Protein AF-A0A534NXN4-F1 (afdb_monomer)

Mean predicted aligned error: 13.74 Å

pLDDT: mean 78.52, std 27.36, range [22.36, 98.94]

Secondary structure (DSSP, 8-state):
--HHHHHHHHHHHHHHHHHHHHHHHTTHHHHHHHHHHHHTTS--EEEEEESEEES-HHHHHHHS-GGGEEEHHHHHHHHHHHHHHEEE--HHHHHHHHTTS---SSEEEEEEE-TTBHHIIIIIHHHHHHHT--EEEEE-TTTTTSSPPPHHHHHHHHHHHHHHTT--TTTT---THHHHHHHHHHTT--SHHHHHHHHHHHS-HHHHHHHHHHHHHHHT--GGGS-GGGSBPPHHHHHHHHHTTEEEEE--SS---GGGS-HHHHHHHHHHHHHHHHHHHSS---EEE-GGG---HHHHHHHHHTT--EEE----S-B-TT--GGGB--EE--GGGSB-TTSSB-HHHHHHHHTTHHHHTTTT-------SS------PPPPPPPHHHHHHHHHHGGGS----------------------------------------PPPP---------------------------------

Nearest PDB structures (foldseek):
  6dq3-assembly2_B  TM=8.837E-01  e=1.137E-12  Streptococcus pyogenes
  4wcj-assembly1_A  TM=8.549E-01  e=1.137E-12  Ammonifex degensii KC4
  3vus-assembly2_B  TM=7.623E-01  e=1.778E-11  Escherichia coli K-12
  4f9d-assembly1_A  TM=7.575E-01  e=6.655E-11  Escherichia coli K-12
  5bu6-assembly1_A  TM=6.592E-01  e=5.055E-11  Bordetella bronchiseptica RB50

Foldseek 3Di:
DPPVVVVVVLVLQAVLQVVLVVCVVVVVLVVLLVVVCVVLVAAFEAEAEAAAADCDLVVQVLFFPSLRYAHLVLLLLLVVLCVVQEDQDEVVVSVCVLQVVDGDPGHYYAYEYEAQFQNCLVRVLVSCLVVLHAYEYAYQLQQAAHLDFALLSLLLNLLSLCVVVVHALPRLPQDDPLSVLQVQLCVVDPDSVSSSVSSQVQDWRVVSVVSSVSSCVSSVHDSVSHDPRSRHHYLVSQLVSVVSNYYYAHCWNRNTQLVNDDLVVLLVRLLVRQVSNCVSNVHGHAEEEHRQQADDPSSLVSCVVSRHDAYEGAAQDTSHRPPDRPYHYHPYDGHSCQQHSVRHGDSSSSSCSSSVVCVVVCSPDPPPPPPSPPPPPPDPPPDDDDPVVVVVVVVVVVPDDDDDDDDDDDDDDDDDDDDDDDDDDDDDDDDDDDDDDDDDDDDDDDDDDDDDDDDDDDDDDDDDDDDDDDDDDDDDD

Radius of gyration: 31.13 Å; Cα contacts (8 Å, |Δi|>4): 662; chains: 1; bounding box: 54×96×112 Å

Solvent-accessible surface area (backbone atoms only — not comparable to full-atom values): 27767 Å² total; per-residue (Å²): 131,66,63,66,63,52,53,52,50,52,51,52,33,34,52,52,22,54,52,20,42,53,30,48,80,68,46,52,38,58,53,49,38,51,53,50,24,60,74,55,76,46,64,49,52,45,33,38,32,37,40,34,25,32,92,50,44,76,65,44,46,75,57,49,69,48,79,39,32,20,26,35,69,57,50,50,52,49,52,57,59,45,54,75,65,26,49,65,34,43,65,71,62,54,49,36,38,33,69,64,80,40,83,69,96,50,29,36,31,29,48,34,31,40,71,29,28,27,18,31,61,77,37,42,41,59,54,28,56,77,69,70,43,32,26,35,36,18,28,23,41,72,26,53,60,42,82,53,66,58,49,68,60,50,39,45,47,42,44,51,53,29,55,78,69,69,45,51,55,71,74,57,66,54,68,70,73,53,24,56,53,40,43,62,19,44,61,94,37,92,43,64,67,47,25,50,51,42,46,62,76,75,46,45,53,74,59,45,43,53,47,29,55,53,43,24,64,65,67,74,54,57,86,77,76,48,60,76,44,62,28,27,33,38,52,64,55,55,39,55,41,42,77,59,48,29,41,64,26,31,25,28,20,81,61,43,46,44,75,62,46,60,69,71,56,36,44,50,32,47,52,51,12,45,56,52,42,24,66,59,57,71,48,87,50,42,38,36,38,40,47,93,28,44,54,46,74,70,55,47,49,42,43,51,74,71,60,40,71,34,22,34,32,57,49,76,54,85,50,43,66,73,57,60,49,64,60,32,34,15,45,77,49,29,49,74,64,22,28,19,60,87,64,45,82,26,70,35,29,34,53,29,55,78,51,40,42,44,55,76,70,48,78,65,60,76,75,77,81,67,58,60,64,74,66,84,69,77,69,78,72,75,78,78,74,52,76,76,55,54,58,60,55,60,70,63,61,79,80,72,85,86,85,90,82,86,89,84,82,90,85,82,88,82,91,84,89,84,88,85,80,86,81,89,81,92,76,92,82,85,75,92,79,89,82,80,90,77,89,81,78,88,82,86,83,82,89,87,80,89,80,85,87,81,89,82,89,88,87,85,85,88,81,83,91,86,84,87,88,89,84,84,87,84,86,90,133

Structure (mmCIF, N/CA/C/O backbone):
data_AF-A0A534NXN4-F1
#
_entry.id   AF-A0A534NXN4-F1
#
loop_
_atom_site.group_PDB
_atom_site.id
_atom_site.type_symbol
_atom_site.label_atom_id
_atom_site.label_alt_id
_atom_site.label_comp_id
_atom_site.label_asym_id
_atom_site.label_entity_id
_atom_site.label_seq_id
_atom_site.pdbx_PDB_ins_code
_atom_site.Cartn_x
_atom_site.Cartn_y
_atom_site.Cartn_z
_atom_site.occupancy
_atom_site.B_iso_or_equiv
_atom_site.auth_seq_id
_atom_site.auth_comp_id
_atom_site.auth_asym_id
_atom_site.auth_atom_id
_atom_site.pdbx_PDB_model_num
ATOM 1 N N . MET A 1 1 ? 30.354 1.564 2.267 1.00 48.72 1 MET A N 1
ATOM 2 C CA . MET A 1 1 ? 29.264 1.566 3.265 1.00 48.72 1 MET A CA 1
ATOM 3 C C . MET A 1 1 ? 29.235 2.941 3.903 1.00 48.72 1 MET A C 1
ATOM 5 O O . MET A 1 1 ? 30.275 3.392 4.361 1.00 48.72 1 MET A O 1
ATOM 9 N N . ASP A 1 2 ? 28.097 3.630 3.859 1.00 66.19 2 ASP A N 1
ATOM 10 C CA . ASP A 1 2 ? 27.921 4.931 4.514 1.00 66.19 2 ASP A CA 1
ATOM 11 C C . ASP A 1 2 ? 27.677 4.724 6.020 1.00 66.19 2 ASP A C 1
ATOM 13 O O . ASP A 1 2 ? 26.540 4.635 6.490 1.00 66.19 2 ASP A O 1
ATOM 17 N N . LEU A 1 3 ? 28.775 4.603 6.773 1.00 67.12 3 LEU A N 1
ATOM 18 C CA . LEU A 1 3 ? 28.769 4.407 8.229 1.00 67.12 3 LEU A CA 1
ATOM 19 C C . LEU A 1 3 ? 28.036 5.541 8.964 1.00 67.12 3 LEU A C 1
ATOM 21 O O . LEU A 1 3 ? 27.415 5.315 10.003 1.00 67.12 3 LEU A O 1
ATOM 25 N N . LYS A 1 4 ? 28.067 6.760 8.413 1.00 70.12 4 LYS A N 1
ATOM 26 C CA . LYS A 1 4 ? 27.420 7.935 9.003 1.00 70.12 4 LYS A CA 1
ATOM 27 C C . LYS A 1 4 ? 25.903 7.850 8.858 1.00 70.12 4 LYS A C 1
ATOM 29 O O . LYS A 1 4 ? 25.184 8.086 9.829 1.00 70.12 4 LYS A O 1
ATOM 34 N N . GLY A 1 5 ? 25.411 7.473 7.678 1.00 72.81 5 GLY A N 1
ATOM 35 C CA . GLY A 1 5 ? 23.985 7.255 7.437 1.00 72.81 5 GLY A CA 1
ATOM 36 C C . GLY A 1 5 ? 23.404 6.124 8.287 1.00 72.81 5 GLY A C 1
ATOM 37 O O . GLY A 1 5 ? 22.289 6.238 8.803 1.00 72.81 5 GLY A O 1
ATOM 38 N N . GLU A 1 6 ? 24.165 5.050 8.490 1.00 73.81 6 GLU A N 1
ATOM 39 C CA . GLU A 1 6 ? 23.765 3.929 9.343 1.00 73.81 6 GLU A CA 1
ATOM 40 C C . GLU A 1 6 ? 23.715 4.299 10.829 1.00 73.81 6 GLU A C 1
ATOM 42 O O . GLU A 1 6 ? 22.672 4.113 11.464 1.00 73.81 6 GLU A O 1
ATOM 47 N N . ALA A 1 7 ? 24.767 4.931 11.356 1.00 76.94 7 ALA A N 1
ATOM 48 C CA . ALA A 1 7 ? 24.780 5.441 12.726 1.00 76.94 7 ALA A CA 1
ATOM 49 C C . ALA A 1 7 ? 23.611 6.407 12.978 1.00 76.94 7 ALA A C 1
ATOM 51 O O . ALA A 1 7 ? 22.918 6.318 13.995 1.00 76.94 7 ALA A O 1
ATOM 52 N N . MET A 1 8 ? 23.315 7.288 12.017 1.00 80.38 8 MET A N 1
ATOM 53 C CA . MET A 1 8 ? 22.222 8.243 12.168 1.00 80.38 8 MET A CA 1
ATOM 54 C C . MET A 1 8 ? 20.834 7.606 12.140 1.00 80.38 8 MET A C 1
ATOM 56 O O . MET A 1 8 ? 19.922 8.076 12.826 1.00 80.38 8 MET A O 1
ATOM 60 N N . ARG A 1 9 ? 20.670 6.506 11.403 1.00 78.75 9 ARG A N 1
ATOM 61 C CA . ARG A 1 9 ? 19.444 5.700 11.413 1.00 78.75 9 ARG A CA 1
ATOM 62 C C . ARG A 1 9 ? 19.232 5.036 12.774 1.00 78.75 9 ARG A C 1
ATOM 64 O O . ARG A 1 9 ? 18.121 5.091 13.297 1.00 78.75 9 ARG A O 1
ATOM 71 N N . ILE A 1 10 ? 20.293 4.476 13.359 1.00 83.00 10 ILE A N 1
ATOM 72 C CA . ILE A 1 10 ? 20.263 3.835 14.683 1.00 83.00 10 ILE A CA 1
ATOM 73 C C . ILE A 1 10 ? 19.886 4.851 15.762 1.00 83.00 10 ILE A C 1
ATOM 75 O O . ILE A 1 10 ? 18.958 4.605 16.529 1.00 83.00 10 ILE A O 1
ATOM 79 N N . VAL A 1 11 ? 20.531 6.021 15.779 1.00 84.75 11 VAL A N 1
ATOM 80 C CA . VAL A 1 11 ? 20.235 7.082 16.756 1.00 84.75 11 VAL A CA 1
ATOM 81 C C . VAL A 1 11 ? 18.788 7.561 16.639 1.00 84.75 11 VAL A C 1
ATOM 83 O O . VAL A 1 11 ? 18.088 7.657 17.645 1.00 84.75 11 VAL A O 1
ATOM 86 N N . ARG A 1 12 ? 18.294 7.809 15.417 1.00 82.50 12 ARG A N 1
ATOM 87 C CA . ARG A 1 12 ? 16.889 8.202 15.204 1.00 82.50 12 ARG A CA 1
ATOM 88 C C . ARG A 1 12 ? 15.915 7.128 15.680 1.00 82.50 12 ARG A C 1
ATOM 90 O O . ARG A 1 12 ? 14.906 7.462 16.295 1.00 82.50 12 ARG A O 1
ATOM 97 N N . ARG A 1 13 ? 16.215 5.851 15.424 1.00 85.25 13 ARG A N 1
ATOM 98 C CA . ARG A 1 13 ? 15.403 4.722 15.894 1.00 85.25 13 ARG A CA 1
ATOM 99 C C . ARG A 1 13 ? 15.393 4.639 17.419 1.00 85.25 13 ARG A C 1
ATOM 101 O O . ARG A 1 13 ? 14.324 4.486 18.000 1.00 85.25 13 ARG A O 1
ATOM 108 N N . ALA A 1 14 ? 16.551 4.785 18.060 1.00 86.56 14 ALA A N 1
ATOM 109 C CA . ALA A 1 14 ? 16.665 4.782 19.514 1.00 86.56 14 ALA A CA 1
ATOM 110 C C . ALA A 1 14 ? 15.865 5.932 20.144 1.00 86.56 14 ALA A C 1
ATOM 112 O O . ALA A 1 14 ? 15.071 5.695 21.050 1.00 86.56 14 ALA A O 1
ATOM 113 N N . ALA A 1 15 ? 15.991 7.149 19.605 1.00 86.50 15 ALA A N 1
ATOM 114 C CA . ALA A 1 15 ? 15.232 8.311 20.063 1.00 86.50 15 ALA A CA 1
ATOM 115 C C . ALA A 1 15 ? 13.715 8.120 19.887 1.00 86.50 15 ALA A C 1
ATOM 117 O O . ALA A 1 15 ? 12.957 8.336 20.832 1.00 86.50 15 ALA A O 1
ATOM 118 N N . LYS A 1 16 ? 13.268 7.651 18.709 1.00 86.25 16 LYS A N 1
ATOM 119 C CA . LYS A 1 16 ? 11.854 7.325 18.443 1.00 86.25 16 LYS A CA 1
ATOM 120 C C . LYS A 1 16 ? 11.336 6.276 19.431 1.00 86.25 16 LYS A C 1
ATOM 122 O O . LYS A 1 16 ? 10.253 6.442 19.980 1.00 86.25 16 LYS A O 1
ATOM 127 N N . GLY A 1 17 ? 12.106 5.210 19.650 1.00 87.88 17 GLY A N 1
ATOM 128 C CA . GLY A 1 17 ? 11.743 4.111 20.542 1.00 87.88 17 GLY A CA 1
ATOM 129 C C . GLY A 1 17 ? 11.635 4.546 22.001 1.00 87.88 17 GLY A C 1
ATOM 130 O O . GLY A 1 17 ? 10.632 4.251 22.642 1.00 87.88 17 GLY A O 1
ATOM 131 N N . ALA A 1 18 ? 12.616 5.297 22.505 1.00 89.62 18 ALA A N 1
ATOM 132 C CA . ALA A 1 18 ? 12.598 5.816 23.871 1.00 89.62 18 ALA A CA 1
ATOM 133 C C . ALA A 1 18 ? 11.425 6.782 24.101 1.00 89.62 18 ALA A C 1
ATOM 135 O O . ALA A 1 18 ? 10.714 6.658 25.095 1.00 89.62 18 ALA A O 1
ATOM 136 N N . ALA A 1 19 ? 11.174 7.693 23.152 1.00 89.62 19 ALA A N 1
ATOM 137 C CA . ALA A 1 19 ? 10.027 8.595 23.216 1.00 89.62 19 ALA A CA 1
ATOM 138 C C . ALA A 1 19 ? 8.701 7.821 23.223 1.00 89.62 19 ALA A C 1
ATOM 140 O O . ALA A 1 19 ? 7.845 8.087 24.061 1.00 89.62 19 ALA A O 1
ATOM 141 N N . ALA A 1 20 ? 8.543 6.834 22.336 1.00 90.88 20 ALA A N 1
ATOM 142 C CA . ALA A 1 20 ? 7.337 6.013 22.287 1.00 90.88 20 ALA A CA 1
ATOM 143 C C . ALA A 1 20 ? 7.107 5.241 23.594 1.00 90.88 20 ALA A C 1
ATOM 145 O O . ALA A 1 20 ? 5.994 5.223 24.101 1.00 90.88 20 ALA A O 1
ATOM 146 N N . MET A 1 21 ? 8.157 4.656 24.180 1.00 91.44 21 MET A N 1
ATOM 147 C CA . MET A 1 21 ? 8.055 4.001 25.488 1.00 91.44 21 MET A CA 1
ATOM 148 C C . MET A 1 21 ? 7.606 4.974 26.579 1.00 91.44 21 MET A C 1
ATOM 150 O O . MET A 1 21 ? 6.730 4.630 27.368 1.00 91.44 21 MET A O 1
ATOM 154 N N . ALA A 1 22 ? 8.164 6.188 26.610 1.00 92.12 22 ALA A N 1
ATOM 155 C CA . ALA A 1 22 ? 7.757 7.202 27.574 1.00 92.12 22 ALA A CA 1
ATOM 156 C C . ALA A 1 22 ? 6.274 7.574 27.411 1.00 92.12 22 ALA A C 1
ATOM 158 O O . ALA A 1 22 ? 5.548 7.587 28.399 1.00 92.12 22 ALA A O 1
ATOM 159 N N . PHE A 1 23 ? 5.795 7.819 26.187 1.00 91.88 23 PHE A N 1
ATOM 160 C CA . PHE A 1 23 ? 4.381 8.141 25.950 1.00 91.88 23 PHE A CA 1
ATOM 161 C C . PHE A 1 23 ? 3.436 6.986 26.294 1.00 91.88 23 PHE A C 1
ATOM 163 O O . PHE A 1 23 ? 2.388 7.232 26.892 1.00 91.88 23 PHE A O 1
ATOM 170 N N . HIS A 1 24 ? 3.829 5.755 25.969 1.00 91.25 24 HIS A N 1
ATOM 171 C CA . HIS A 1 24 ? 3.028 4.558 26.209 1.00 91.25 24 HIS A CA 1
ATOM 172 C C . HIS A 1 24 ? 2.871 4.266 27.691 1.00 91.25 24 HIS A C 1
ATOM 174 O O . HIS A 1 24 ? 1.761 4.247 28.213 1.00 91.25 24 HIS A O 1
ATOM 180 N N . TYR A 1 25 ? 3.983 4.122 28.407 1.00 92.25 25 TYR A N 1
ATOM 181 C CA . TYR A 1 25 ? 3.933 3.706 29.807 1.00 92.25 25 TYR A CA 1
ATOM 182 C C . TYR A 1 25 ? 3.491 4.818 30.767 1.00 92.25 25 TYR A C 1
ATOM 184 O O . TYR A 1 25 ? 3.157 4.526 31.911 1.00 92.25 25 TYR A O 1
ATOM 192 N N . THR A 1 26 ? 3.448 6.078 30.321 1.00 92.44 26 THR A N 1
ATOM 193 C CA . THR A 1 26 ? 2.843 7.181 31.092 1.00 92.44 26 THR A CA 1
ATOM 194 C C . THR A 1 26 ? 1.357 7.395 30.785 1.00 92.44 26 THR A C 1
ATOM 196 O O . THR A 1 26 ? 0.724 8.213 31.447 1.00 92.44 26 THR A O 1
ATOM 199 N N . GLY A 1 27 ? 0.795 6.718 29.774 1.00 89.19 27 GLY A N 1
ATOM 200 C CA . GLY A 1 27 ? -0.574 6.949 29.290 1.00 89.19 27 GLY A CA 1
ATOM 201 C C . GLY A 1 27 ? -0.759 8.266 28.519 1.00 89.19 27 GLY A C 1
ATOM 202 O O . GLY A 1 27 ? -1.870 8.621 28.121 1.00 89.19 27 GLY A O 1
ATOM 203 N N . ALA A 1 28 ? 0.319 9.014 28.270 1.00 88.62 28 ALA A N 1
ATOM 204 C CA . ALA A 1 28 ? 0.255 10.291 27.566 1.00 88.62 28 ALA A CA 1
ATOM 205 C C . ALA A 1 28 ? -0.212 10.137 26.105 1.00 88.62 28 ALA A C 1
ATOM 207 O O . ALA A 1 28 ? -0.854 11.038 25.562 1.00 88.62 28 ALA A O 1
ATOM 208 N N . GLU A 1 29 ? 0.052 8.996 25.466 1.00 89.56 29 GLU A N 1
ATOM 209 C CA . GLU A 1 29 ? -0.490 8.705 24.134 1.00 89.56 29 GLU A CA 1
ATOM 210 C C . GLU A 1 29 ? -2.012 8.521 24.119 1.00 89.56 29 GLU A C 1
ATOM 212 O O . GLU A 1 29 ? -2.662 8.990 23.186 1.00 89.56 29 GLU A O 1
ATOM 217 N N . GLU A 1 30 ? -2.593 7.904 25.150 1.00 85.44 30 GLU A N 1
ATOM 218 C CA . GLU A 1 30 ? -4.040 7.713 25.267 1.00 85.44 30 GLU A CA 1
ATOM 219 C C . GLU A 1 30 ? -4.735 9.050 25.515 1.00 85.44 30 GLU A C 1
ATOM 221 O O . GLU A 1 30 ? -5.795 9.334 24.944 1.00 85.44 30 GLU A O 1
ATOM 226 N N . LEU A 1 31 ? -4.102 9.909 26.322 1.00 87.19 31 LEU A N 1
ATOM 227 C CA . LEU A 1 31 ? -4.543 11.280 26.534 1.00 87.19 31 LEU A CA 1
ATOM 228 C C . LEU A 1 31 ? -4.535 12.068 25.218 1.00 87.19 31 LEU A C 1
ATOM 230 O O . 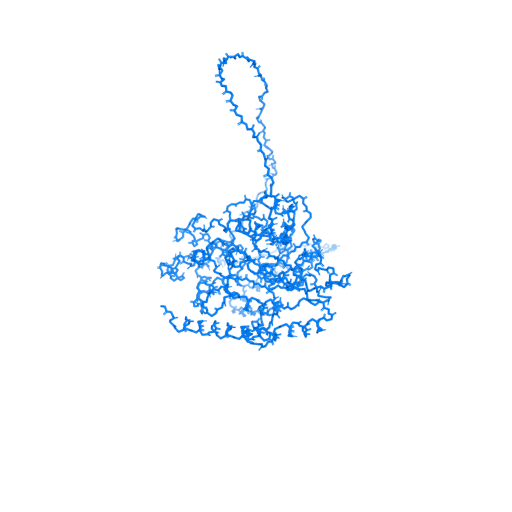LEU A 1 31 ? -5.529 12.715 24.886 1.00 87.19 31 LEU A O 1
ATOM 234 N N . LEU A 1 32 ? -3.457 11.981 24.434 1.00 85.69 32 LEU A N 1
ATOM 235 C CA . LEU A 1 32 ? -3.378 12.632 23.123 1.00 85.69 32 LEU A CA 1
ATOM 236 C C . LEU A 1 32 ? -4.422 12.078 22.148 1.00 85.69 32 LEU A C 1
ATOM 238 O O . LEU A 1 32 ? -5.119 12.859 21.499 1.00 85.69 32 LEU A O 1
ATOM 242 N N . ALA A 1 33 ? -4.609 10.758 22.101 1.00 83.75 33 ALA A N 1
ATOM 243 C CA . ALA A 1 33 ? -5.666 10.126 21.314 1.00 83.75 33 ALA A CA 1
ATOM 244 C C . ALA A 1 33 ? -7.064 10.612 21.744 1.00 83.75 33 ALA A C 1
ATOM 246 O O . ALA A 1 33 ? -7.930 10.855 20.904 1.00 83.75 33 ALA A O 1
ATOM 247 N N . SER A 1 34 ? -7.287 10.822 23.045 1.00 84.12 34 SER A N 1
ATOM 248 C CA . SER A 1 34 ? -8.527 11.385 23.594 1.00 84.12 34 SER A CA 1
ATOM 249 C C . SER A 1 34 ? -8.774 12.824 23.143 1.00 84.12 34 SER A C 1
ATOM 251 O O . SER A 1 34 ? -9.883 13.166 22.724 1.00 84.12 34 SER A O 1
ATOM 253 N N . VAL A 1 35 ? -7.736 13.662 23.163 1.00 84.19 35 VAL A N 1
ATOM 254 C CA . VAL A 1 35 ? -7.807 15.041 22.661 1.00 84.19 35 VAL A CA 1
ATOM 255 C C . VAL A 1 35 ? -8.100 15.055 21.160 1.00 84.19 35 VAL A C 1
ATOM 257 O O . VAL A 1 35 ? -8.991 15.782 20.722 1.00 84.19 35 VAL A O 1
ATOM 260 N N . GLN A 1 36 ? -7.423 14.212 20.378 1.00 79.81 36 GLN A N 1
ATOM 261 C CA . GLN A 1 36 ? -7.680 14.071 18.943 1.00 79.81 36 GLN A CA 1
ATOM 262 C C . GLN A 1 36 ? -9.124 13.636 18.661 1.00 79.81 36 GLN A C 1
ATOM 264 O O . GLN A 1 36 ? -9.775 14.247 17.821 1.00 79.81 36 GLN A O 1
ATOM 269 N N . ARG A 1 37 ? -9.661 12.641 19.388 1.00 80.00 37 ARG A N 1
ATOM 270 C CA . ARG A 1 37 ? -11.072 12.214 19.277 1.00 80.00 37 ARG A CA 1
ATOM 271 C C . ARG A 1 37 ? -12.037 13.389 19.443 1.00 80.00 37 ARG A C 1
ATOM 273 O O . ARG A 1 37 ? -12.935 13.588 18.627 1.00 80.00 37 ARG A O 1
ATOM 280 N N . ARG A 1 38 ? -11.816 14.217 20.470 1.00 77.94 38 ARG A N 1
ATOM 281 C CA . ARG A 1 38 ? -12.627 15.425 20.695 1.00 77.94 38 ARG A CA 1
ATOM 282 C C . ARG A 1 38 ? -12.491 16.425 19.548 1.00 77.94 38 ARG A C 1
ATOM 284 O O . ARG A 1 38 ? -13.500 16.960 19.102 1.00 77.94 38 ARG A O 1
ATOM 291 N N . ALA A 1 39 ? -11.274 16.645 19.052 1.00 73.94 39 ALA A N 1
ATOM 292 C CA . ALA A 1 39 ? -11.013 17.584 17.963 1.00 73.94 39 ALA A CA 1
ATOM 293 C C . ALA A 1 39 ? -11.694 17.183 16.642 1.00 73.94 39 ALA A C 1
ATOM 295 O O . ALA A 1 39 ? -12.074 18.055 15.866 1.00 73.94 39 ALA A O 1
ATOM 296 N N . VAL A 1 40 ? -11.883 15.882 16.395 1.00 71.19 40 VAL A N 1
ATOM 297 C CA . VAL A 1 40 ? -12.548 15.371 15.182 1.00 71.19 40 VAL A CA 1
ATOM 298 C C . VAL A 1 40 ? -14.061 15.175 15.343 1.00 71.19 40 VAL A C 1
ATOM 300 O O . VAL A 1 40 ? -14.702 14.594 14.471 1.00 71.19 40 VAL A O 1
ATOM 303 N N . GLY A 1 41 ? -14.646 15.656 16.447 1.00 67.25 41 GLY A N 1
ATOM 304 C CA . GLY A 1 41 ? -16.094 15.631 16.672 1.00 67.25 41 GLY A CA 1
ATOM 305 C C . GLY A 1 41 ? -16.680 14.237 16.920 1.00 67.25 41 GLY A C 1
ATOM 306 O O . GLY A 1 41 ? -17.886 14.052 16.760 1.00 67.25 41 GLY A O 1
ATOM 307 N N . GLY A 1 42 ? -15.862 13.246 17.299 1.00 73.06 42 GLY A N 1
ATOM 308 C CA . GLY A 1 42 ? -16.347 11.882 17.497 1.00 73.06 42 GLY A CA 1
ATOM 309 C C . GLY A 1 42 ? -15.255 10.821 17.616 1.00 73.06 42 GLY A C 1
ATOM 310 O O . GLY A 1 42 ? -14.256 10.992 18.313 1.00 73.06 42 GLY A O 1
ATOM 311 N N . ARG A 1 43 ? -15.492 9.675 16.974 1.00 82.50 43 ARG A N 1
ATOM 312 C CA . ARG A 1 43 ? -14.562 8.540 16.930 1.00 82.50 43 ARG A CA 1
ATOM 313 C C . ARG A 1 43 ? -13.643 8.636 15.724 1.00 82.50 43 ARG A C 1
ATOM 315 O O . ARG A 1 43 ? -14.034 9.150 14.679 1.00 82.50 43 ARG A O 1
ATOM 322 N N . ARG A 1 44 ? -12.419 8.132 15.876 1.00 87.94 44 ARG A N 1
ATOM 323 C CA . ARG A 1 44 ? -11.431 8.130 14.793 1.00 87.94 44 ARG A CA 1
ATOM 324 C C . ARG A 1 44 ? -11.741 7.022 13.796 1.00 87.94 44 ARG A C 1
ATOM 326 O O . ARG A 1 44 ? -12.121 5.920 14.185 1.00 87.94 44 ARG A O 1
ATOM 333 N N . VAL A 1 45 ? -11.515 7.329 12.523 1.00 93.56 45 VAL A N 1
ATOM 334 C CA . VAL A 1 45 ? -11.520 6.355 11.432 1.00 93.56 45 VAL A CA 1
ATOM 335 C C . VAL A 1 45 ? -10.099 6.227 10.903 1.00 93.56 45 VAL A C 1
ATOM 337 O O . VAL A 1 45 ? -9.599 7.105 10.191 1.00 93.56 45 VAL A O 1
ATOM 340 N N . LEU A 1 46 ? -9.435 5.140 11.285 1.00 95.50 46 LEU A N 1
ATOM 341 C CA . LEU A 1 46 ? -8.081 4.822 10.854 1.00 95.50 46 LEU A CA 1
ATOM 342 C C . LEU A 1 46 ? -8.136 3.843 9.680 1.00 95.50 46 LEU A C 1
ATOM 344 O O . LEU A 1 46 ? -8.748 2.788 9.773 1.00 95.50 46 LEU A O 1
ATOM 348 N N . ILE A 1 47 ? -7.478 4.164 8.570 1.00 98.19 47 ILE A N 1
ATOM 349 C CA . ILE A 1 47 ? -7.356 3.236 7.442 1.00 98.19 47 ILE A CA 1
ATOM 350 C C . ILE A 1 47 ? -5.876 2.900 7.296 1.00 98.19 47 ILE A C 1
ATOM 352 O O . ILE A 1 47 ? -5.050 3.776 7.034 1.00 98.19 47 ILE A O 1
ATOM 356 N N . LEU A 1 48 ? -5.538 1.635 7.513 1.00 98.56 48 LEU A N 1
ATOM 357 C CA . LEU A 1 48 ? -4.181 1.116 7.409 1.00 98.56 48 LEU A CA 1
ATOM 358 C C . LEU A 1 48 ? -3.939 0.575 6.004 1.00 98.56 48 LEU A C 1
ATOM 360 O O . LEU A 1 48 ? -4.826 -0.033 5.407 1.00 98.56 48 LEU A O 1
ATOM 364 N N . SER A 1 49 ? -2.737 0.786 5.480 1.00 98.25 49 SER A N 1
ATOM 365 C CA . SER A 1 49 ? -2.301 0.229 4.198 1.00 98.25 49 SER A CA 1
ATOM 366 C C . SER A 1 49 ? -1.027 -0.578 4.386 1.00 98.25 49 SER A C 1
ATOM 368 O O . SER A 1 49 ? -0.058 -0.099 4.975 1.00 98.25 49 SER A O 1
ATOM 370 N N . TYR A 1 50 ? -1.052 -1.797 3.867 1.00 98.75 50 TYR A N 1
ATOM 371 C CA . TYR A 1 50 ? 0.085 -2.693 3.715 1.00 98.75 50 TYR A CA 1
ATOM 372 C C . TYR A 1 50 ? 0.239 -3.041 2.229 1.00 98.75 50 TYR A C 1
ATOM 374 O O . TYR A 1 50 ? -0.648 -2.767 1.425 1.00 98.75 50 TYR A O 1
ATOM 382 N N . HIS A 1 51 ? 1.360 -3.651 1.858 1.00 98.50 51 HIS A N 1
ATOM 383 C CA . HIS A 1 51 ? 1.558 -4.164 0.498 1.00 98.50 51 HIS A CA 1
ATOM 384 C C . HIS A 1 51 ? 1.837 -5.665 0.556 1.00 98.50 51 HIS A C 1
ATOM 386 O O . HIS A 1 51 ? 1.008 -6.465 0.133 1.00 98.50 51 HIS A O 1
ATOM 392 N N . ARG A 1 52 ? 2.961 -6.062 1.164 1.00 98.31 52 ARG A N 1
ATOM 393 C CA . ARG A 1 52 ? 3.366 -7.465 1.301 1.00 98.31 52 ARG A CA 1
ATOM 394 C C . ARG A 1 52 ? 3.486 -7.862 2.764 1.00 98.31 52 ARG A C 1
ATOM 396 O O . ARG A 1 52 ? 4.168 -7.187 3.531 1.00 98.31 52 ARG A O 1
ATOM 403 N N . VAL A 1 53 ? 2.884 -8.992 3.123 1.00 98.62 53 VAL A N 1
ATOM 404 C CA . VAL A 1 53 ? 3.108 -9.668 4.407 1.00 98.62 53 VAL A CA 1
ATOM 405 C C . VAL A 1 53 ? 3.924 -10.918 4.123 1.00 98.62 53 VAL A C 1
ATOM 407 O O . VAL A 1 53 ? 3.458 -11.790 3.411 1.00 98.62 53 VAL A O 1
ATOM 410 N N . VAL A 1 54 ? 5.149 -10.994 4.622 1.00 98.31 54 VAL A N 1
ATOM 411 C CA . VAL A 1 54 ? 6.119 -12.018 4.218 1.00 98.31 54 VAL A CA 1
ATOM 412 C C . VAL A 1 54 ? 6.472 -12.941 5.379 1.00 98.31 54 VAL A C 1
ATOM 414 O O . VAL A 1 54 ? 6.526 -12.503 6.526 1.00 98.31 54 VAL A O 1
ATOM 417 N N . GLY A 1 55 ? 6.770 -14.209 5.093 1.00 96.88 55 GLY A N 1
ATOM 418 C CA . GLY A 1 55 ? 7.203 -15.160 6.124 1.00 96.88 55 GLY A CA 1
ATOM 419 C C . GLY A 1 55 ? 8.598 -14.879 6.703 1.00 96.88 55 GLY A C 1
ATOM 420 O O . GLY A 1 55 ? 8.863 -15.205 7.852 1.00 96.88 55 GLY A O 1
ATOM 421 N N . ASN A 1 56 ? 9.506 -14.267 5.933 1.00 95.50 56 ASN A N 1
ATOM 422 C CA . ASN A 1 56 ? 10.838 -13.882 6.411 1.00 95.50 56 ASN A CA 1
ATOM 423 C C . ASN A 1 56 ? 11.209 -12.491 5.888 1.00 95.50 56 ASN A C 1
ATOM 425 O O . ASN A 1 56 ? 11.567 -12.329 4.719 1.00 95.50 56 ASN A O 1
ATOM 429 N N . PHE A 1 57 ? 11.124 -11.487 6.763 1.00 95.88 57 PHE A N 1
ATOM 430 C CA . PHE A 1 57 ? 11.398 -10.102 6.393 1.00 95.88 57 PHE A CA 1
ATOM 431 C C . PHE A 1 57 ? 12.845 -9.879 5.951 1.00 95.88 57 PHE A C 1
ATOM 433 O O . PHE A 1 57 ? 13.054 -9.240 4.924 1.00 95.88 57 PHE A O 1
ATOM 440 N N . ASP A 1 58 ? 13.833 -10.405 6.680 1.00 93.94 58 ASP A N 1
ATOM 441 C CA . ASP A 1 58 ? 15.248 -10.155 6.382 1.00 93.94 58 ASP A CA 1
ATOM 442 C C . ASP A 1 58 ? 15.632 -10.693 5.003 1.00 93.94 58 ASP A C 1
ATOM 444 O O . ASP A 1 58 ? 16.312 -10.014 4.233 1.00 93.94 58 ASP A O 1
ATOM 448 N N . LEU A 1 59 ? 15.136 -11.882 4.650 1.00 93.25 59 LEU A N 1
ATOM 449 C CA . LEU A 1 59 ? 15.337 -12.458 3.325 1.00 93.25 59 LEU A CA 1
ATOM 450 C C . LEU A 1 59 ? 14.671 -11.604 2.242 1.00 93.25 59 LEU A C 1
ATOM 452 O O . LEU A 1 59 ? 15.317 -11.218 1.266 1.00 93.25 59 LEU A O 1
ATOM 456 N N . GLU A 1 60 ? 13.390 -11.281 2.411 1.00 94.38 60 GLU A N 1
ATOM 457 C CA . GLU A 1 60 ? 12.623 -10.548 1.403 1.00 94.38 60 GLU A CA 1
ATOM 458 C C . GLU A 1 60 ? 13.093 -9.098 1.249 1.00 94.38 60 GLU A C 1
ATOM 460 O O . GLU A 1 60 ? 13.089 -8.567 0.142 1.00 94.38 60 GLU A O 1
ATOM 465 N N . ALA A 1 61 ? 13.612 -8.472 2.307 1.00 92.38 61 ALA A N 1
ATOM 466 C CA . ALA A 1 61 ? 14.235 -7.151 2.249 1.00 92.38 61 ALA A CA 1
ATOM 467 C C . ALA A 1 61 ? 15.510 -7.117 1.382 1.00 92.38 61 ALA A C 1
ATOM 469 O O . ALA A 1 61 ? 15.931 -6.043 0.952 1.00 92.38 61 ALA A O 1
ATOM 470 N N . THR A 1 62 ? 16.127 -8.268 1.088 1.00 89.50 62 THR A N 1
ATOM 471 C CA . THR A 1 62 ? 17.237 -8.343 0.119 1.00 89.50 62 THR A CA 1
ATOM 472 C C . THR A 1 62 ? 16.770 -8.532 -1.324 1.00 89.50 62 THR A C 1
ATOM 474 O O . THR A 1 62 ? 17.527 -8.243 -2.248 1.00 89.50 62 THR A O 1
ATOM 477 N N . ARG A 1 63 ? 15.530 -8.992 -1.537 1.00 88.94 63 ARG A N 1
ATOM 478 C CA . ARG A 1 63 ? 15.016 -9.427 -2.849 1.00 88.94 63 ARG A CA 1
ATOM 479 C C . ARG A 1 63 ? 13.930 -8.515 -3.426 1.00 88.94 63 ARG A C 1
ATOM 481 O O . ARG A 1 63 ? 13.748 -8.487 -4.639 1.00 88.94 63 ARG A O 1
ATOM 488 N N . SER A 1 64 ? 13.241 -7.743 -2.590 1.00 93.19 64 SER A N 1
ATOM 489 C CA . SER A 1 64 ? 12.181 -6.800 -2.971 1.00 93.19 64 SER A CA 1
ATOM 490 C C . SER A 1 64 ? 12.348 -5.450 -2.273 1.00 93.19 64 SER A C 1
ATOM 492 O O . SER A 1 64 ? 13.256 -5.283 -1.458 1.00 93.19 64 SER A O 1
ATOM 494 N N . LEU A 1 65 ? 11.466 -4.481 -2.561 1.00 93.56 65 LEU A N 1
ATOM 495 C CA . LEU A 1 65 ? 11.442 -3.217 -1.819 1.00 93.56 65 LEU A CA 1
ATOM 496 C C . LEU A 1 65 ? 11.199 -3.488 -0.324 1.00 93.56 65 LEU A C 1
ATOM 498 O O . LEU A 1 65 ? 10.103 -3.929 0.030 1.00 93.56 65 LEU A O 1
ATOM 502 N N . PRO A 1 66 ? 12.140 -3.145 0.577 1.00 93.00 66 PRO A N 1
ATOM 503 C CA . PRO A 1 66 ? 11.958 -3.377 2.010 1.00 93.00 66 PRO A CA 1
ATOM 504 C C . PRO A 1 66 ? 10.781 -2.595 2.597 1.00 93.00 66 PRO A C 1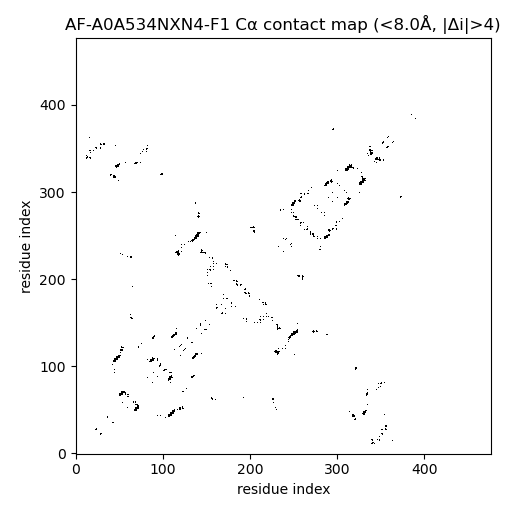
ATOM 506 O O . PRO A 1 66 ? 10.144 -3.044 3.542 1.00 93.00 66 PRO A O 1
ATOM 509 N N . THR A 1 67 ? 10.478 -1.424 2.031 1.00 93.81 67 THR A N 1
ATOM 510 C CA . THR A 1 67 ? 9.403 -0.533 2.493 1.00 93.81 67 THR A CA 1
ATOM 511 C C . THR A 1 67 ? 8.000 -1.033 2.162 1.00 93.81 67 THR A C 1
ATOM 513 O O . THR A 1 67 ? 7.036 -0.418 2.603 1.00 93.81 67 THR A O 1
ATOM 516 N N . LEU A 1 68 ? 7.877 -2.113 1.385 1.00 96.31 68 LEU A N 1
ATOM 517 C CA . LEU A 1 68 ? 6.600 -2.772 1.098 1.00 96.31 68 LEU A CA 1
ATOM 518 C C . LEU A 1 68 ? 6.366 -3.999 1.987 1.00 96.31 68 LEU A C 1
ATOM 520 O O . LEU A 1 68 ? 5.247 -4.502 2.041 1.00 96.31 68 LEU A O 1
ATOM 524 N N . ASN A 1 69 ? 7.407 -4.473 2.676 1.00 97.88 69 ASN A N 1
ATOM 525 C CA . ASN A 1 69 ? 7.386 -5.732 3.402 1.00 97.88 69 ASN A CA 1
ATOM 526 C C . ASN A 1 69 ? 7.107 -5.516 4.897 1.00 97.88 69 ASN A C 1
ATOM 528 O O . ASN A 1 69 ? 7.643 -4.602 5.535 1.00 97.88 69 ASN A O 1
ATOM 532 N N . ILE A 1 70 ? 6.333 -6.429 5.471 1.00 98.31 70 ILE A N 1
ATOM 533 C CA . ILE A 1 70 ? 6.197 -6.637 6.914 1.00 98.31 70 ILE A CA 1
ATOM 534 C C . ILE A 1 70 ? 6.211 -8.142 7.198 1.00 98.31 70 ILE A C 1
ATOM 536 O O . ILE A 1 70 ? 5.614 -8.907 6.444 1.00 98.31 70 ILE A O 1
ATOM 540 N N . ALA A 1 71 ? 6.891 -8.582 8.253 1.00 98.38 71 ALA A N 1
ATOM 541 C CA . ALA A 1 71 ? 6.866 -9.976 8.679 1.00 98.38 71 ALA A CA 1
ATOM 542 C C . ALA A 1 71 ? 5.450 -10.389 9.108 1.00 98.38 71 ALA A C 1
ATOM 544 O O . ALA A 1 71 ? 4.723 -9.594 9.713 1.00 98.38 71 ALA A O 1
ATOM 545 N N . GLN A 1 72 ? 5.064 -11.639 8.855 1.00 98.50 72 GLN A N 1
ATOM 546 C CA . GLN A 1 72 ? 3.771 -12.184 9.278 1.00 98.50 72 GLN A CA 1
ATOM 547 C C . GLN A 1 72 ? 3.551 -12.033 10.792 1.00 98.50 72 GLN A C 1
ATOM 549 O O . GLN A 1 72 ? 2.466 -11.640 11.226 1.00 98.50 72 GLN A O 1
ATOM 554 N N . GLU A 1 73 ? 4.582 -12.270 11.606 1.00 98.19 73 GLU A N 1
ATOM 555 C CA . GLU A 1 73 ? 4.514 -12.111 13.059 1.00 98.19 73 GLU A CA 1
ATOM 556 C C . GLU A 1 73 ? 4.324 -10.646 13.467 1.00 98.19 73 GLU A C 1
ATOM 558 O O . GLU A 1 73 ? 3.537 -10.350 14.367 1.00 98.19 73 GLU A O 1
ATOM 563 N N . THR A 1 74 ? 5.022 -9.718 12.809 1.00 98.31 74 THR A N 1
ATOM 564 C CA . THR A 1 74 ? 4.892 -8.275 13.064 1.00 98.31 74 THR A CA 1
ATOM 565 C C . THR A 1 74 ? 3.504 -7.779 12.648 1.00 98.31 74 THR A C 1
ATOM 567 O O . THR A 1 74 ? 2.865 -7.036 13.393 1.00 98.31 74 THR A O 1
ATOM 570 N N . PHE A 1 75 ? 2.984 -8.249 11.511 1.00 98.75 75 PHE A N 1
ATOM 571 C CA . PHE A 1 75 ? 1.621 -7.965 11.061 1.00 98.75 75 PHE A CA 1
ATOM 572 C C . PHE A 1 75 ? 0.567 -8.477 12.052 1.00 98.75 75 PHE A C 1
ATOM 574 O O . PHE A 1 75 ? -0.329 -7.724 12.431 1.00 98.75 75 PHE A O 1
ATOM 581 N N . LYS A 1 76 ? 0.704 -9.711 12.552 1.00 98.75 76 LYS A N 1
ATOM 582 C CA . LYS A 1 76 ? -0.185 -10.244 13.595 1.00 98.75 76 LYS A CA 1
ATOM 583 C C . LYS A 1 76 ? -0.187 -9.354 14.841 1.00 98.75 76 LYS A C 1
ATOM 585 O O . LYS A 1 76 ? -1.253 -8.964 15.310 1.00 98.75 76 LYS A O 1
ATOM 590 N N . LYS A 1 77 ? 0.993 -8.951 15.323 1.00 98.56 77 LYS A N 1
ATOM 591 C CA . LYS A 1 77 ? 1.118 -8.061 16.489 1.00 98.56 77 LYS A CA 1
ATOM 592 C C . LYS A 1 77 ? 0.528 -6.668 16.251 1.00 98.56 77 LYS A C 1
ATOM 594 O O . LYS A 1 77 ? 0.026 -6.051 17.192 1.00 98.56 77 LYS A O 1
ATOM 599 N N . HIS A 1 78 ? 0.558 -6.162 15.013 1.00 98.25 78 HIS A N 1
ATOM 600 C CA . HIS A 1 78 ? -0.183 -4.950 14.652 1.00 98.25 78 HIS A CA 1
ATOM 601 C C . HIS A 1 78 ? -1.684 -5.133 14.852 1.00 98.25 78 HIS A C 1
ATOM 603 O O . HIS A 1 78 ? -2.293 -4.277 15.485 1.00 98.25 78 HIS A O 1
ATOM 609 N N . LEU A 1 79 ? -2.272 -6.226 14.354 1.00 98.62 79 LEU A N 1
ATOM 610 C CA . LEU A 1 79 ? -3.706 -6.481 14.511 1.00 98.62 79 LEU A CA 1
ATOM 611 C C . LEU A 1 79 ? -4.099 -6.688 15.978 1.00 98.62 79 LEU A C 1
ATOM 613 O O . LEU A 1 79 ? -5.122 -6.160 16.402 1.00 98.62 79 LEU A O 1
ATOM 617 N N . GLU A 1 80 ? -3.276 -7.395 16.756 1.00 98.31 80 GLU A N 1
ATOM 618 C CA . GLU A 1 80 ? -3.489 -7.583 18.198 1.00 98.31 80 GLU A CA 1
ATOM 619 C C . GLU A 1 80 ? -3.504 -6.239 18.934 1.00 98.31 80 GLU A C 1
ATOM 621 O O . GLU A 1 80 ? -4.457 -5.943 19.646 1.00 98.31 80 GLU A O 1
ATOM 626 N N . THR A 1 81 ? -2.501 -5.388 18.694 1.00 96.88 81 THR A N 1
ATOM 627 C CA . THR A 1 81 ? -2.430 -4.052 19.317 1.00 96.88 81 THR A CA 1
ATOM 628 C C . THR A 1 81 ? -3.579 -3.159 18.857 1.00 96.88 81 THR A C 1
ATOM 630 O O . THR A 1 81 ? -4.150 -2.417 19.646 1.00 96.88 81 THR A O 1
ATOM 633 N N . LEU A 1 82 ? -3.931 -3.222 17.572 1.00 96.19 82 LEU A N 1
ATOM 634 C CA . LEU A 1 82 ? -5.019 -2.434 17.005 1.00 96.19 82 LEU A CA 1
ATOM 635 C C . LEU A 1 82 ? -6.366 -2.801 17.641 1.00 96.19 82 LEU A C 1
ATOM 637 O O . LEU A 1 82 ? -7.145 -1.907 17.958 1.00 96.19 82 LEU A O 1
ATOM 641 N N . ALA A 1 83 ? -6.620 -4.092 17.866 1.00 96.75 83 ALA A N 1
ATOM 642 C CA . ALA A 1 83 ? -7.864 -4.587 18.452 1.00 96.75 83 ALA A CA 1
ATOM 643 C C . ALA A 1 83 ? -8.077 -4.155 19.918 1.00 96.75 83 ALA A C 1
ATOM 645 O O . ALA A 1 83 ? -9.215 -4.142 20.390 1.00 96.75 83 ALA A O 1
ATOM 646 N N . GLU A 1 84 ? -7.019 -3.764 20.640 1.00 94.19 84 GLU A N 1
ATOM 647 C CA . GLU A 1 84 ? -7.130 -3.254 22.016 1.00 94.19 84 GLU A CA 1
ATOM 648 C C . GLU A 1 84 ? -7.938 -1.944 22.075 1.00 94.19 84 GLU A C 1
ATOM 650 O O . GLU A 1 84 ? -8.802 -1.785 22.943 1.00 94.19 84 GLU A O 1
ATOM 655 N N . ASP A 1 85 ? -7.768 -1.065 21.081 1.00 89.19 85 ASP A N 1
ATOM 656 C CA . ASP A 1 85 ? -8.357 0.285 21.055 1.00 89.19 85 ASP A CA 1
ATOM 657 C C . ASP A 1 85 ? -9.410 0.502 19.959 1.00 89.19 85 ASP A C 1
ATOM 659 O O . ASP A 1 85 ? -10.254 1.400 20.075 1.00 89.19 85 ASP A O 1
ATOM 663 N N . TYR A 1 86 ? -9.371 -0.310 18.900 1.00 94.69 86 TYR A N 1
ATOM 664 C CA . TYR A 1 86 ? -10.208 -0.148 17.717 1.00 94.69 86 TYR A CA 1
ATOM 665 C C . TYR A 1 86 ? -11.103 -1.361 17.478 1.00 94.69 86 TYR A C 1
ATOM 667 O O . TYR A 1 86 ? -10.702 -2.503 17.695 1.00 94.69 86 TYR A O 1
ATOM 675 N N . ASP A 1 87 ? -12.294 -1.109 16.940 1.00 96.62 87 ASP A N 1
ATOM 676 C CA . ASP A 1 87 ? -13.068 -2.137 16.252 1.00 96.62 87 ASP A CA 1
ATOM 677 C C . ASP A 1 87 ? -12.594 -2.196 14.796 1.00 96.62 87 ASP A C 1
ATOM 679 O O . ASP A 1 87 ? -12.655 -1.202 14.062 1.00 96.62 87 ASP A O 1
ATOM 683 N N . ILE A 1 88 ? -12.096 -3.356 14.367 1.00 98.12 88 ILE A N 1
ATOM 684 C CA . ILE A 1 88 ? -11.626 -3.541 12.992 1.00 98.12 88 ILE A CA 1
ATOM 685 C C . ILE A 1 88 ? -12.819 -3.932 12.117 1.00 98.12 88 ILE A C 1
ATOM 687 O O . ILE A 1 88 ? -13.448 -4.967 12.333 1.00 98.12 88 ILE A O 1
ATOM 691 N N . VAL A 1 89 ? -13.157 -3.083 11.147 1.00 98.06 89 VAL A N 1
ATOM 692 C CA . VAL A 1 89 ? -14.408 -3.152 10.377 1.00 98.06 89 VAL A CA 1
ATOM 693 C C . VAL A 1 89 ? -14.161 -3.110 8.868 1.00 98.06 89 VAL A C 1
ATOM 695 O O . VAL A 1 89 ? -13.101 -2.699 8.398 1.00 98.06 89 VAL A O 1
ATOM 698 N N . ALA A 1 90 ? -15.170 -3.521 8.095 1.00 98.00 90 ALA A N 1
ATOM 699 C CA . ALA A 1 90 ? -15.178 -3.359 6.644 1.00 98.00 90 ALA A CA 1
ATOM 700 C C . ALA A 1 90 ? -15.197 -1.872 6.239 1.00 98.00 90 ALA A C 1
ATOM 702 O O . ALA A 1 90 ? -15.670 -1.009 6.987 1.00 98.00 90 ALA A O 1
ATOM 703 N N . LEU A 1 91 ? -14.722 -1.564 5.029 1.00 98.12 91 LEU A N 1
ATOM 704 C CA . LEU A 1 91 ? -14.595 -0.180 4.567 1.00 98.12 91 LEU A CA 1
ATOM 705 C C . LEU A 1 91 ? -15.950 0.530 4.444 1.00 98.12 91 LEU A C 1
ATOM 707 O O . LEU A 1 91 ? -16.060 1.687 4.844 1.00 98.12 91 LEU A O 1
ATOM 711 N N . ASP A 1 92 ? -16.994 -0.155 3.976 1.00 97.44 92 ASP A N 1
ATOM 712 C CA . ASP A 1 92 ? -18.350 0.409 3.907 1.00 97.44 92 ASP A CA 1
ATOM 713 C C . ASP A 1 92 ? -18.844 0.887 5.284 1.00 97.44 92 ASP A C 1
ATOM 715 O O . ASP A 1 92 ? -19.412 1.974 5.407 1.00 97.44 92 ASP A O 1
ATOM 719 N N . ARG A 1 93 ? -18.530 0.145 6.354 1.00 96.44 93 ARG A N 1
ATOM 720 C CA . ARG A 1 93 ? -18.867 0.550 7.723 1.00 96.44 93 ARG A CA 1
ATOM 721 C C . ARG A 1 93 ? -18.128 1.820 8.141 1.00 96.44 93 ARG A C 1
ATOM 723 O O . ARG A 1 93 ? -18.700 2.671 8.819 1.00 96.44 93 ARG A O 1
ATOM 730 N N . ALA A 1 94 ? -16.870 1.967 7.737 1.00 96.31 94 ALA A N 1
ATOM 731 C CA . ALA A 1 94 ? -16.115 3.188 7.982 1.00 96.31 94 ALA A CA 1
ATOM 732 C C . ALA A 1 94 ? -16.690 4.391 7.220 1.00 96.31 94 ALA A C 1
ATOM 734 O O . ALA A 1 94 ? -16.767 5.485 7.780 1.00 96.31 94 ALA A O 1
ATOM 735 N N . LEU A 1 95 ? -17.165 4.189 5.987 1.00 96.44 95 LEU A N 1
ATOM 736 C CA . LEU A 1 95 ? -17.837 5.232 5.207 1.00 96.44 95 LEU A CA 1
ATOM 737 C C . LEU A 1 95 ? -19.132 5.710 5.874 1.00 96.44 95 LEU A C 1
ATOM 739 O O . LEU A 1 95 ? -19.374 6.912 5.920 1.00 96.44 95 LEU A O 1
ATOM 743 N N . GLU A 1 96 ? -19.932 4.812 6.456 1.00 94.69 96 GLU A N 1
ATOM 744 C CA . GLU A 1 96 ? -21.133 5.195 7.217 1.00 94.69 96 GLU A CA 1
ATOM 745 C C . GLU A 1 96 ? -20.815 6.095 8.418 1.00 94.69 96 GLU A C 1
ATOM 747 O O . GLU A 1 96 ? -21.594 6.989 8.752 1.00 94.69 96 GLU A O 1
ATOM 752 N N . VAL A 1 97 ? -19.679 5.863 9.080 1.00 93.12 97 VAL A N 1
ATOM 753 C CA . VAL A 1 97 ? -19.226 6.698 10.201 1.00 93.12 97 VAL A CA 1
ATOM 754 C C . VAL A 1 97 ? -18.749 8.061 9.707 1.00 93.12 97 VAL A C 1
ATOM 756 O O . VAL A 1 97 ? -19.111 9.082 10.290 1.00 93.12 97 VAL A O 1
ATOM 759 N N . LEU A 1 98 ? -17.991 8.097 8.609 1.00 92.81 98 LEU A N 1
ATOM 760 C CA . LEU A 1 98 ? -17.512 9.343 8.002 1.00 92.81 98 LEU A CA 1
ATOM 761 C C . LEU A 1 98 ? -18.650 10.207 7.438 1.00 92.81 98 LEU A C 1
ATOM 763 O O . LEU A 1 98 ? -18.565 11.431 7.492 1.00 92.81 98 LEU A O 1
ATOM 767 N N . ASP A 1 99 ? -19.723 9.583 6.955 1.00 91.94 99 ASP A N 1
ATOM 768 C CA . ASP A 1 99 ? -20.946 10.249 6.485 1.00 91.94 99 ASP A CA 1
ATOM 769 C C . ASP A 1 99 ? -21.915 10.598 7.638 1.00 91.94 99 ASP A C 1
ATOM 771 O O . ASP A 1 99 ? -23.001 11.130 7.429 1.00 91.94 99 ASP A O 1
ATOM 775 N N . GLY A 1 100 ? -21.559 10.274 8.887 1.00 88.75 100 GLY A N 1
ATOM 776 C CA . GLY A 1 100 ? -22.360 10.587 10.074 1.00 88.75 100 GLY A CA 1
ATOM 777 C C . GLY A 1 100 ? -23.622 9.733 10.259 1.00 88.75 100 GLY A C 1
ATOM 778 O O . GLY A 1 100 ? -24.346 9.937 11.235 1.00 88.75 100 GLY A O 1
ATOM 779 N N . LYS A 1 101 ? -23.865 8.748 9.384 1.00 88.88 101 LYS A N 1
ATOM 780 C CA . LYS A 1 101 ? -24.966 7.769 9.489 1.00 88.88 101 LYS A CA 1
ATOM 781 C C . LYS A 1 101 ? -24.814 6.839 10.689 1.00 88.88 101 LYS A C 1
ATOM 783 O O . LYS A 1 101 ? -25.786 6.241 11.140 1.00 88.88 101 LYS A O 1
ATOM 788 N N . SER A 1 102 ? -23.594 6.708 11.202 1.00 87.69 102 SER A N 1
ATOM 789 C CA . SER A 1 102 ? -23.271 5.846 12.327 1.00 87.69 102 SER A CA 1
ATOM 790 C C . SER A 1 102 ? -22.296 6.495 13.302 1.00 87.69 102 SER A C 1
ATOM 792 O O . SER A 1 102 ? -21.409 7.251 12.913 1.00 87.69 102 SER A O 1
ATOM 794 N N . ARG A 1 103 ? -22.433 6.153 14.587 1.00 86.62 103 ARG A N 1
ATOM 795 C CA . ARG A 1 103 ? -21.553 6.605 15.668 1.00 86.62 103 ARG A CA 1
ATOM 796 C C . ARG A 1 103 ? -21.108 5.403 16.506 1.00 86.62 103 ARG A C 1
ATOM 798 O O . ARG A 1 103 ? -21.872 4.961 17.362 1.00 86.62 103 ARG A O 1
ATOM 805 N N . PRO A 1 104 ? -19.918 4.836 16.250 1.00 89.31 104 PRO A N 1
ATOM 806 C CA . PRO A 1 104 ? -19.446 3.669 16.982 1.00 89.31 104 PRO A CA 1
ATOM 807 C C . PRO A 1 104 ? -19.102 4.028 18.434 1.00 89.31 104 PRO A C 1
ATOM 809 O O . PRO A 1 104 ? -18.801 5.178 18.768 1.00 89.31 104 PRO A O 1
ATOM 812 N N . SER A 1 105 ? -19.149 3.030 19.316 1.00 87.31 105 SER A N 1
ATOM 813 C CA . SER A 1 105 ? -18.775 3.187 20.725 1.00 87.31 105 SER A CA 1
ATOM 814 C C . SER A 1 105 ? -17.259 3.205 20.928 1.00 87.31 105 SER A C 1
ATOM 816 O O . SER A 1 105 ? -16.808 3.772 21.922 1.00 87.31 105 SER A O 1
ATOM 818 N N . ARG A 1 106 ? -16.480 2.653 19.990 1.00 90.75 106 ARG A N 1
ATOM 819 C CA . ARG A 1 106 ? -15.008 2.628 19.962 1.00 90.75 106 ARG A CA 1
ATOM 820 C C . ARG A 1 106 ? -14.478 3.309 18.697 1.00 90.75 106 ARG A C 1
ATOM 822 O O . ARG A 1 106 ? -15.249 3.627 17.790 1.00 90.75 106 ARG A O 1
ATOM 829 N N . ASP A 1 107 ? -13.180 3.611 18.669 1.00 92.06 107 ASP A N 1
ATOM 830 C CA . ASP A 1 107 ? -12.537 4.034 17.419 1.00 92.06 107 ASP A CA 1
ATOM 831 C C . ASP A 1 107 ? -12.601 2.870 16.416 1.00 92.06 107 ASP A C 1
ATOM 833 O O . ASP A 1 107 ? -12.683 1.713 16.823 1.00 92.06 107 ASP A O 1
ATOM 837 N N . ILE A 1 108 ? -12.609 3.152 15.112 1.00 95.56 108 ILE A N 1
ATOM 838 C CA . ILE A 1 108 ? -12.702 2.099 14.093 1.00 95.56 108 ILE A CA 1
ATOM 839 C C . ILE A 1 108 ? -11.492 2.099 13.174 1.00 95.56 108 ILE A C 1
ATOM 841 O O . ILE A 1 108 ? -10.936 3.154 12.849 1.00 95.56 108 ILE A O 1
ATOM 845 N N . ALA A 1 109 ? -11.094 0.903 12.755 1.00 97.75 109 ALA A N 1
ATOM 846 C CA . ALA A 1 109 ? -9.974 0.707 11.857 1.00 97.75 109 ALA A CA 1
ATOM 847 C C . ALA A 1 109 ? -10.354 -0.152 10.649 1.00 97.75 109 ALA A C 1
ATOM 849 O O . ALA A 1 109 ? -11.162 -1.069 10.757 1.00 97.75 109 ALA A O 1
ATOM 850 N N . VAL A 1 110 ? -9.741 0.131 9.503 1.00 98.69 110 VAL A N 1
ATOM 851 C CA . VAL A 1 110 ? -9.861 -0.666 8.276 1.00 98.69 110 VAL A CA 1
ATOM 852 C C . VAL A 1 110 ? -8.472 -1.130 7.863 1.00 98.69 110 VAL A C 1
ATOM 854 O O . VAL A 1 110 ? -7.542 -0.323 7.810 1.00 98.69 110 VAL A O 1
ATOM 857 N N . VAL A 1 111 ? -8.329 -2.415 7.543 1.00 98.88 111 VAL A N 1
ATOM 858 C CA . VAL A 1 111 ? -7.075 -3.002 7.054 1.00 98.88 111 VAL A CA 1
ATOM 859 C C . VAL A 1 111 ? -7.142 -3.134 5.535 1.00 98.88 111 VAL A C 1
ATOM 861 O O . VAL A 1 111 ? -8.065 -3.749 4.998 1.00 98.88 111 VAL A O 1
ATOM 864 N N . THR A 1 112 ? -6.173 -2.540 4.838 1.00 98.88 112 THR A N 1
ATOM 865 C CA . THR A 1 112 ? -6.101 -2.557 3.372 1.00 98.88 112 THR A CA 1
ATOM 866 C C . THR A 1 112 ? -4.749 -3.061 2.878 1.00 98.88 112 THR A C 1
ATOM 868 O O . THR A 1 112 ? -3.726 -2.807 3.516 1.00 98.88 112 THR A O 1
ATOM 871 N N . PHE A 1 113 ? -4.751 -3.740 1.732 1.00 98.88 113 PHE A N 1
ATOM 872 C CA . PHE A 1 113 ? -3.555 -4.194 1.024 1.00 98.88 113 PHE A CA 1
ATOM 873 C C . PHE A 1 113 ? -3.574 -3.690 -0.412 1.00 98.88 113 PHE A C 1
ATOM 875 O O . PHE A 1 113 ? -4.620 -3.752 -1.054 1.00 98.88 113 PHE A O 1
ATOM 882 N N . ASP A 1 114 ? -2.435 -3.241 -0.920 1.00 98.75 114 ASP A N 1
ATOM 883 C CA . ASP A 1 114 ? -2.294 -2.817 -2.314 1.00 98.75 114 ASP A CA 1
ATOM 884 C C . ASP A 1 114 ? -1.586 -3.889 -3.160 1.00 98.75 114 ASP A C 1
ATOM 886 O O . ASP A 1 114 ? -1.050 -4.870 -2.642 1.00 98.75 114 ASP A O 1
ATOM 890 N N . ASP A 1 115 ? -1.609 -3.697 -4.478 1.00 98.62 115 ASP A N 1
ATOM 891 C CA . ASP A 1 115 ? -0.877 -4.455 -5.506 1.00 98.62 115 ASP A CA 1
ATOM 892 C C . ASP A 1 115 ? -1.300 -5.913 -5.757 1.00 98.62 115 ASP A C 1
ATOM 894 O O . ASP A 1 115 ? -0.916 -6.497 -6.770 1.00 98.62 115 ASP A O 1
ATOM 898 N N . GLY A 1 116 ? -2.151 -6.500 -4.913 1.00 98.19 116 GLY A N 1
ATOM 899 C CA . GLY A 1 116 ? -2.700 -7.841 -5.147 1.00 98.19 116 GLY A CA 1
ATOM 900 C C . GLY A 1 116 ? -1.668 -8.971 -5.049 1.00 98.19 116 GLY A C 1
ATOM 901 O O . GLY A 1 116 ? -1.817 -9.997 -5.719 1.00 98.19 116 GLY A O 1
ATOM 902 N N . TYR A 1 117 ? -0.635 -8.785 -4.227 1.00 98.62 117 TYR A N 1
ATOM 903 C CA . TYR A 1 117 ? 0.432 -9.759 -4.010 1.00 98.62 117 TYR A CA 1
ATOM 904 C C . TYR A 1 117 ? -0.056 -11.070 -3.390 1.00 98.62 117 TYR A C 1
ATOM 906 O O . TYR A 1 117 ? -0.843 -11.074 -2.443 1.00 98.62 117 TYR A O 1
ATOM 914 N N . ARG A 1 118 ? 0.490 -12.190 -3.872 1.00 98.38 118 ARG A N 1
ATOM 915 C CA . ARG A 1 118 ? 0.238 -13.538 -3.352 1.00 98.38 118 ARG A CA 1
ATOM 916 C C . ARG A 1 118 ? 0.620 -13.685 -1.880 1.00 98.38 118 ARG A C 1
ATOM 918 O O . ARG A 1 118 ? -0.076 -14.381 -1.154 1.00 98.38 118 ARG A O 1
ATOM 925 N N . ASP A 1 119 ? 1.648 -12.979 -1.423 1.00 97.81 119 ASP A N 1
ATOM 926 C CA . ASP A 1 119 ? 2.029 -12.910 -0.005 1.00 97.81 119 ASP A CA 1
ATOM 927 C C . ASP A 1 119 ? 0.870 -12.541 0.931 1.00 97.81 119 ASP A C 1
ATOM 929 O O . ASP A 1 119 ? 0.778 -13.036 2.054 1.00 97.81 119 ASP A O 1
ATOM 933 N N . VAL A 1 120 ? -0.057 -11.694 0.473 1.00 98.75 120 VAL A N 1
ATOM 934 C CA . VAL A 1 120 ? -1.249 -11.348 1.258 1.00 98.75 120 VAL A CA 1
ATOM 935 C C . VAL A 1 120 ? -2.114 -12.589 1.478 1.00 98.75 120 VAL A C 1
ATOM 937 O O . VAL A 1 120 ? -2.587 -12.808 2.589 1.00 98.75 120 VAL A O 1
ATOM 940 N N . TYR A 1 121 ? -2.278 -13.432 0.460 1.00 98.88 121 TYR A N 1
ATOM 941 C CA . TYR A 1 121 ? -2.995 -14.699 0.586 1.00 98.88 121 TYR A CA 1
ATOM 942 C C . TYR A 1 121 ? -2.217 -15.727 1.420 1.00 98.88 121 TYR A C 1
ATOM 944 O O . TYR A 1 121 ? -2.794 -16.369 2.292 1.00 98.88 121 TYR A O 1
ATOM 952 N N . ASP A 1 122 ? -0.913 -15.874 1.188 1.00 98.62 122 ASP A N 1
ATOM 953 C CA . ASP A 1 122 ? -0.116 -16.922 1.836 1.00 98.62 122 ASP A CA 1
ATOM 954 C C . ASP A 1 122 ? 0.144 -16.619 3.331 1.00 98.62 122 ASP A C 1
ATOM 956 O O . ASP A 1 122 ? 0.195 -17.542 4.146 1.00 98.62 122 ASP A O 1
ATOM 960 N N . HIS A 1 123 ? 0.254 -15.340 3.721 1.00 98.75 123 HIS A N 1
ATOM 961 C CA . HIS A 1 123 ? 0.682 -14.942 5.070 1.00 98.75 123 HIS A CA 1
ATOM 962 C C . HIS A 1 123 ? -0.294 -14.028 5.824 1.00 98.75 123 HIS A C 1
ATOM 964 O O . HIS A 1 123 ? -0.479 -14.205 7.030 1.00 98.75 123 HIS A O 1
ATOM 970 N N . ALA A 1 124 ? -0.930 -13.050 5.166 1.00 98.75 124 ALA A N 1
ATOM 971 C CA . ALA A 1 124 ? -1.852 -12.134 5.853 1.00 98.75 124 ALA A CA 1
ATOM 972 C C . ALA A 1 124 ? -3.228 -12.773 6.081 1.00 98.75 124 ALA A C 1
ATOM 974 O O . ALA A 1 124 ? -3.796 -12.676 7.171 1.00 98.75 124 ALA A O 1
ATOM 975 N N . PHE A 1 125 ? -3.755 -13.445 5.056 1.00 98.81 125 PHE A N 1
ATOM 976 C CA . PHE A 1 125 ? -5.095 -14.015 5.053 1.00 98.81 125 PHE A CA 1
ATOM 977 C C . PHE A 1 125 ? -5.315 -15.052 6.166 1.00 98.81 125 PHE A C 1
ATOM 979 O O . PHE A 1 125 ? -6.323 -14.918 6.859 1.00 98.81 125 PHE A O 1
ATOM 986 N N . PRO A 1 126 ? -4.402 -16.009 6.446 1.00 98.75 126 PRO A N 1
ATOM 987 C CA . PRO A 1 126 ? -4.574 -16.930 7.568 1.00 98.75 126 PRO A CA 1
ATOM 988 C C . PRO A 1 126 ? -4.704 -16.202 8.910 1.00 98.75 126 PRO A C 1
ATOM 990 O O . PRO A 1 126 ? -5.609 -16.500 9.683 1.00 98.75 126 PRO A O 1
ATOM 993 N N . VAL A 1 127 ? -3.869 -15.183 9.151 1.00 98.75 127 VAL A N 1
ATOM 994 C CA . VAL A 1 127 ? -3.915 -14.376 10.382 1.00 98.75 127 VAL A CA 1
ATOM 995 C C . VAL A 1 127 ? -5.253 -13.647 10.501 1.00 98.75 127 VAL A C 1
ATOM 997 O O . VAL A 1 127 ? -5.907 -13.715 11.540 1.00 98.75 127 VAL A O 1
ATOM 1000 N N . MET A 1 128 ? -5.686 -12.973 9.434 1.00 98.69 128 MET A N 1
ATOM 1001 C CA . MET A 1 128 ? -6.950 -12.235 9.426 1.00 98.69 128 MET A CA 1
ATOM 1002 C C . MET A 1 128 ? -8.157 -13.157 9.586 1.00 98.69 128 MET A C 1
ATOM 1004 O O . MET A 1 128 ? -9.064 -12.839 10.350 1.00 98.69 128 MET A O 1
ATOM 1008 N N . ARG A 1 129 ? -8.159 -14.315 8.918 1.00 98.38 129 ARG A N 1
ATOM 1009 C CA . ARG A 1 129 ? -9.218 -15.323 9.023 1.00 98.38 129 ARG A CA 1
ATOM 1010 C C . ARG A 1 129 ? -9.341 -15.845 10.452 1.00 98.38 129 ARG A C 1
ATOM 1012 O O . ARG A 1 129 ? -10.446 -15.865 10.991 1.00 98.38 129 ARG A O 1
ATOM 1019 N N . ASP A 1 130 ? -8.223 -16.213 11.072 1.00 98.25 130 ASP A N 1
ATOM 1020 C CA . ASP A 1 130 ? -8.202 -16.754 12.434 1.00 98.25 130 ASP A CA 1
ATOM 1021 C C . ASP A 1 130 ? -8.659 -15.702 13.460 1.00 98.25 130 ASP A C 1
ATOM 1023 O O . ASP A 1 130 ? -9.386 -16.014 14.404 1.00 98.25 130 ASP A O 1
ATOM 1027 N N . MET A 1 131 ? -8.303 -14.433 13.234 1.00 98.06 131 MET A N 1
ATOM 1028 C CA . MET A 1 131 ? -8.728 -13.298 14.060 1.00 98.06 131 MET A CA 1
ATOM 1029 C C . MET A 1 131 ? -10.111 -12.734 13.682 1.00 98.06 131 MET A C 1
ATOM 1031 O O . MET A 1 131 ? -10.593 -11.827 14.357 1.00 98.06 131 MET A O 1
ATOM 1035 N N . LYS A 1 132 ? -10.758 -13.250 12.625 1.00 98.00 132 LYS A N 1
ATOM 1036 C CA . LYS A 1 132 ? -12.019 -12.736 12.047 1.00 98.00 132 LYS A CA 1
ATOM 1037 C C . LYS A 1 132 ? -11.968 -11.244 11.696 1.00 98.00 132 LYS A C 1
ATOM 1039 O O . LYS A 1 132 ? -12.950 -10.520 11.852 1.00 98.00 132 LYS A O 1
ATOM 1044 N N . VAL A 1 133 ? -10.811 -10.787 11.230 1.00 98.31 133 VAL A N 1
ATOM 1045 C CA . VAL A 1 133 ? -10.570 -9.400 10.837 1.00 98.31 133 VAL A CA 1
ATOM 1046 C C . VAL A 1 133 ? -10.970 -9.209 9.371 1.00 98.31 133 VAL A C 1
ATOM 1048 O O . VAL A 1 133 ?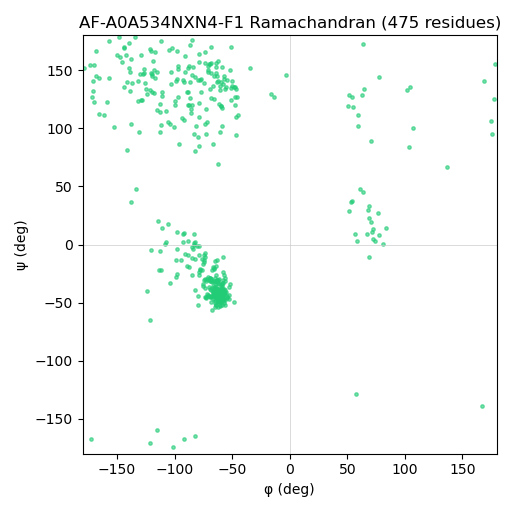 -10.390 -9.866 8.504 1.00 98.31 133 VAL A O 1
ATOM 1051 N N . PRO A 1 134 ? -11.928 -8.315 9.061 1.00 98.50 134 PRO A N 1
ATOM 1052 C CA . PRO A 1 134 ? -12.254 -7.980 7.682 1.00 98.50 134 PRO A CA 1
ATOM 1053 C C . PRO A 1 134 ? -11.164 -7.100 7.062 1.00 98.50 134 PRO A C 1
ATOM 1055 O O . PRO A 1 134 ? -10.344 -6.492 7.755 1.00 98.50 134 PRO A O 1
ATOM 1058 N N . GLY A 1 135 ? -11.184 -6.973 5.740 1.00 98.38 135 GLY A N 1
ATOM 1059 C CA . GLY A 1 135 ? -10.298 -6.042 5.053 1.00 98.38 135 GLY A CA 1
ATOM 1060 C C . GLY A 1 135 ? -10.599 -5.915 3.574 1.00 98.38 135 GLY A C 1
ATOM 1061 O O . GLY A 1 135 ? -11.631 -6.371 3.088 1.00 98.38 135 GLY A O 1
ATOM 1062 N N . ILE A 1 136 ? -9.679 -5.288 2.853 1.00 98.75 136 ILE A N 1
ATOM 1063 C CA . ILE A 1 136 ? -9.760 -5.138 1.402 1.00 98.75 136 ILE A CA 1
ATOM 1064 C C . ILE A 1 136 ? -8.381 -5.295 0.773 1.00 98.75 136 ILE A C 1
ATOM 1066 O O . ILE A 1 136 ? -7.393 -4.777 1.294 1.00 98.75 136 ILE A O 1
ATOM 1070 N N . VAL A 1 137 ? -8.322 -5.980 -0.364 1.00 98.88 137 VAL A N 1
ATOM 1071 C CA . VAL A 1 137 ? -7.142 -6.013 -1.227 1.00 98.88 137 VAL A CA 1
ATOM 1072 C C . VAL A 1 137 ? -7.438 -5.304 -2.544 1.00 98.88 137 VAL A C 1
ATOM 1074 O O . VAL A 1 137 ? -8.372 -5.664 -3.260 1.00 98.88 137 VAL A O 1
ATOM 1077 N N . TYR A 1 138 ? -6.665 -4.268 -2.854 1.00 98.94 138 TYR A N 1
ATOM 1078 C CA . TYR A 1 138 ? -6.747 -3.508 -4.093 1.00 98.94 138 TYR A CA 1
ATOM 1079 C C . TYR A 1 138 ? -5.857 -4.160 -5.149 1.00 98.94 138 TYR A C 1
ATOM 1081 O O . TYR A 1 138 ? -4.649 -4.285 -4.965 1.00 98.94 138 TYR A O 1
ATOM 1089 N N . VAL A 1 139 ? -6.459 -4.588 -6.259 1.00 98.69 139 VAL A N 1
ATOM 1090 C CA . VAL A 1 139 ? -5.801 -5.469 -7.230 1.00 98.69 139 VAL A CA 1
ATOM 1091 C C . VAL A 1 139 ? -5.667 -4.790 -8.597 1.00 98.69 139 VAL A C 1
ATOM 1093 O O . VAL A 1 139 ? -6.661 -4.279 -9.126 1.00 98.69 139 VAL A O 1
ATOM 1096 N N . PRO A 1 140 ? -4.469 -4.805 -9.213 1.00 98.56 140 PRO A N 1
ATOM 1097 C CA . PRO A 1 140 ? -4.301 -4.408 -10.597 1.00 98.56 140 PRO A CA 1
ATOM 1098 C C . PRO A 1 140 ? -4.747 -5.546 -11.531 1.00 98.56 140 PRO A C 1
ATOM 1100 O O . PRO A 1 140 ? -4.127 -6.609 -11.611 1.00 98.56 140 PRO A O 1
ATOM 1103 N N . SER A 1 141 ? -5.869 -5.343 -12.224 1.00 98.56 141 SER A N 1
ATOM 1104 C CA . SER A 1 141 ? -6.632 -6.441 -12.845 1.00 98.56 141 SER A CA 1
ATOM 1105 C C . SER A 1 141 ? -5.896 -7.209 -13.952 1.00 98.56 141 SER A C 1
ATOM 1107 O O . SER A 1 141 ? -6.196 -8.376 -14.192 1.00 98.56 141 SER A O 1
ATOM 1109 N N . ALA A 1 142 ? -4.936 -6.577 -14.639 1.00 97.94 142 ALA A N 1
ATOM 1110 C CA . ALA A 1 142 ? -4.232 -7.194 -15.761 1.00 97.94 142 ALA A CA 1
ATOM 1111 C C . ALA A 1 142 ? -3.206 -8.250 -15.314 1.00 97.94 142 ALA A C 1
ATOM 1113 O O . ALA A 1 142 ? -2.701 -9.003 -16.150 1.00 97.94 142 ALA A O 1
ATOM 1114 N N . PHE A 1 143 ? -2.871 -8.303 -14.023 1.00 97.75 143 PHE A N 1
ATOM 1115 C CA . PHE A 1 143 ? -1.882 -9.238 -13.481 1.00 97.75 143 PHE A CA 1
ATOM 1116 C C . PHE A 1 143 ? -2.535 -10.457 -12.840 1.00 97.75 143 PHE A C 1
ATOM 1118 O O . PHE A 1 143 ? -1.939 -11.530 -12.848 1.00 97.75 143 PHE A O 1
ATOM 1125 N N . THR A 1 144 ? -3.755 -10.321 -12.323 1.00 98.06 144 THR A N 1
ATOM 1126 C CA . THR A 1 144 ? -4.463 -11.374 -11.589 1.00 98.06 144 THR A CA 1
ATOM 1127 C C . THR A 1 144 ? -4.498 -12.699 -12.354 1.00 98.06 144 THR A C 1
ATOM 1129 O O . THR A 1 144 ? -4.966 -12.771 -13.491 1.00 98.06 144 THR A O 1
ATOM 1132 N N . GLY A 1 145 ? -4.008 -13.767 -11.720 1.00 95.50 145 GLY A N 1
ATOM 1133 C CA . GLY A 1 145 ? -3.927 -15.104 -12.318 1.00 95.50 145 GLY A CA 1
ATOM 1134 C C . GLY A 1 145 ? -2.858 -15.279 -13.404 1.00 95.50 145 GLY A C 1
ATOM 1135 O O . GLY A 1 145 ? -2.902 -16.271 -14.126 1.00 95.50 145 GLY A O 1
ATOM 1136 N N . THR A 1 146 ? -1.916 -14.344 -13.540 1.00 95.31 146 THR A N 1
ATOM 1137 C CA . THR A 1 146 ? -0.765 -14.447 -14.454 1.00 95.31 146 THR A CA 1
ATOM 1138 C C . THR A 1 146 ? 0.545 -14.592 -13.674 1.00 95.31 146 THR A C 1
ATOM 1140 O O . THR A 1 146 ? 0.563 -14.454 -12.456 1.00 95.31 146 THR A O 1
ATOM 1143 N N . ASN A 1 147 ? 1.663 -14.802 -14.376 1.00 93.56 147 ASN A N 1
ATOM 1144 C CA . ASN A 1 147 ? 3.005 -14.755 -13.778 1.00 93.56 147 ASN A CA 1
ATOM 1145 C C . ASN A 1 147 ? 3.709 -13.402 -13.991 1.00 93.56 147 ASN A C 1
ATOM 1147 O O . ASN A 1 147 ? 4.903 -13.269 -13.732 1.00 93.56 147 ASN A O 1
ATOM 1151 N N . ARG A 1 148 ? 2.985 -12.385 -14.478 1.00 93.62 148 ARG A N 1
ATOM 1152 C CA . ARG A 1 148 ? 3.564 -11.066 -14.746 1.00 93.62 148 ARG A CA 1
ATOM 1153 C C . ARG A 1 148 ? 3.694 -10.267 -13.455 1.00 93.62 148 ARG A C 1
ATOM 1155 O O . ARG A 1 148 ? 2.791 -10.267 -12.623 1.00 93.62 148 ARG A O 1
ATOM 1162 N N . ARG A 1 149 ? 4.795 -9.526 -13.340 1.00 94.81 149 ARG A N 1
ATOM 1163 C CA . ARG A 1 149 ? 5.083 -8.624 -12.219 1.00 94.81 149 ARG A CA 1
ATOM 1164 C C . ARG A 1 149 ? 4.850 -7.173 -12.613 1.00 94.81 149 ARG A C 1
ATOM 1166 O O . ARG A 1 149 ? 5.074 -6.796 -13.767 1.00 94.81 149 ARG A O 1
ATOM 1173 N N . ILE A 1 150 ? 4.443 -6.367 -11.640 1.00 95.81 150 ILE A N 1
ATOM 1174 C CA . ILE A 1 150 ? 4.269 -4.925 -11.819 1.00 95.81 150 ILE A CA 1
ATOM 1175 C C . ILE A 1 150 ? 5.617 -4.220 -11.997 1.00 95.81 150 ILE A C 1
ATOM 1177 O O . ILE A 1 150 ? 6.671 -4.725 -11.599 1.00 95.81 150 ILE A O 1
ATOM 1181 N N . ALA A 1 151 ? 5.595 -3.061 -12.658 1.00 95.88 151 ALA A N 1
ATOM 1182 C CA . ALA A 1 151 ? 6.804 -2.405 -13.155 1.00 95.88 151 ALA A CA 1
ATOM 1183 C C . ALA A 1 151 ? 7.825 -2.107 -12.049 1.00 95.88 151 ALA A C 1
ATOM 1185 O O . ALA A 1 151 ? 9.023 -2.289 -12.263 1.00 95.88 151 ALA A O 1
ATOM 1186 N N . HIS A 1 152 ? 7.379 -1.666 -10.867 1.00 95.25 152 HIS A N 1
ATOM 1187 C CA . HIS A 1 152 ? 8.307 -1.301 -9.796 1.00 95.25 152 HIS A CA 1
ATOM 1188 C C . HIS A 1 152 ? 9.074 -2.494 -9.233 1.00 95.25 152 HIS A C 1
ATOM 1190 O O . HIS A 1 152 ? 10.237 -2.328 -8.879 1.00 95.25 152 HIS A O 1
ATOM 1196 N N . ASP A 1 153 ? 8.476 -3.688 -9.203 1.00 95.81 153 ASP A N 1
ATOM 1197 C CA . ASP A 1 153 ? 9.156 -4.899 -8.738 1.00 95.81 153 ASP A CA 1
ATOM 1198 C C . ASP A 1 153 ? 10.246 -5.315 -9.719 1.00 95.81 153 ASP A C 1
ATOM 1200 O O . ASP A 1 153 ? 11.384 -5.565 -9.324 1.00 95.81 153 ASP A O 1
ATOM 1204 N N . ARG A 1 154 ? 9.916 -5.303 -11.014 1.00 96.00 154 ARG A N 1
ATOM 1205 C CA . ARG A 1 154 ? 10.856 -5.613 -12.098 1.00 96.00 154 ARG A CA 1
ATOM 1206 C C . ARG A 1 154 ? 12.035 -4.641 -12.112 1.00 96.00 154 ARG A C 1
ATOM 1208 O O . ARG A 1 154 ? 13.198 -5.047 -12.117 1.00 96.00 154 ARG A O 1
ATOM 1215 N N . LEU A 1 155 ? 11.737 -3.342 -12.044 1.00 95.88 155 LEU A N 1
ATOM 1216 C CA . LEU A 1 155 ? 12.754 -2.295 -11.968 1.00 95.88 155 LEU A CA 1
ATOM 1217 C C . LEU A 1 155 ? 13.590 -2.410 -10.692 1.00 95.88 155 LEU A C 1
ATOM 1219 O O . LEU A 1 155 ? 14.799 -2.207 -10.744 1.00 95.88 155 LEU A O 1
ATOM 1223 N N . TRP A 1 156 ? 12.990 -2.758 -9.553 1.00 95.44 156 TRP A N 1
ATOM 1224 C CA . TRP A 1 156 ? 13.738 -2.960 -8.318 1.00 95.44 156 TRP A CA 1
ATOM 1225 C C . TRP A 1 156 ? 14.745 -4.101 -8.432 1.00 95.44 156 TRP A C 1
ATOM 1227 O O . TRP A 1 156 ? 15.918 -3.897 -8.117 1.00 95.44 156 TRP A O 1
ATOM 1237 N N . SER A 1 157 ? 14.324 -5.268 -8.926 1.00 94.44 157 SER A N 1
ATOM 1238 C CA . SER A 1 157 ? 15.222 -6.406 -9.148 1.00 94.44 157 SER A CA 1
ATOM 1239 C C . SER A 1 157 ? 16.385 -6.029 -10.071 1.00 94.44 157 SER A C 1
ATOM 1241 O O . SER A 1 157 ? 17.538 -6.356 -9.777 1.00 94.44 157 SER A O 1
ATOM 1243 N N . ALA A 1 158 ? 16.115 -5.259 -11.130 1.00 95.31 158 ALA A N 1
ATOM 1244 C CA . ALA A 1 158 ? 17.152 -4.711 -12.000 1.00 95.31 158 ALA A CA 1
ATOM 1245 C C . ALA A 1 158 ? 18.115 -3.767 -11.262 1.00 95.31 158 ALA A C 1
ATOM 1247 O O . ALA A 1 158 ? 19.331 -3.936 -11.346 1.00 95.31 158 ALA A O 1
ATOM 1248 N N . LEU A 1 159 ? 17.601 -2.803 -10.495 1.00 94.88 159 LEU A N 1
ATOM 1249 C CA . LEU A 1 159 ? 18.425 -1.836 -9.765 1.00 94.88 159 LEU A CA 1
ATOM 1250 C C . LEU A 1 159 ? 19.281 -2.498 -8.672 1.00 94.88 159 LEU A C 1
ATOM 1252 O O . LEU A 1 159 ? 20.433 -2.105 -8.474 1.00 94.88 159 LEU A O 1
ATOM 1256 N N . VAL A 1 160 ? 18.758 -3.518 -7.986 1.00 92.50 160 VAL A N 1
ATOM 1257 C CA . VAL A 1 160 ? 19.530 -4.329 -7.031 1.00 92.50 160 VAL A CA 1
ATOM 1258 C C . VAL A 1 160 ? 20.635 -5.092 -7.759 1.00 92.50 160 VAL A C 1
ATOM 1260 O O . VAL A 1 160 ? 21.797 -4.971 -7.379 1.00 92.50 160 VAL A O 1
ATOM 1263 N N . ARG A 1 161 ? 20.325 -5.769 -8.873 1.00 93.62 161 ARG A N 1
ATOM 1264 C CA . ARG A 1 161 ? 21.327 -6.486 -9.678 1.00 93.62 161 ARG A CA 1
ATOM 1265 C C . ARG A 1 161 ? 22.419 -5.557 -10.213 1.00 93.62 161 ARG A C 1
ATOM 1267 O O . ARG A 1 161 ? 23.591 -5.934 -10.220 1.00 93.62 161 ARG A O 1
ATOM 1274 N N . MET A 1 162 ? 22.065 -4.343 -10.638 1.00 94.69 162 MET A N 1
ATOM 1275 C CA . MET A 1 162 ? 23.038 -3.318 -11.026 1.00 94.69 162 MET A CA 1
ATOM 1276 C C . MET A 1 162 ? 23.944 -2.945 -9.856 1.00 94.69 162 MET A C 1
ATOM 1278 O O . MET A 1 162 ? 25.164 -2.941 -10.011 1.00 94.69 162 MET A O 1
ATOM 1282 N N . LYS A 1 163 ? 23.369 -2.677 -8.678 1.00 92.31 163 LYS A N 1
ATOM 1283 C CA . LYS A 1 163 ? 24.128 -2.352 -7.465 1.00 92.31 163 LYS A CA 1
ATOM 1284 C C . LYS A 1 163 ? 25.084 -3.483 -7.075 1.00 92.31 163 LYS A C 1
ATOM 1286 O O . LYS A 1 163 ? 26.253 -3.205 -6.811 1.00 92.31 163 LYS A O 1
ATOM 1291 N N . ASP A 1 164 ? 24.624 -4.732 -7.087 1.00 92.12 164 ASP A N 1
ATOM 1292 C CA . ASP A 1 164 ? 25.427 -5.909 -6.731 1.00 92.12 164 ASP A CA 1
ATOM 1293 C C . ASP A 1 164 ? 26.607 -6.099 -7.690 1.00 92.12 164 ASP A C 1
ATOM 1295 O O . ASP A 1 164 ? 27.728 -6.389 -7.271 1.00 92.12 164 ASP A O 1
ATOM 1299 N N . ARG A 1 165 ? 26.381 -5.839 -8.984 1.00 94.75 165 ARG A N 1
ATOM 1300 C CA . ARG A 1 165 ? 27.418 -5.854 -10.026 1.00 94.75 165 ARG A CA 1
ATOM 1301 C C . ARG A 1 165 ? 28.220 -4.550 -10.119 1.00 94.75 165 ARG A C 1
ATOM 1303 O O . ARG A 1 165 ? 29.097 -4.452 -10.972 1.00 94.75 165 ARG A O 1
ATOM 1310 N N . ARG A 1 166 ? 27.938 -3.562 -9.260 1.00 93.88 166 ARG A N 1
ATOM 1311 C CA . ARG A 1 166 ? 28.556 -2.221 -9.248 1.0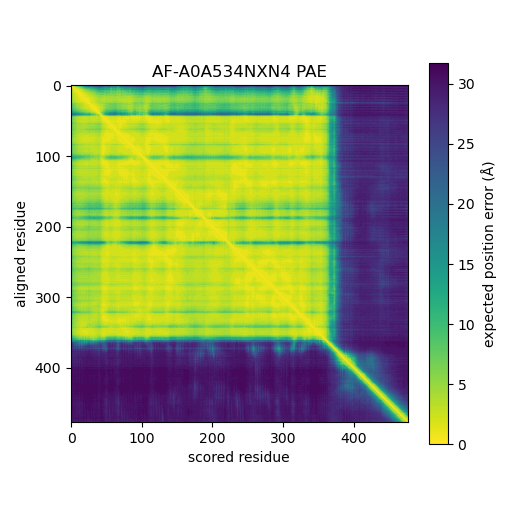0 93.88 166 ARG A CA 1
ATOM 1312 C C . ARG A 1 166 ? 28.467 -1.501 -10.602 1.00 93.88 166 ARG A C 1
ATOM 1314 O O . ARG A 1 166 ? 29.397 -0.808 -11.008 1.00 93.88 166 ARG A O 1
ATOM 1321 N N . LEU A 1 167 ? 27.347 -1.673 -11.300 1.00 94.44 167 LEU A N 1
ATOM 1322 C CA . LEU A 1 167 ? 27.069 -1.045 -12.589 1.00 94.44 167 LEU A CA 1
ATOM 1323 C C . LEU A 1 167 ? 26.391 0.314 -12.391 1.00 94.44 167 LEU A C 1
ATOM 1325 O O . LEU A 1 167 ? 25.411 0.427 -11.655 1.00 94.44 167 LEU A O 1
ATOM 1329 N N . GLY A 1 168 ? 26.904 1.333 -13.082 1.00 92.25 168 GLY A N 1
ATOM 1330 C CA . GLY A 1 168 ? 26.243 2.630 -13.219 1.00 92.25 168 GLY A CA 1
ATOM 1331 C C . GLY A 1 168 ? 25.227 2.665 -14.374 1.00 92.25 168 GLY A C 1
ATOM 1332 O O . GLY A 1 168 ? 25.141 1.708 -15.149 1.00 92.25 168 GLY A O 1
ATOM 1333 N N . PRO A 1 169 ? 24.496 3.785 -14.536 1.00 92.50 169 PRO A N 1
ATOM 1334 C CA . PRO A 1 169 ? 23.436 3.936 -15.539 1.00 92.50 169 PRO A CA 1
ATOM 1335 C C . PRO A 1 169 ? 23.928 3.807 -16.991 1.00 92.50 169 PRO A C 1
ATOM 1337 O O . PRO A 1 169 ? 23.193 3.313 -17.836 1.00 92.50 169 PRO A O 1
ATOM 1340 N N . VAL A 1 170 ? 25.177 4.189 -17.279 1.00 93.19 170 VAL A N 1
ATOM 1341 C CA . VAL A 1 170 ? 25.799 4.026 -18.610 1.00 93.19 170 VAL A CA 1
ATOM 1342 C C . VAL A 1 170 ? 26.355 2.607 -18.788 1.00 93.19 170 VAL A C 1
ATOM 1344 O O . VAL A 1 170 ? 26.220 1.987 -19.838 1.00 93.19 170 VAL A O 1
ATOM 1347 N N . SER A 1 171 ? 26.949 2.041 -17.733 1.00 94.00 171 SER A N 1
ATOM 1348 C CA . SER A 1 171 ? 27.656 0.752 -17.788 1.00 94.00 171 SER A CA 1
ATOM 1349 C C . SER A 1 171 ? 26.750 -0.451 -18.059 1.00 94.00 171 SER A C 1
ATOM 1351 O O . SER A 1 171 ? 27.247 -1.498 -18.461 1.00 94.00 171 SER A O 1
ATOM 1353 N N . VAL A 1 172 ? 25.438 -0.330 -17.833 1.00 94.25 172 VAL A N 1
ATOM 1354 C CA . VAL A 1 172 ? 24.466 -1.391 -18.147 1.00 94.25 172 VAL A CA 1
ATOM 1355 C C . VAL A 1 172 ? 24.173 -1.501 -19.651 1.00 94.25 172 VAL A C 1
ATOM 1357 O O . VAL A 1 172 ? 23.657 -2.521 -20.101 1.00 94.25 172 VAL A O 1
ATOM 1360 N N . GLY A 1 173 ? 24.511 -0.477 -20.446 1.00 93.31 173 GLY A N 1
ATOM 1361 C CA . GLY A 1 173 ? 24.366 -0.509 -21.904 1.00 93.31 173 GLY A CA 1
ATOM 1362 C C . GLY A 1 173 ? 22.913 -0.506 -22.394 1.00 93.31 173 GLY A C 1
ATOM 1363 O O . GLY A 1 173 ? 22.594 -1.142 -23.408 1.00 93.31 173 GLY A O 1
ATOM 1364 N N . VAL A 1 174 ? 22.008 0.167 -21.676 1.00 94.00 174 VAL A N 1
ATOM 1365 C CA . VAL A 1 174 ? 20.635 0.417 -22.150 1.00 94.00 174 VAL A CA 1
ATOM 1366 C C . VAL A 1 174 ? 20.671 1.371 -23.360 1.00 94.00 174 VAL A C 1
ATOM 1368 O O . VAL A 1 174 ? 21.431 2.331 -23.344 1.00 94.00 174 VAL A O 1
ATOM 1371 N N . PRO A 1 175 ? 19.904 1.141 -24.441 1.00 91.81 175 PRO A N 1
ATOM 1372 C CA . PRO A 1 175 ? 20.013 1.950 -25.653 1.00 91.81 175 PRO A CA 1
ATOM 1373 C C . PRO A 1 175 ? 19.173 3.238 -25.616 1.00 91.81 175 PRO A C 1
ATOM 1375 O O . PRO A 1 175 ? 18.031 3.265 -25.144 1.00 91.81 175 PRO A O 1
ATOM 1378 N N . GLY A 1 176 ? 19.703 4.291 -26.247 1.00 92.44 176 GLY A N 1
ATOM 1379 C CA . GLY A 1 176 ? 18.959 5.486 -26.652 1.00 92.44 176 GLY A CA 1
ATOM 1380 C C . GLY A 1 176 ? 18.257 6.199 -25.496 1.00 92.44 176 GLY A C 1
ATOM 1381 O O . GLY A 1 176 ? 18.865 6.499 -24.474 1.00 92.44 176 GLY A O 1
ATOM 1382 N N . ARG A 1 177 ? 16.951 6.465 -25.650 1.00 93.56 177 ARG A N 1
ATOM 1383 C CA . ARG A 1 177 ? 16.155 7.221 -24.662 1.00 93.56 177 ARG A CA 1
ATOM 1384 C C . ARG A 1 177 ? 16.193 6.626 -23.248 1.00 93.56 177 ARG A C 1
ATOM 1386 O O . ARG A 1 177 ? 16.028 7.364 -22.283 1.00 93.56 177 ARG A O 1
ATOM 1393 N N . PHE A 1 178 ? 16.377 5.309 -23.126 1.00 95.94 178 PHE A N 1
ATOM 1394 C CA . PHE A 1 178 ? 16.401 4.632 -21.831 1.00 95.94 178 PHE A CA 1
ATOM 1395 C C . PHE A 1 178 ? 17.687 4.904 -21.056 1.00 95.94 178 PHE A C 1
ATOM 1397 O O . PHE A 1 178 ? 17.634 4.971 -19.833 1.00 95.94 178 PHE A O 1
ATOM 1404 N N . GLU A 1 179 ? 18.806 5.133 -21.748 1.00 95.81 179 GLU A N 1
ATOM 1405 C CA . GLU A 1 179 ? 20.051 5.567 -21.111 1.00 95.81 179 GLU A CA 1
ATOM 1406 C C . GLU A 1 179 ? 19.880 6.938 -20.467 1.00 95.81 179 GLU A C 1
ATOM 1408 O O . GLU A 1 179 ? 20.113 7.083 -19.271 1.00 95.81 179 GLU A O 1
ATOM 1413 N N . SER A 1 180 ? 19.381 7.920 -21.225 1.00 94.75 180 SER A N 1
ATOM 1414 C CA . SER A 1 180 ? 19.128 9.267 -20.702 1.00 94.75 180 SER A CA 1
ATOM 1415 C C . SER A 1 180 ? 18.164 9.234 -19.515 1.00 94.75 180 SER A C 1
ATOM 1417 O O . SER A 1 180 ? 18.438 9.827 -18.480 1.00 94.75 180 SER A O 1
ATOM 1419 N N . MET A 1 181 ? 17.082 8.460 -19.622 1.00 95.25 181 MET A N 1
ATOM 1420 C CA . MET A 1 181 ? 16.104 8.302 -18.545 1.00 95.25 181 MET A CA 1
ATOM 1421 C C . MET A 1 181 ? 16.711 7.689 -17.274 1.00 95.25 181 MET A C 1
ATOM 1423 O O . MET A 1 181 ? 16.364 8.095 -16.165 1.00 95.25 181 MET A O 1
ATOM 1427 N N . LEU A 1 182 ? 17.613 6.714 -17.423 1.00 95.38 182 LEU A N 1
ATOM 1428 C CA . LEU A 1 182 ? 18.283 6.073 -16.296 1.00 95.38 182 LEU A CA 1
ATOM 1429 C C . LEU A 1 182 ? 19.337 6.991 -15.664 1.00 95.38 182 LEU A C 1
ATOM 1431 O O . LEU A 1 182 ? 19.448 7.008 -14.442 1.00 95.38 182 LEU A O 1
ATOM 1435 N N . ILE A 1 183 ? 20.063 7.776 -16.471 1.00 95.06 183 ILE A N 1
ATOM 1436 C CA . ILE A 1 183 ? 20.992 8.816 -16.000 1.00 95.06 183 ILE A CA 1
ATOM 1437 C C . ILE A 1 183 ? 20.238 9.865 -15.178 1.00 95.06 183 ILE A C 1
ATOM 1439 O O . ILE A 1 183 ? 20.613 10.110 -14.032 1.00 95.06 183 ILE A O 1
ATOM 1443 N N . ASP A 1 184 ? 19.148 10.417 -15.717 1.00 95.12 184 ASP A N 1
ATOM 1444 C CA . ASP A 1 184 ? 18.326 11.428 -15.041 1.00 95.12 184 ASP A CA 1
ATOM 1445 C C . ASP A 1 184 ? 17.762 10.893 -13.716 1.00 95.12 184 ASP A C 1
ATOM 1447 O O . ASP A 1 184 ? 17.721 11.590 -12.703 1.00 95.12 184 ASP A O 1
ATOM 1451 N N . ALA A 1 185 ? 17.344 9.623 -13.690 1.00 94.50 185 ALA A N 1
ATOM 1452 C CA . ALA A 1 185 ? 16.861 8.995 -12.466 1.00 94.50 185 ALA A CA 1
ATOM 1453 C C . ALA A 1 185 ? 17.965 8.790 -11.416 1.00 94.50 185 ALA A C 1
ATOM 1455 O O . ALA A 1 185 ? 17.667 8.801 -10.217 1.00 94.50 185 ALA A O 1
ATOM 1456 N N . TRP A 1 186 ? 19.214 8.608 -11.855 1.00 93.94 186 TRP A N 1
ATOM 1457 C CA . TRP A 1 186 ? 20.387 8.446 -10.995 1.00 93.94 186 TRP A CA 1
ATOM 1458 C C . TRP A 1 186 ? 20.909 9.768 -10.429 1.00 93.94 186 TRP A C 1
ATOM 1460 O O . TRP A 1 186 ? 21.580 9.772 -9.394 1.00 93.94 186 TRP A O 1
ATOM 1470 N N . GLU A 1 187 ? 20.616 10.889 -11.087 1.00 90.12 187 GLU A N 1
ATOM 1471 C CA . GLU A 1 187 ? 21.082 12.204 -10.664 1.00 90.12 187 GLU A CA 1
ATOM 1472 C C . GLU A 1 187 ? 20.581 12.536 -9.246 1.00 90.12 187 GLU A C 1
ATOM 1474 O O . GLU A 1 187 ? 19.383 12.561 -8.953 1.00 90.12 187 GLU A O 1
ATOM 1479 N N . GLY A 1 188 ? 21.524 12.741 -8.319 1.00 82.75 188 GLY A N 1
ATOM 1480 C CA . GLY A 1 188 ? 21.230 13.002 -6.905 1.00 82.75 188 GLY A CA 1
ATOM 1481 C C . GLY A 1 188 ? 20.600 11.825 -6.142 1.00 82.75 188 GLY A C 1
ATOM 1482 O O . GLY A 1 188 ? 20.152 12.006 -5.007 1.00 82.75 188 GLY A O 1
ATOM 1483 N N . ALA A 1 189 ? 20.540 10.626 -6.730 1.00 86.75 189 ALA A N 1
ATOM 1484 C CA . ALA A 1 189 ? 19.993 9.438 -6.090 1.00 86.75 189 ALA A CA 1
ATOM 1485 C C . ALA A 1 189 ? 21.093 8.622 -5.394 1.00 86.75 189 ALA A C 1
ATOM 1487 O O . ALA A 1 189 ? 21.898 7.941 -6.021 1.00 86.75 189 ALA A O 1
ATOM 1488 N N . GLU A 1 190 ? 21.092 8.642 -4.062 1.00 84.38 190 GLU A N 1
ATOM 1489 C CA . GLU A 1 190 ? 22.076 7.912 -3.243 1.00 84.38 190 GLU A CA 1
ATOM 1490 C C . GLU A 1 190 ? 21.721 6.427 -3.044 1.00 84.38 190 GLU A C 1
ATOM 1492 O O . GLU A 1 190 ? 22.532 5.638 -2.559 1.00 84.38 190 GLU A O 1
ATOM 1497 N N . THR A 1 191 ? 20.489 6.025 -3.379 1.00 89.12 191 THR A N 1
ATOM 1498 C CA . THR A 1 191 ? 19.982 4.665 -3.145 1.00 89.12 191 THR A CA 1
ATOM 1499 C C . THR A 1 191 ? 19.143 4.165 -4.322 1.00 89.12 191 THR A C 1
ATOM 1501 O O . THR A 1 191 ? 18.468 4.978 -4.959 1.00 89.12 191 THR A O 1
ATOM 1504 N N . PRO A 1 192 ? 19.077 2.837 -4.562 1.00 92.00 192 PRO A N 1
ATOM 1505 C CA . PRO A 1 192 ? 18.173 2.250 -5.556 1.00 92.00 192 PRO A CA 1
ATOM 1506 C C . PRO A 1 192 ? 16.715 2.686 -5.385 1.00 92.00 192 PRO A C 1
ATOM 1508 O O . PRO A 1 192 ? 16.028 2.948 -6.366 1.00 92.00 192 PRO A O 1
ATOM 1511 N N . ASN A 1 193 ? 16.256 2.849 -4.138 1.00 91.88 193 ASN A N 1
ATOM 1512 C CA . ASN A 1 193 ? 14.895 3.308 -3.864 1.00 91.88 193 ASN A CA 1
ATOM 1513 C C . ASN A 1 193 ? 14.665 4.721 -4.403 1.00 91.88 193 ASN A C 1
ATOM 1515 O O . ASN A 1 193 ? 13.613 5.010 -4.962 1.00 91.88 193 ASN A O 1
ATOM 1519 N N . LYS A 1 194 ? 15.669 5.599 -4.288 1.00 92.69 194 LYS A N 1
ATOM 1520 C CA . LYS A 1 194 ? 15.551 6.956 -4.811 1.00 92.69 194 LYS A CA 1
ATOM 1521 C C . LYS A 1 194 ? 15.556 6.994 -6.342 1.00 92.69 194 LYS A C 1
ATOM 1523 O O . LYS A 1 194 ? 14.792 7.768 -6.914 1.00 92.69 194 LYS A O 1
ATOM 1528 N N . VAL A 1 195 ? 16.347 6.130 -6.983 1.00 95.69 195 VAL A N 1
ATOM 1529 C CA . VAL A 1 195 ? 16.326 5.949 -8.445 1.00 95.69 195 VAL A CA 1
ATOM 1530 C C . VAL A 1 195 ? 14.940 5.485 -8.896 1.00 95.69 195 VAL A C 1
ATOM 1532 O O . VAL A 1 195 ? 14.351 6.083 -9.793 1.00 95.69 195 VAL A O 1
ATOM 1535 N N . LEU A 1 196 ? 14.373 4.478 -8.225 1.00 95.94 196 LEU A N 1
ATOM 1536 C CA . LEU A 1 196 ? 13.036 3.969 -8.526 1.00 95.94 196 LEU A CA 1
ATOM 1537 C C . LEU A 1 196 ? 11.946 5.038 -8.343 1.00 95.94 196 LEU A C 1
ATOM 1539 O O . LEU A 1 196 ? 11.116 5.216 -9.233 1.00 95.94 196 LEU A O 1
ATOM 1543 N N . GLU A 1 197 ? 11.974 5.797 -7.239 1.00 93.50 197 GLU A N 1
ATOM 1544 C CA . GLU A 1 197 ? 11.070 6.940 -7.030 1.00 93.50 197 GLU A CA 1
ATOM 1545 C C . GLU A 1 197 ? 11.147 7.931 -8.201 1.00 93.50 197 GLU A C 1
ATOM 1547 O O . GLU A 1 197 ? 10.115 8.394 -8.692 1.00 93.50 197 GLU A O 1
ATOM 1552 N N . ASN A 1 198 ? 12.360 8.271 -8.647 1.00 95.44 198 ASN A N 1
ATOM 1553 C CA . ASN A 1 198 ? 12.577 9.217 -9.738 1.00 95.44 198 ASN A CA 1
ATOM 1554 C C . ASN A 1 198 ? 12.057 8.664 -11.077 1.00 95.44 198 ASN A C 1
ATOM 1556 O O . ASN A 1 198 ? 11.433 9.411 -11.832 1.00 95.44 198 ASN A O 1
ATOM 1560 N N . LEU A 1 199 ? 12.247 7.367 -11.348 1.00 96.50 199 LEU A N 1
ATOM 1561 C CA . LEU A 1 199 ? 11.696 6.705 -12.533 1.00 96.50 199 LEU A CA 1
ATOM 1562 C C . LEU A 1 199 ? 10.165 6.784 -12.542 1.00 96.50 199 LEU A C 1
ATOM 1564 O O . LEU A 1 199 ? 9.593 7.289 -13.508 1.00 96.50 199 LEU A O 1
ATOM 1568 N N . ILE A 1 200 ? 9.508 6.364 -11.456 1.00 94.06 200 ILE A N 1
ATOM 1569 C CA . ILE A 1 200 ? 8.039 6.335 -11.360 1.00 94.06 200 ILE A CA 1
ATOM 1570 C C . ILE A 1 200 ? 7.443 7.749 -11.425 1.00 94.06 200 ILE A C 1
ATOM 1572 O O . ILE A 1 200 ? 6.417 7.979 -12.063 1.00 94.06 200 ILE A O 1
ATOM 1576 N N . SER A 1 201 ? 8.092 8.727 -10.791 1.00 91.88 201 SER A N 1
ATOM 1577 C CA . SER A 1 201 ? 7.562 10.094 -10.704 1.00 91.88 201 SER A CA 1
ATOM 1578 C C . SER A 1 201 ? 7.552 10.838 -12.036 1.00 91.88 201 SER A C 1
ATOM 1580 O O . SER A 1 201 ? 6.728 11.736 -12.238 1.00 91.88 201 SER A O 1
ATOM 1582 N N . ASN A 1 202 ? 8.480 10.495 -12.927 1.00 92.19 202 ASN A N 1
ATOM 1583 C CA . ASN A 1 202 ? 8.769 11.295 -14.111 1.00 92.19 202 ASN A CA 1
ATOM 1584 C C . ASN A 1 202 ? 8.379 10.614 -15.422 1.00 92.19 202 ASN A C 1
ATOM 1586 O O . ASN A 1 202 ? 8.449 11.262 -16.464 1.00 92.19 202 ASN A O 1
ATOM 1590 N N . ASN A 1 203 ? 7.936 9.354 -15.385 1.00 94.06 203 ASN A N 1
ATOM 1591 C CA . ASN A 1 203 ? 7.682 8.576 -16.593 1.00 94.06 203 ASN A CA 1
ATOM 1592 C C . ASN A 1 203 ? 6.296 7.904 -16.580 1.00 94.06 203 ASN A C 1
ATOM 1594 O O . ASN A 1 203 ? 5.806 7.509 -15.518 1.00 94.06 203 ASN A O 1
ATOM 1598 N N . PRO A 1 204 ? 5.647 7.760 -17.750 1.00 93.44 204 PRO A N 1
ATOM 1599 C CA . PRO A 1 204 ? 4.429 6.964 -17.889 1.00 93.44 204 PRO A CA 1
ATOM 1600 C C . PRO A 1 204 ? 4.687 5.470 -17.650 1.00 93.44 204 PRO A C 1
ATOM 1602 O O . PRO A 1 204 ? 5.711 4.941 -18.081 1.00 93.44 204 PRO A O 1
ATOM 1605 N N . THR A 1 205 ? 3.719 4.769 -17.056 1.00 92.81 205 THR A N 1
ATOM 1606 C CA . THR A 1 205 ? 3.820 3.336 -16.720 1.00 92.81 205 THR A CA 1
ATOM 1607 C C . THR A 1 205 ? 4.223 2.426 -17.897 1.00 92.81 205 THR A C 1
ATOM 1609 O O . THR A 1 205 ? 5.131 1.618 -17.705 1.00 92.81 205 THR A O 1
ATOM 1612 N N . PRO A 1 206 ? 3.686 2.568 -19.129 1.00 93.38 206 PRO A N 1
ATOM 1613 C CA . PRO A 1 206 ? 4.129 1.739 -20.258 1.00 93.38 206 PRO A CA 1
ATOM 1614 C C . PRO A 1 206 ? 5.631 1.863 -20.560 1.00 93.38 206 PRO A C 1
ATOM 1616 O O . PRO A 1 206 ? 6.300 0.876 -20.843 1.00 93.38 206 PRO A O 1
ATOM 1619 N N . VAL A 1 207 ? 6.195 3.067 -20.409 1.00 95.44 207 VAL A N 1
ATOM 1620 C CA . VAL A 1 207 ? 7.631 3.317 -20.622 1.00 95.44 207 VAL A CA 1
ATOM 1621 C C . VAL A 1 207 ? 8.478 2.638 -19.540 1.00 95.44 207 VAL A C 1
ATOM 1623 O O . VAL A 1 207 ? 9.596 2.207 -19.813 1.00 95.44 207 VAL A O 1
ATOM 1626 N N . LEU A 1 208 ? 7.949 2.519 -18.318 1.00 96.44 208 LEU A N 1
ATOM 1627 C CA . LEU A 1 208 ? 8.607 1.801 -17.225 1.00 96.44 208 LEU A CA 1
ATOM 1628 C C . LEU A 1 208 ? 8.661 0.294 -17.491 1.00 96.44 208 LEU A C 1
ATOM 1630 O O . LEU A 1 208 ? 9.689 -0.319 -17.214 1.00 96.44 208 LEU A O 1
ATOM 1634 N N . TYR A 1 209 ? 7.602 -0.288 -18.062 1.00 96.25 209 TYR A N 1
ATOM 1635 C CA . TYR A 1 209 ? 7.612 -1.691 -18.486 1.00 96.25 209 TYR A CA 1
ATOM 1636 C C . TYR A 1 209 ? 8.607 -1.946 -19.621 1.00 96.25 209 TYR A C 1
ATOM 1638 O O . TYR A 1 209 ? 9.330 -2.943 -19.565 1.00 96.25 209 TYR A O 1
ATOM 1646 N N . ASP A 1 210 ? 8.700 -1.040 -20.601 1.00 96.69 210 ASP A N 1
ATOM 1647 C CA . ASP A 1 210 ? 9.710 -1.143 -21.659 1.00 96.69 210 ASP A CA 1
ATOM 1648 C C . ASP A 1 210 ? 11.135 -1.080 -21.080 1.00 96.69 210 ASP A C 1
ATOM 1650 O O . ASP A 1 210 ? 11.985 -1.900 -21.426 1.00 96.69 210 ASP A O 1
ATOM 1654 N N . LEU A 1 211 ? 11.404 -0.129 -20.172 1.00 97.25 211 LEU A N 1
ATOM 1655 C CA . LEU A 1 211 ? 12.708 -0.020 -19.510 1.00 97.25 211 LEU A CA 1
ATOM 1656 C C . LEU A 1 211 ? 13.029 -1.285 -18.707 1.00 97.25 211 LEU A C 1
ATOM 1658 O O . LEU A 1 211 ? 14.157 -1.769 -18.772 1.00 97.25 211 LEU A O 1
ATOM 1662 N N . ALA A 1 212 ? 12.058 -1.810 -17.957 1.00 96.62 212 ALA A N 1
ATOM 1663 C CA . ALA A 1 212 ? 12.233 -3.026 -17.175 1.00 96.62 212 ALA A CA 1
ATOM 1664 C C . ALA A 1 212 ? 12.645 -4.204 -18.066 1.00 96.62 212 ALA A C 1
ATOM 1666 O O . ALA A 1 212 ? 13.634 -4.861 -17.764 1.00 96.62 212 ALA A O 1
ATOM 1667 N N . ALA A 1 213 ? 11.965 -4.402 -19.201 1.00 96.00 213 ALA A N 1
ATOM 1668 C CA . ALA A 1 213 ? 12.296 -5.466 -20.149 1.00 96.00 213 ALA A CA 1
ATOM 1669 C C . ALA A 1 213 ? 13.724 -5.335 -20.707 1.00 96.00 213 ALA A C 1
ATOM 1671 O O . ALA A 1 213 ? 14.457 -6.317 -20.786 1.00 96.00 213 ALA A O 1
ATOM 1672 N N . VAL A 1 214 ? 14.148 -4.114 -21.054 1.00 96.75 214 VAL A N 1
ATOM 1673 C CA . VAL A 1 214 ? 15.516 -3.859 -21.537 1.00 96.75 214 VAL A CA 1
ATOM 1674 C C . VAL A 1 214 ? 16.550 -4.122 -20.440 1.00 96.75 214 VAL A C 1
ATOM 1676 O O . VAL A 1 214 ? 17.591 -4.719 -20.705 1.00 96.75 214 VAL A O 1
ATOM 1679 N N . LEU A 1 215 ? 16.297 -3.669 -19.211 1.00 96.62 215 LEU A N 1
ATOM 1680 C CA . LEU A 1 215 ? 17.212 -3.904 -18.095 1.00 96.62 215 LEU A CA 1
ATOM 1681 C C . LEU A 1 215 ? 17.321 -5.391 -17.759 1.00 96.62 215 LEU A C 1
ATOM 1683 O O . LEU A 1 215 ? 18.422 -5.867 -17.498 1.00 96.62 215 LEU A O 1
ATOM 1687 N N . GLU A 1 216 ? 16.209 -6.120 -17.781 1.00 96.00 216 GLU A N 1
ATOM 1688 C CA . GLU A 1 216 ? 16.190 -7.561 -17.535 1.00 96.00 216 GLU A CA 1
ATOM 1689 C C . GLU A 1 216 ? 17.040 -8.317 -18.561 1.00 96.00 21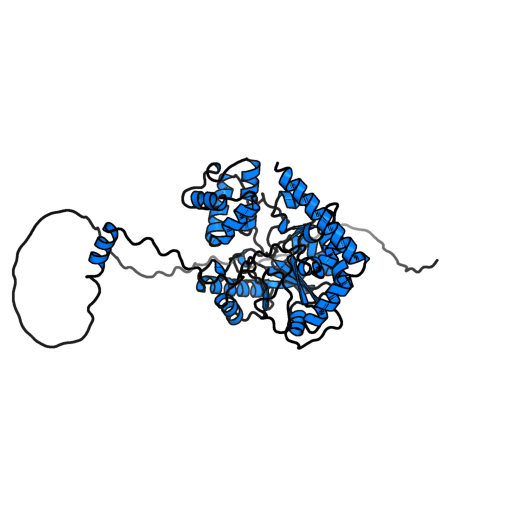6 GLU A C 1
ATOM 1691 O O . GLU A 1 216 ? 17.907 -9.096 -18.162 1.00 96.00 216 GLU A O 1
ATOM 1696 N N . ASP A 1 217 ? 16.889 -8.003 -19.853 1.00 95.88 217 ASP A N 1
ATOM 1697 C CA . ASP A 1 217 ? 17.726 -8.551 -20.930 1.00 95.88 217 ASP A CA 1
ATOM 1698 C C . ASP A 1 217 ? 19.221 -8.269 -20.689 1.00 95.88 217 ASP A C 1
ATOM 1700 O O . ASP A 1 217 ? 20.045 -9.185 -20.651 1.00 95.88 217 ASP A O 1
ATOM 1704 N N . ARG A 1 218 ? 19.583 -7.008 -20.412 1.00 96.06 218 ARG A N 1
ATOM 1705 C CA . ARG A 1 218 ? 20.984 -6.608 -20.173 1.00 96.06 218 ARG A CA 1
ATOM 1706 C C . ARG A 1 218 ? 21.607 -7.237 -18.931 1.00 96.06 218 ARG A C 1
ATOM 1708 O O . ARG A 1 218 ? 22.824 -7.433 -18.871 1.00 96.06 218 ARG A O 1
ATOM 1715 N N . LEU A 1 219 ? 20.800 -7.505 -17.912 1.00 95.75 219 LEU A N 1
ATOM 1716 C CA . LEU A 1 219 ? 21.266 -7.988 -16.616 1.00 95.75 219 LEU A CA 1
ATOM 1717 C C . LEU A 1 219 ? 21.147 -9.505 -16.458 1.00 95.75 219 LEU A C 1
ATOM 1719 O O . LEU A 1 219 ? 21.602 -10.020 -15.428 1.00 95.75 219 LEU A O 1
ATOM 1723 N N . GLY A 1 220 ? 20.580 -10.196 -17.454 1.00 94.94 220 GLY A N 1
ATOM 1724 C CA . GLY A 1 220 ? 20.287 -11.624 -17.394 1.00 94.94 220 GLY A CA 1
ATOM 1725 C C . GLY A 1 220 ? 19.309 -11.940 -16.266 1.00 94.94 220 GLY A C 1
ATOM 1726 O O . GLY A 1 220 ? 19.595 -12.794 -15.428 1.00 94.94 220 GLY A O 1
ATOM 1727 N N . LEU A 1 221 ? 18.221 -11.172 -16.175 1.00 93.06 221 LEU A N 1
ATOM 1728 C CA . LEU A 1 221 ? 17.114 -11.430 -15.259 1.00 93.06 221 LEU A CA 1
ATOM 1729 C C . LEU A 1 221 ? 15.980 -12.124 -16.011 1.00 93.06 221 LEU A C 1
ATOM 1731 O O . LEU A 1 221 ? 15.662 -11.790 -17.149 1.00 93.06 221 LEU A O 1
ATOM 1735 N N . SER A 1 222 ? 15.359 -13.075 -15.336 1.00 86.38 222 SER A N 1
ATOM 1736 C CA . SER A 1 222 ? 14.181 -13.812 -15.764 1.00 86.38 222 SER A CA 1
ATOM 1737 C C . SER A 1 222 ? 13.013 -13.540 -14.816 1.00 86.38 222 SER A C 1
ATOM 1739 O O . SER A 1 222 ? 13.191 -13.069 -13.691 1.00 86.38 222 SER A O 1
ATOM 1741 N N . GLU A 1 223 ? 11.800 -13.904 -15.231 1.00 74.06 223 GLU A N 1
ATOM 1742 C CA . GLU A 1 223 ? 10.588 -13.768 -14.405 1.00 74.06 223 GLU A CA 1
ATOM 1743 C C . GLU A 1 223 ? 10.686 -14.525 -13.058 1.00 74.06 223 GLU A C 1
ATOM 1745 O O . GLU A 1 223 ? 10.033 -14.151 -12.074 1.00 74.06 223 GLU A O 1
ATOM 1750 N N . ASN A 1 224 ? 11.554 -15.544 -13.001 1.00 75.31 224 ASN A N 1
ATOM 1751 C CA . ASN A 1 224 ? 11.801 -16.397 -11.839 1.00 75.31 224 ASN A CA 1
ATOM 1752 C C . ASN A 1 224 ? 12.823 -15.819 -10.844 1.00 75.31 224 ASN A C 1
ATOM 1754 O O . ASN A 1 224 ? 12.944 -16.347 -9.742 1.00 75.31 224 ASN A O 1
ATOM 1758 N N . ASP A 1 225 ? 13.553 -14.755 -11.197 1.00 81.31 225 ASP A N 1
ATOM 1759 C CA . ASP A 1 225 ? 14.547 -14.139 -10.303 1.00 81.31 225 ASP A CA 1
ATOM 1760 C C . ASP A 1 225 ? 13.903 -13.322 -9.164 1.00 81.31 225 ASP A C 1
ATOM 1762 O O . ASP A 1 225 ? 14.568 -12.984 -8.183 1.00 81.31 225 ASP A O 1
ATOM 1766 N N . GLY A 1 226 ? 12.611 -12.996 -9.277 1.00 84.69 226 GLY A N 1
ATOM 1767 C CA . GLY A 1 226 ? 11.856 -12.291 -8.239 1.00 84.69 226 GLY A CA 1
ATOM 1768 C C . GLY A 1 226 ? 11.238 -13.235 -7.194 1.00 84.69 226 GLY A C 1
ATOM 1769 O O . GLY A 1 226 ? 10.901 -14.377 -7.517 1.00 84.69 226 GLY A O 1
ATOM 1770 N N . PRO A 1 227 ? 11.000 -12.768 -5.954 1.00 91.12 227 PRO A N 1
ATOM 1771 C CA . PRO A 1 227 ? 10.239 -13.505 -4.948 1.00 91.12 227 PRO A CA 1
ATOM 1772 C C . PRO A 1 227 ? 8.925 -14.099 -5.465 1.00 91.12 227 PRO A C 1
ATOM 1774 O O . PRO A 1 227 ? 8.122 -13.420 -6.114 1.00 91.12 227 PRO A O 1
ATOM 1777 N N . ALA A 1 228 ? 8.654 -15.364 -5.143 1.00 91.88 228 ALA A N 1
ATOM 1778 C CA . ALA A 1 228 ? 7.402 -16.021 -5.526 1.00 91.88 228 ALA A CA 1
ATOM 1779 C C . ALA A 1 228 ? 6.167 -15.302 -4.947 1.00 91.88 228 ALA A C 1
ATOM 1781 O O . ALA A 1 228 ? 5.142 -15.206 -5.614 1.00 91.88 228 ALA A O 1
ATOM 1782 N N . GLY A 1 229 ? 6.290 -14.727 -3.749 1.00 93.88 229 GLY A N 1
ATOM 1783 C CA . GLY A 1 229 ? 5.219 -13.986 -3.080 1.00 93.88 229 GLY A CA 1
ATOM 1784 C C . GLY A 1 229 ? 4.815 -12.663 -3.750 1.00 93.88 229 GLY A C 1
ATOM 1785 O O . GLY A 1 229 ? 3.679 -12.215 -3.602 1.00 93.88 229 GLY A O 1
ATOM 1786 N N . GLN A 1 230 ? 5.702 -12.077 -4.566 1.00 95.06 230 GLN A N 1
ATOM 1787 C CA . GLN A 1 230 ? 5.389 -10.912 -5.408 1.00 95.06 230 GLN A CA 1
ATOM 1788 C C . GLN A 1 230 ? 4.519 -11.267 -6.628 1.00 95.06 230 GLN A C 1
ATOM 1790 O O . GLN A 1 230 ? 4.114 -10.371 -7.368 1.00 95.06 230 GLN A O 1
ATOM 1795 N N . LEU A 1 231 ? 4.287 -12.554 -6.915 1.00 96.50 231 LEU A N 1
ATOM 1796 C CA . LEU A 1 231 ? 3.364 -12.922 -7.985 1.00 96.50 231 LEU A CA 1
ATOM 1797 C C . LEU A 1 231 ? 1.946 -12.460 -7.620 1.00 96.50 231 LEU A C 1
ATOM 1799 O O . LEU A 1 231 ? 1.595 -12.435 -6.439 1.00 96.50 231 LEU A O 1
ATOM 1803 N N . PRO A 1 232 ? 1.124 -12.085 -8.606 1.00 97.50 232 PRO A N 1
ATOM 1804 C CA . PRO A 1 232 ? -0.244 -11.670 -8.351 1.00 97.50 232 PRO A CA 1
ATOM 1805 C C . PRO A 1 232 ? -1.088 -12.863 -7.889 1.00 97.50 232 PRO A C 1
ATOM 1807 O O . PRO A 1 232 ? -0.891 -14.001 -8.322 1.00 97.50 232 PRO A O 1
ATOM 1810 N N . MET A 1 233 ? -2.070 -12.602 -7.029 1.00 98.38 233 MET A N 1
ATOM 1811 C CA . MET A 1 233 ? -3.041 -13.618 -6.623 1.00 98.38 233 MET A CA 1
ATOM 1812 C C . MET A 1 233 ? -3.823 -14.184 -7.815 1.00 98.38 233 MET A C 1
ATOM 1814 O O . MET A 1 233 ? -4.057 -13.508 -8.824 1.00 98.38 233 MET A O 1
ATOM 1818 N N . SER A 1 234 ? -4.274 -15.431 -7.676 1.00 98.62 234 SER A N 1
ATOM 1819 C CA . SER A 1 234 ? -5.210 -16.042 -8.618 1.00 98.62 234 SER A CA 1
ATOM 1820 C C . SER A 1 234 ? -6.648 -15.575 -8.365 1.00 98.62 234 SER A C 1
ATOM 1822 O O . SER A 1 234 ? -6.997 -15.078 -7.293 1.00 98.62 234 SER A O 1
ATOM 1824 N N . TRP A 1 235 ? -7.523 -15.790 -9.347 1.00 98.56 235 TRP A N 1
ATOM 1825 C CA . TRP A 1 235 ? -8.956 -15.529 -9.186 1.00 98.56 235 TRP A CA 1
ATOM 1826 C C . TRP A 1 235 ? -9.608 -16.395 -8.101 1.00 98.56 235 TRP A C 1
ATOM 1828 O O . TRP A 1 235 ? -10.560 -15.953 -7.463 1.00 98.56 235 TRP A O 1
ATOM 1838 N N . GLU A 1 236 ? -9.117 -17.618 -7.888 1.00 98.62 236 GLU A N 1
ATOM 1839 C CA . GLU A 1 236 ? -9.603 -18.499 -6.817 1.00 98.62 236 GLU A CA 1
ATOM 1840 C C . GLU A 1 236 ? -9.226 -17.965 -5.439 1.00 98.62 236 GLU A C 1
ATOM 1842 O O . GLU A 1 236 ? -10.105 -17.858 -4.588 1.00 98.62 236 GLU A O 1
ATOM 1847 N N . MET A 1 237 ? -7.976 -17.523 -5.262 1.00 98.81 237 MET A N 1
ATOM 1848 C CA . MET A 1 237 ? -7.509 -16.893 -4.023 1.00 98.81 237 MET A CA 1
ATOM 1849 C C . MET A 1 237 ? -8.373 -15.680 -3.654 1.00 98.81 237 MET A C 1
ATOM 1851 O O . MET A 1 237 ? -8.863 -15.584 -2.532 1.00 98.81 237 MET A O 1
ATOM 1855 N N . LEU A 1 238 ? -8.638 -14.784 -4.615 1.00 98.81 238 LEU A N 1
ATOM 1856 C CA . LEU A 1 238 ? -9.484 -13.606 -4.383 1.00 98.81 238 LEU A CA 1
ATOM 1857 C C . LEU A 1 238 ? -10.928 -13.979 -4.019 1.00 98.81 238 LEU A C 1
ATOM 1859 O O . LEU A 1 238 ? -11.532 -13.349 -3.150 1.00 98.81 238 LEU A O 1
ATOM 1863 N N . ARG A 1 239 ? -11.497 -15.010 -4.659 1.00 98.69 239 ARG A N 1
ATOM 1864 C CA . ARG A 1 239 ? -12.850 -15.491 -4.340 1.00 98.69 239 ARG A CA 1
ATOM 1865 C C . ARG A 1 239 ? -12.926 -16.093 -2.935 1.00 98.69 239 ARG A C 1
ATOM 1867 O O . ARG A 1 239 ? -13.891 -15.804 -2.227 1.00 98.69 239 ARG A O 1
ATOM 1874 N N . GLU A 1 240 ? -11.924 -16.872 -2.531 1.00 98.69 240 GLU A N 1
ATOM 1875 C CA . GLU A 1 240 ? -11.831 -17.467 -1.193 1.00 98.69 240 GLU A CA 1
ATOM 1876 C C . GLU A 1 240 ? -11.645 -16.408 -0.100 1.00 98.69 240 GLU A C 1
ATOM 1878 O O . GLU A 1 240 ? -12.365 -16.406 0.899 1.00 98.69 240 GLU A O 1
ATOM 1883 N N . MET A 1 241 ? -10.735 -15.456 -0.302 1.00 98.69 241 MET A N 1
ATOM 1884 C CA . MET A 1 241 ? -10.572 -14.308 0.598 1.00 98.69 241 MET A CA 1
ATOM 1885 C C . MET A 1 241 ? -11.888 -13.532 0.734 1.00 98.69 241 MET A C 1
ATOM 1887 O O . MET A 1 241 ? -12.336 -13.209 1.839 1.00 98.69 241 MET A O 1
ATOM 1891 N N . GLY A 1 242 ? -12.573 -13.339 -0.393 1.00 98.12 242 GLY A N 1
ATOM 1892 C CA . GLY A 1 242 ? -13.882 -12.712 -0.458 1.00 98.12 242 GLY A CA 1
ATOM 1893 C C . GLY A 1 242 ? -14.983 -13.440 0.312 1.00 98.12 242 GLY A C 1
ATOM 1894 O O . GLY A 1 242 ? -15.919 -12.777 0.754 1.00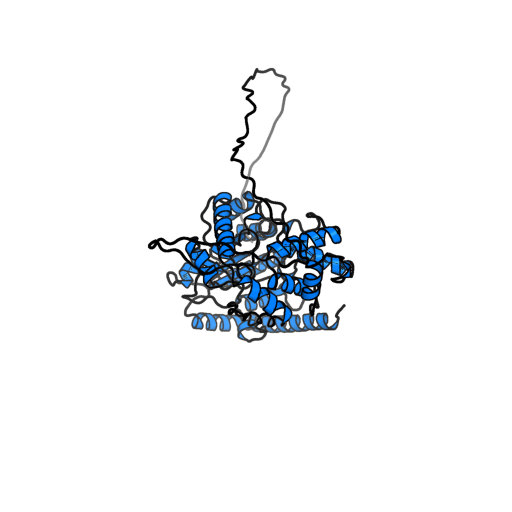 98.12 242 GLY A O 1
ATOM 1895 N N . SER A 1 243 ? -14.937 -14.767 0.469 1.00 97.44 243 SER A N 1
ATOM 1896 C CA . SER A 1 243 ? -15.920 -15.498 1.289 1.00 97.44 243 SER A CA 1
ATOM 1897 C C . SER A 1 243 ? -15.640 -15.399 2.792 1.00 97.44 243 SER A C 1
ATOM 1899 O O . SER A 1 243 ? -16.481 -15.797 3.592 1.00 97.44 243 SER A O 1
ATOM 1901 N N . HIS A 1 244 ? -14.488 -14.844 3.176 1.00 97.56 244 HIS A N 1
ATOM 1902 C CA . HIS A 1 244 ? -14.034 -14.689 4.560 1.00 97.56 244 HIS A CA 1
ATOM 1903 C C . HIS A 1 244 ? -13.928 -13.217 4.995 1.00 97.56 244 HIS A C 1
ATOM 1905 O O . HIS A 1 244 ? -13.243 -12.900 5.963 1.00 97.56 244 HIS A O 1
ATOM 1911 N N . GLY A 1 245 ? -14.615 -12.307 4.296 1.00 96.75 245 GLY A N 1
ATOM 1912 C CA . GLY A 1 245 ? -14.693 -10.894 4.683 1.00 96.75 245 GLY A CA 1
ATOM 1913 C C . GLY A 1 245 ? -13.516 -10.029 4.227 1.00 96.75 245 GLY A C 1
ATOM 1914 O O . GLY A 1 245 ? -13.378 -8.908 4.715 1.00 96.75 245 GLY A O 1
ATOM 1915 N N . ILE A 1 246 ? -12.685 -10.513 3.295 1.00 98.44 246 ILE A N 1
ATOM 1916 C CA . ILE A 1 246 ? -11.660 -9.693 2.639 1.00 98.44 246 ILE A CA 1
ATOM 1917 C C . ILE A 1 246 ? -12.118 -9.343 1.225 1.00 98.44 246 ILE A C 1
ATOM 1919 O O . ILE A 1 246 ? -12.101 -10.168 0.315 1.00 98.44 246 ILE A O 1
ATOM 1923 N N . GLU A 1 247 ? -12.557 -8.106 1.040 1.00 98.25 247 GLU A N 1
ATOM 1924 C CA . GLU A 1 247 ? -13.104 -7.619 -0.221 1.00 98.25 247 GLU A CA 1
ATOM 1925 C C . GLU A 1 247 ? -12.026 -7.401 -1.290 1.00 98.25 247 GLU A C 1
ATOM 1927 O O . GLU A 1 247 ? -10.855 -7.162 -0.997 1.00 98.25 247 GLU A O 1
ATOM 1932 N N . THR A 1 248 ? -12.434 -7.438 -2.559 1.00 98.81 248 THR A N 1
ATOM 1933 C CA . THR A 1 248 ? -11.578 -7.061 -3.689 1.00 98.81 248 THR A CA 1
ATOM 1934 C C . THR A 1 248 ? -11.902 -5.635 -4.126 1.00 98.81 248 THR A C 1
ATOM 1936 O O . THR A 1 248 ? -13.028 -5.339 -4.523 1.00 98.81 248 THR A O 1
ATOM 1939 N N . GLY A 1 249 ? -10.901 -4.760 -4.068 1.00 98.81 249 GLY A N 1
ATOM 1940 C CA . GLY A 1 249 ? -10.926 -3.404 -4.607 1.00 98.81 249 GLY A CA 1
ATOM 1941 C C . GLY A 1 249 ? -10.115 -3.277 -5.898 1.00 98.81 249 GLY A C 1
ATOM 1942 O O . GLY A 1 249 ? -9.321 -4.147 -6.249 1.00 98.81 249 GLY A O 1
ATOM 1943 N N . ALA A 1 250 ? -10.289 -2.160 -6.597 1.00 98.88 250 ALA A N 1
ATOM 1944 C CA . ALA A 1 250 ? -9.583 -1.856 -7.838 1.00 98.88 250 ALA A CA 1
ATOM 1945 C C . ALA A 1 250 ? -8.281 -1.069 -7.603 1.00 98.88 250 ALA A C 1
ATOM 1947 O O . ALA A 1 250 ? -8.256 -0.125 -6.811 1.00 98.88 250 ALA A O 1
ATOM 1948 N N . HIS A 1 251 ? -7.223 -1.415 -8.345 1.00 98.69 251 HIS A N 1
ATOM 1949 C CA . HIS A 1 251 ? -5.929 -0.718 -8.326 1.00 98.69 251 HIS A CA 1
ATOM 1950 C C . HIS A 1 251 ? -5.392 -0.447 -9.741 1.00 98.69 251 HIS A C 1
ATOM 1952 O O . HIS A 1 251 ? -4.232 -0.722 -10.039 1.00 98.69 251 HIS A O 1
ATOM 1958 N N . THR A 1 252 ? -6.250 0.089 -10.623 1.00 98.56 252 THR A N 1
ATOM 1959 C CA . THR A 1 252 ? -6.035 0.246 -12.088 1.00 98.56 252 THR A CA 1
ATOM 1960 C C . THR A 1 252 ? -5.885 -1.077 -12.843 1.00 98.56 252 THR A C 1
ATOM 1962 O O . THR A 1 252 ? -5.889 -2.145 -12.236 1.00 98.56 252 THR A O 1
ATOM 1965 N N . ALA A 1 253 ? -5.845 -1.060 -14.176 1.00 98.25 253 ALA A N 1
ATOM 1966 C CA . ALA A 1 253 ? -5.683 -2.295 -14.930 1.00 98.25 253 ALA A CA 1
ATOM 1967 C C . ALA A 1 253 ? -4.210 -2.717 -14.935 1.00 98.25 253 ALA A C 1
ATOM 1969 O O . ALA A 1 253 ? -3.912 -3.841 -14.532 1.00 98.25 253 ALA A O 1
ATOM 1970 N N . GLU A 1 254 ? -3.306 -1.808 -15.310 1.00 97.44 254 GLU A N 1
ATOM 1971 C CA . GLU A 1 254 ? -1.878 -2.100 -15.522 1.00 97.44 254 GLU A CA 1
ATOM 1972 C C . GLU A 1 254 ? -0.934 -1.576 -14.423 1.00 97.44 254 GLU A C 1
ATOM 1974 O O . GLU A 1 254 ? 0.285 -1.536 -14.616 1.00 97.44 254 GLU A O 1
ATOM 1979 N N . HIS A 1 255 ? -1.471 -1.240 -13.243 1.00 97.56 255 HIS A N 1
ATOM 1980 C CA . HIS A 1 255 ? -0.731 -0.564 -12.162 1.00 97.56 255 HIS A CA 1
ATOM 1981 C C . HIS A 1 255 ? -0.262 0.840 -12.590 1.00 97.56 255 HIS A C 1
ATOM 1983 O O . HIS A 1 255 ? 0.884 1.264 -12.436 1.00 97.56 255 HIS A O 1
ATOM 1989 N N . THR A 1 256 ? -1.178 1.571 -13.220 1.00 96.75 256 THR A N 1
ATOM 1990 C CA . THR A 1 256 ? -0.902 2.857 -13.849 1.00 96.75 256 THR A CA 1
ATOM 1991 C C . THR A 1 256 ? -1.032 4.010 -12.857 1.00 96.75 256 THR A C 1
ATOM 1993 O O . THR A 1 256 ? -2.080 4.246 -12.260 1.00 96.75 256 THR A O 1
ATOM 1996 N N . VAL A 1 257 ? 0.008 4.841 -12.746 1.00 96.56 257 VAL A N 1
ATOM 1997 C CA . VAL A 1 257 ? -0.094 6.115 -12.019 1.00 96.56 257 VAL A CA 1
ATOM 1998 C C . VAL A 1 257 ? -0.931 7.087 -12.855 1.00 96.56 257 VAL A C 1
ATOM 2000 O O . VAL A 1 257 ? -0.426 7.755 -13.757 1.00 96.56 257 VAL A O 1
ATOM 2003 N N . LEU A 1 258 ? -2.232 7.163 -12.564 1.00 96.50 258 LEU A N 1
ATOM 2004 C CA . LEU A 1 258 ? -3.229 7.846 -13.403 1.00 96.50 258 LEU A CA 1
ATOM 2005 C C . LEU A 1 258 ? -2.903 9.325 -13.674 1.00 96.50 258 LEU A C 1
ATOM 2007 O O . LEU A 1 258 ? -3.206 9.841 -14.746 1.00 96.50 258 LEU A O 1
ATOM 2011 N N . THR A 1 259 ? -2.244 10.017 -12.739 1.00 95.06 259 THR A N 1
ATOM 2012 C CA . THR A 1 259 ? -1.840 11.427 -12.903 1.00 95.06 259 THR A CA 1
ATOM 2013 C C . THR A 1 259 ? -0.663 11.638 -13.856 1.00 95.06 259 THR A C 1
ATOM 2015 O O . THR A 1 259 ? -0.364 12.781 -14.205 1.00 95.06 259 THR A O 1
ATOM 2018 N N . ASN A 1 260 ? 0.015 10.564 -14.262 1.00 93.00 260 ASN A N 1
ATOM 2019 C CA . ASN A 1 260 ? 1.077 10.595 -15.266 1.00 93.00 260 ASN A CA 1
ATOM 2020 C C . ASN A 1 260 ? 0.547 10.322 -16.681 1.00 93.00 260 ASN A C 1
ATOM 2022 O O . ASN A 1 260 ? 1.333 10.298 -17.626 1.00 93.00 260 ASN A O 1
ATOM 2026 N N . GLN A 1 261 ? -0.768 10.142 -16.837 1.00 92.12 261 GLN A N 1
ATOM 2027 C CA . GLN A 1 261 ? -1.409 9.838 -18.109 1.00 92.12 261 GLN A CA 1
ATOM 2028 C C . GLN A 1 261 ? -2.416 10.920 -18.524 1.00 92.12 261 GLN A C 1
ATOM 2030 O O . GLN A 1 261 ? -2.944 11.652 -17.680 1.00 92.12 261 GLN A O 1
ATOM 2035 N N . PRO A 1 262 ? -2.733 11.028 -19.828 1.00 95.19 262 PRO A N 1
ATOM 2036 C CA . PRO A 1 262 ? -3.911 11.758 -20.282 1.00 95.19 262 PRO A CA 1
ATOM 2037 C C . PRO A 1 262 ? -5.192 11.204 -19.639 1.00 95.19 262 PRO A C 1
ATOM 2039 O O . PRO A 1 262 ? -5.332 9.996 -19.457 1.00 95.19 262 PRO A O 1
ATOM 2042 N N . LEU A 1 263 ? -6.164 12.075 -19.352 1.00 96.38 263 LEU A N 1
ATOM 2043 C CA . LEU A 1 263 ? -7.390 11.692 -18.638 1.00 96.38 263 LEU A CA 1
ATOM 2044 C C . LEU A 1 263 ? -8.193 10.582 -19.341 1.00 96.38 263 LEU A C 1
ATOM 2046 O O . LEU A 1 263 ? -8.806 9.760 -18.668 1.00 96.38 263 LEU A O 1
ATOM 2050 N N . ASP A 1 264 ? -8.180 10.527 -20.673 1.00 96.88 264 ASP A N 1
ATOM 2051 C CA . ASP A 1 264 ? -8.884 9.474 -21.415 1.00 96.88 264 ASP A CA 1
ATOM 2052 C C . ASP A 1 264 ? -8.230 8.097 -21.258 1.00 96.88 264 ASP A C 1
ATOM 2054 O O . ASP A 1 264 ? -8.934 7.092 -21.267 1.00 96.88 264 ASP A O 1
ATOM 2058 N N . GLU A 1 265 ? -6.909 8.041 -21.072 1.00 96.06 265 GLU A N 1
ATOM 2059 C CA . GLU A 1 265 ? -6.227 6.798 -20.696 1.00 96.06 265 GLU A CA 1
ATOM 2060 C C . GLU A 1 265 ? -6.567 6.421 -19.257 1.00 96.06 265 GLU A C 1
ATOM 2062 O O . GLU A 1 265 ? -6.927 5.282 -18.982 1.00 96.06 265 GLU A O 1
ATOM 2067 N N . ALA A 1 266 ? -6.567 7.397 -18.343 1.00 96.75 266 ALA A N 1
ATOM 2068 C CA . ALA A 1 266 ? -6.956 7.144 -16.961 1.00 96.75 266 ALA A CA 1
ATOM 2069 C C . ALA A 1 266 ? -8.387 6.580 -16.852 1.00 96.75 266 ALA A C 1
ATOM 2071 O O . ALA A 1 266 ? -8.629 5.671 -16.063 1.00 96.75 266 ALA A O 1
ATOM 2072 N N . ARG A 1 267 ? -9.332 7.067 -17.669 1.00 98.31 267 ARG A N 1
ATOM 2073 C CA . ARG A 1 267 ? -10.695 6.514 -17.759 1.00 98.31 267 ARG A CA 1
ATOM 2074 C C . ARG A 1 267 ? -10.703 5.061 -18.234 1.00 98.31 267 ARG A C 1
ATOM 2076 O O . ARG A 1 267 ? -11.401 4.249 -17.637 1.00 98.31 267 ARG A O 1
ATOM 2083 N N . ARG A 1 268 ? -9.922 4.730 -19.270 1.00 98.00 268 ARG A N 1
ATOM 2084 C CA . ARG A 1 268 ? -9.804 3.350 -19.773 1.00 98.00 268 ARG A CA 1
ATOM 2085 C C . ARG A 1 268 ? -9.254 2.408 -18.710 1.00 98.00 268 ARG A C 1
ATOM 2087 O O . ARG A 1 268 ? -9.867 1.378 -18.458 1.00 98.00 268 ARG A O 1
ATOM 2094 N N . GLU A 1 269 ? -8.165 2.797 -18.054 1.00 98.12 269 GLU A N 1
ATOM 2095 C CA . GLU A 1 269 ? -7.542 2.050 -16.954 1.00 98.12 269 GLU A CA 1
ATOM 2096 C C . GLU A 1 269 ? -8.529 1.742 -15.824 1.00 98.12 269 GLU A C 1
ATOM 2098 O O . GLU A 1 269 ? -8.598 0.615 -15.332 1.00 98.12 269 GLU A O 1
ATOM 2103 N N . ILE A 1 270 ? -9.326 2.737 -15.427 1.00 98.69 270 ILE A N 1
ATOM 2104 C CA . ILE A 1 270 ? -10.349 2.585 -14.389 1.00 98.69 270 ILE A CA 1
ATOM 2105 C C . ILE A 1 270 ? -11.447 1.610 -14.838 1.00 98.69 270 ILE A C 1
ATOM 2107 O O . ILE A 1 270 ? -11.742 0.649 -14.123 1.00 98.69 270 ILE A O 1
ATOM 2111 N N . ALA A 1 271 ? -12.049 1.854 -16.005 1.00 98.62 271 ALA A N 1
ATOM 2112 C CA . ALA A 1 271 ? -13.183 1.077 -16.504 1.00 98.62 271 ALA A CA 1
ATOM 2113 C C . ALA A 1 271 ? -12.796 -0.387 -16.768 1.00 98.62 271 ALA A C 1
ATOM 2115 O O . ALA A 1 271 ? -13.503 -1.315 -16.368 1.00 98.62 271 ALA A O 1
ATOM 2116 N N . GLN A 1 272 ? -11.631 -0.606 -17.389 1.00 98.62 272 GLN A N 1
ATOM 2117 C CA . GLN A 1 272 ? -11.096 -1.940 -17.646 1.00 98.62 272 GLN A CA 1
ATOM 2118 C C . GLN A 1 272 ? -10.834 -2.689 -16.340 1.00 98.62 272 GLN A C 1
ATOM 2120 O O . GLN A 1 272 ? -11.242 -3.844 -16.218 1.00 98.62 272 GLN A O 1
ATOM 2125 N N . CYS A 1 273 ? -10.210 -2.031 -15.357 1.00 98.75 273 CYS A N 1
ATOM 2126 C CA . CYS A 1 273 ? -9.953 -2.629 -14.052 1.00 98.75 273 CYS A CA 1
ATOM 2127 C C . CYS A 1 273 ? -11.239 -3.130 -13.399 1.00 98.75 273 CYS A C 1
ATOM 2129 O O . CYS A 1 273 ? -11.334 -4.301 -13.028 1.00 98.75 273 CYS A O 1
ATOM 2131 N N . LYS A 1 274 ? -12.251 -2.259 -13.320 1.00 98.69 274 LYS A N 1
ATOM 2132 C CA . LYS A 1 274 ? -13.539 -2.602 -12.721 1.00 98.69 274 LYS A CA 1
ATOM 2133 C C . LYS A 1 274 ? -14.187 -3.784 -13.434 1.00 98.69 274 LYS A C 1
ATOM 2135 O O . LYS A 1 274 ? -14.511 -4.778 -12.793 1.00 98.69 274 LYS A O 1
ATOM 2140 N N . SER A 1 275 ? -14.303 -3.704 -14.760 1.00 98.62 275 SER A N 1
ATOM 2141 C CA . SER A 1 275 ? -14.953 -4.733 -15.573 1.00 98.62 275 SER A CA 1
ATOM 2142 C C . SER A 1 275 ? -14.293 -6.110 -15.427 1.00 98.62 275 SER A C 1
ATOM 2144 O O . SER A 1 275 ? -14.981 -7.117 -15.242 1.00 98.62 275 SER A O 1
ATOM 2146 N N . VAL A 1 276 ? -12.957 -6.166 -15.478 1.00 98.75 276 VAL A N 1
ATOM 2147 C CA . VAL A 1 276 ? -12.201 -7.422 -15.363 1.00 98.75 276 VAL A CA 1
ATOM 2148 C C . VAL A 1 276 ? -12.325 -8.009 -13.960 1.00 98.75 276 VAL A C 1
ATOM 2150 O O . VAL A 1 276 ? -12.575 -9.209 -13.830 1.00 98.75 276 VAL A O 1
ATOM 2153 N N . LEU A 1 277 ? -12.198 -7.183 -12.916 1.00 98.81 277 LEU A N 1
ATOM 2154 C CA . LEU A 1 277 ? -12.315 -7.653 -11.538 1.00 98.81 277 LEU A CA 1
ATOM 2155 C C . LEU A 1 277 ? -13.728 -8.156 -11.238 1.00 98.81 277 LEU A C 1
ATOM 2157 O O . LEU A 1 277 ? -13.862 -9.286 -10.780 1.00 98.81 277 LEU A O 1
ATOM 2161 N N . GLU A 1 278 ? -14.777 -7.389 -11.551 1.00 98.69 278 GLU A N 1
ATOM 2162 C CA . GLU A 1 278 ? -16.170 -7.796 -11.298 1.00 98.69 278 GLU A CA 1
ATOM 2163 C C . GLU A 1 278 ? -16.503 -9.128 -11.975 1.00 98.69 278 GLU A C 1
ATOM 2165 O O . GLU A 1 278 ? -17.115 -10.006 -11.362 1.00 98.69 278 GLU A O 1
ATOM 2170 N N . LYS A 1 279 ? -16.023 -9.325 -13.209 1.00 98.50 279 LYS A N 1
ATOM 2171 C CA . LYS A 1 279 ? -16.151 -10.600 -13.917 1.00 98.50 279 LYS A CA 1
ATOM 2172 C C . LYS A 1 279 ? -15.385 -11.732 -13.226 1.00 98.50 279 LYS A C 1
ATOM 2174 O O . LYS A 1 279 ? -15.897 -12.846 -13.148 1.00 98.50 279 LYS A O 1
ATOM 2179 N N . GLY A 1 280 ? -14.163 -11.478 -12.763 1.00 98.19 280 GLY A N 1
ATOM 2180 C CA . GLY A 1 280 ? -13.292 -12.501 -12.181 1.00 98.19 280 GLY A CA 1
ATOM 2181 C C . GLY A 1 280 ? -13.678 -12.931 -10.761 1.00 98.19 280 GLY A C 1
ATOM 2182 O O . GLY A 1 280 ? -13.572 -14.117 -10.428 1.00 98.19 280 GLY A O 1
ATOM 2183 N N . VAL A 1 281 ? -14.162 -11.995 -9.935 1.00 98.12 281 VAL A N 1
ATOM 2184 C CA . VAL A 1 281 ? -14.612 -12.270 -8.557 1.00 98.12 281 VAL A CA 1
ATOM 2185 C C . VAL A 1 281 ? -16.117 -12.522 -8.435 1.00 98.12 281 VAL A C 1
ATOM 2187 O O . VAL A 1 281 ? -16.564 -13.013 -7.397 1.00 98.12 281 VAL A O 1
ATOM 2190 N N . GLY A 1 282 ? -16.900 -12.216 -9.476 1.00 97.62 282 GLY A N 1
ATOM 2191 C CA . GLY A 1 282 ? -18.345 -12.465 -9.529 1.00 97.62 282 GLY A CA 1
ATOM 2192 C C . GLY A 1 282 ? -19.173 -11.590 -8.583 1.00 97.62 282 GLY A C 1
ATOM 2193 O O . GLY A 1 282 ? -20.268 -11.982 -8.188 1.00 97.62 282 GLY A O 1
ATOM 2194 N N . ARG A 1 283 ? -18.644 -10.432 -8.175 1.00 96.56 283 ARG A N 1
ATOM 2195 C CA . ARG A 1 283 ? -19.278 -9.488 -7.241 1.00 96.56 283 ARG A CA 1
ATOM 2196 C C . ARG A 1 283 ? -18.923 -8.043 -7.612 1.00 96.56 283 ARG A C 1
ATOM 2198 O O . ARG A 1 283 ? -17.881 -7.846 -8.237 1.00 96.56 283 ARG A O 1
ATOM 2205 N N . PRO A 1 284 ? -19.735 -7.045 -7.218 1.00 98.00 284 PRO A N 1
ATOM 2206 C CA . PRO A 1 284 ? -19.433 -5.640 -7.483 1.00 98.00 284 PRO A CA 1
ATOM 2207 C C . PRO A 1 284 ? -18.108 -5.194 -6.858 1.00 98.00 284 PRO A C 1
ATOM 2209 O O . PRO A 1 284 ? -17.820 -5.531 -5.709 1.00 98.00 284 PRO A O 1
ATOM 2212 N N . VAL A 1 285 ? -17.344 -4.377 -7.584 1.00 98.62 285 VAL A N 1
ATOM 2213 C CA . VAL A 1 285 ? -16.099 -3.768 -7.095 1.00 98.62 285 VAL A CA 1
ATOM 2214 C C . VAL A 1 285 ? -16.368 -2.295 -6.813 1.00 98.62 285 VAL A C 1
ATOM 2216 O O . VAL A 1 285 ? -16.535 -1.474 -7.716 1.00 98.62 285 VAL A O 1
ATOM 2219 N N . ARG A 1 286 ? -16.467 -1.972 -5.521 1.00 98.50 286 ARG A N 1
ATOM 2220 C CA . ARG A 1 286 ? -16.984 -0.684 -5.026 1.00 98.50 286 ARG A CA 1
ATOM 2221 C C . ARG A 1 286 ? -15.896 0.319 -4.670 1.00 98.50 286 ARG A C 1
ATOM 2223 O O . ARG A 1 286 ? -16.142 1.522 -4.696 1.00 98.50 286 ARG A O 1
ATOM 2230 N N . HIS A 1 287 ? -14.704 -0.160 -4.340 1.00 98.88 287 HIS A N 1
ATOM 2231 C CA . HIS A 1 287 ? -13.648 0.649 -3.743 1.00 98.88 287 HIS A CA 1
ATOM 2232 C C . HIS A 1 287 ? -12.398 0.652 -4.618 1.00 98.88 287 HIS A C 1
ATOM 2234 O O . HIS A 1 287 ? -12.086 -0.338 -5.283 1.00 98.88 287 HIS A O 1
ATOM 2240 N N . PHE A 1 288 ? -11.679 1.769 -4.600 1.00 98.88 288 PHE A N 1
ATOM 2241 C CA . PHE A 1 288 ? -10.486 1.991 -5.408 1.00 98.88 288 PHE A CA 1
ATOM 2242 C C . PHE A 1 288 ? -9.296 2.427 -4.537 1.00 98.88 288 PHE A C 1
ATOM 2244 O O . PHE A 1 288 ? -9.478 3.094 -3.522 1.00 98.88 288 PHE A O 1
ATOM 2251 N N . ALA A 1 289 ? -8.068 2.122 -4.939 1.00 98.81 289 ALA A N 1
ATOM 2252 C CA . ALA A 1 289 ? -6.869 2.761 -4.394 1.00 98.81 289 ALA A CA 1
ATOM 2253 C C . ALA A 1 289 ? -6.048 3.360 -5.533 1.00 98.81 289 ALA A C 1
ATOM 2255 O O . ALA A 1 289 ? -5.827 2.708 -6.553 1.00 98.81 289 ALA A O 1
ATOM 2256 N N . TYR A 1 290 ? -5.592 4.602 -5.379 1.00 98.62 290 TYR A N 1
ATOM 2257 C CA . TYR A 1 290 ? -4.739 5.237 -6.383 1.00 98.62 290 TYR A CA 1
ATOM 2258 C C . TYR A 1 290 ? -3.311 4.701 -6.285 1.00 98.62 290 TYR A C 1
ATOM 2260 O O . TYR A 1 290 ? -2.727 4.726 -5.201 1.00 98.62 290 TYR A O 1
ATOM 2268 N N . CYS A 1 291 ? -2.711 4.291 -7.406 1.00 96.81 291 CYS A N 1
ATOM 2269 C CA . CYS A 1 291 ? -1.281 3.974 -7.450 1.00 96.81 291 CYS A CA 1
ATOM 2270 C C . CYS A 1 291 ? -0.467 5.193 -6.975 1.00 96.81 291 CYS A C 1
ATOM 2272 O O . CYS A 1 291 ? -0.757 6.337 -7.345 1.00 96.81 291 CYS A O 1
ATOM 2274 N N . ASN A 1 292 ? 0.506 4.957 -6.092 1.00 92.69 292 ASN A N 1
ATOM 2275 C CA . ASN A 1 292 ? 1.263 5.976 -5.343 1.00 92.69 292 ASN A CA 1
ATOM 2276 C C . ASN A 1 292 ? 0.422 6.925 -4.462 1.00 92.69 292 ASN A C 1
ATOM 2278 O O . ASN A 1 292 ? 0.970 7.846 -3.853 1.00 92.69 292 ASN A O 1
ATOM 2282 N N . GLY A 1 293 ? -0.896 6.736 -4.380 1.00 95.75 293 GLY A N 1
ATOM 2283 C CA . GLY A 1 293 ? -1.829 7.658 -3.736 1.00 95.75 293 GLY A CA 1
ATOM 2284 C C . GLY A 1 293 ? -2.059 8.967 -4.495 1.00 95.75 293 GLY A C 1
ATOM 2285 O O . GLY A 1 293 ? -2.639 9.893 -3.927 1.00 95.75 293 GLY A O 1
ATOM 2286 N N . TRP A 1 294 ? -1.598 9.083 -5.745 1.00 95.56 294 TRP A N 1
ATOM 2287 C CA . TRP A 1 294 ? -1.717 10.315 -6.528 1.00 95.56 294 TRP A CA 1
ATOM 2288 C C . TRP A 1 294 ? -3.026 10.364 -7.303 1.00 95.56 294 TRP A C 1
ATOM 2290 O O . TRP A 1 294 ? -3.385 9.435 -8.023 1.00 95.56 294 TRP A O 1
ATOM 2300 N N . TYR A 1 295 ? -3.721 11.493 -7.198 1.00 96.00 295 TYR A N 1
ATOM 2301 C CA . TYR A 1 295 ? -5.022 11.690 -7.820 1.00 96.00 295 TYR A CA 1
ATOM 2302 C C . TYR A 1 295 ? -5.186 13.126 -8.325 1.00 96.00 295 TYR A C 1
ATOM 2304 O O . TYR A 1 295 ? -4.373 14.014 -8.073 1.00 96.00 295 TYR A O 1
ATOM 2312 N N . SER A 1 296 ? -6.251 13.351 -9.087 1.00 96.75 296 SER A N 1
ATOM 2313 C CA . SER A 1 296 ? -6.697 14.679 -9.507 1.00 96.75 296 SER A CA 1
ATOM 2314 C C . SER A 1 296 ? -8.221 14.721 -9.498 1.00 96.75 296 SER A C 1
ATOM 2316 O O . SER A 1 296 ? -8.865 13.671 -9.531 1.00 96.75 296 SER A O 1
ATOM 2318 N N . ALA A 1 297 ? -8.812 15.917 -9.516 1.00 96.50 297 ALA A N 1
ATOM 2319 C CA . ALA A 1 297 ? -10.267 16.066 -9.585 1.00 96.50 297 ALA A CA 1
ATOM 2320 C C . ALA A 1 297 ? -10.874 15.350 -10.809 1.00 96.50 297 ALA A C 1
ATOM 2322 O O . ALA A 1 297 ? -11.909 14.700 -10.694 1.00 96.50 297 ALA A O 1
ATOM 2323 N N . GLY A 1 298 ? -10.202 15.404 -11.967 1.00 97.44 298 GLY A N 1
ATOM 2324 C CA . GLY A 1 298 ? -10.649 14.706 -13.177 1.00 97.44 298 GLY A CA 1
ATOM 2325 C C . GLY A 1 298 ? -10.640 13.182 -13.027 1.00 97.44 298 GLY A C 1
ATOM 2326 O O . GLY A 1 298 ? -11.581 12.522 -13.459 1.00 97.44 298 GLY A O 1
ATOM 2327 N N . VAL A 1 299 ? -9.615 12.630 -12.370 1.00 97.88 299 VAL A N 1
ATOM 2328 C CA . VAL A 1 299 ? -9.517 11.188 -12.084 1.00 97.88 299 VAL A CA 1
ATOM 2329 C C . VAL A 1 299 ? -10.578 10.755 -11.067 1.00 97.88 299 VAL A C 1
ATOM 2331 O O . VAL A 1 299 ? -11.265 9.763 -11.293 1.00 97.88 299 VAL A O 1
ATOM 2334 N N . ALA A 1 300 ? -10.779 11.520 -9.991 1.00 98.19 300 ALA A N 1
ATOM 2335 C CA . ALA A 1 300 ? -11.834 11.243 -9.015 1.00 98.19 300 ALA A CA 1
ATOM 2336 C C . ALA A 1 300 ? -13.233 11.289 -9.660 1.00 98.19 300 ALA A C 1
ATOM 2338 O O . ALA A 1 300 ? -14.081 10.446 -9.375 1.00 98.19 300 ALA A O 1
ATOM 2339 N N . GLN A 1 301 ? -13.468 12.225 -10.587 1.00 98.25 301 GLN A N 1
ATOM 2340 C CA . GLN A 1 301 ? -14.718 12.286 -11.346 1.00 98.25 301 GLN A CA 1
ATOM 2341 C C . GLN A 1 301 ? -14.892 11.089 -12.292 1.00 98.25 301 GLN A C 1
ATOM 2343 O O . GLN A 1 301 ? -16.013 10.617 -12.464 1.00 98.25 301 GLN A O 1
ATOM 2348 N N . ALA A 1 302 ? -13.809 10.583 -12.892 1.00 98.25 302 ALA A N 1
ATOM 2349 C CA . ALA A 1 302 ? -13.856 9.363 -13.696 1.00 98.25 302 ALA A CA 1
ATOM 2350 C C . ALA A 1 302 ? -14.268 8.149 -12.848 1.00 98.25 302 ALA A C 1
ATOM 2352 O O . ALA A 1 302 ? -15.166 7.417 -13.246 1.00 98.25 302 ALA A O 1
ATOM 2353 N N . LEU A 1 303 ? -13.706 7.994 -11.643 1.00 98.56 303 LEU A N 1
ATOM 2354 C CA . LEU A 1 303 ? -14.113 6.937 -10.709 1.00 98.56 303 LEU A CA 1
ATOM 2355 C C . LEU A 1 303 ? -15.599 7.026 -10.332 1.00 98.56 303 LEU A C 1
ATOM 2357 O O . LEU A 1 303 ? -16.297 6.014 -10.342 1.00 98.56 303 LEU A O 1
ATOM 2361 N N . LYS A 1 304 ? -16.098 8.237 -10.043 1.00 98.44 304 LYS A N 1
ATOM 2362 C CA . LYS A 1 304 ? -17.529 8.480 -9.784 1.00 98.44 304 LYS A CA 1
ATOM 2363 C C . LYS A 1 304 ? -18.393 8.070 -10.979 1.00 98.44 304 LYS A C 1
ATOM 2365 O O . LYS A 1 304 ? -19.411 7.413 -10.793 1.00 98.44 304 LYS A O 1
ATOM 2370 N N . GLY A 1 305 ? -17.976 8.431 -12.195 1.00 98.06 305 GLY A N 1
ATOM 2371 C CA . GLY A 1 305 ? -18.673 8.077 -13.436 1.00 98.06 305 GLY A CA 1
ATOM 2372 C C . GLY A 1 305 ? -18.745 6.569 -13.693 1.00 98.06 305 GLY A C 1
ATOM 2373 O O . GLY A 1 305 ? -19.757 6.091 -14.190 1.00 98.06 305 GLY A O 1
ATOM 2374 N N . GLU A 1 306 ? -17.718 5.822 -13.284 1.00 98.25 306 GLU A N 1
ATOM 2375 C CA . GLU A 1 306 ? -17.670 4.353 -13.358 1.00 98.25 306 GLU A CA 1
ATOM 2376 C C . GLU A 1 306 ? -18.388 3.666 -12.177 1.00 98.25 306 GLU A C 1
ATOM 2378 O O . GLU A 1 306 ? -18.397 2.440 -12.064 1.00 98.25 306 GLU A O 1
ATOM 2383 N N . GLY A 1 307 ? -18.996 4.431 -11.263 1.00 98.25 307 GLY A N 1
ATOM 2384 C CA . GLY A 1 307 ? -19.797 3.909 -10.154 1.00 98.25 307 GLY A CA 1
ATOM 2385 C C . GLY A 1 307 ? -18.984 3.324 -8.997 1.00 98.25 307 GLY A C 1
ATOM 2386 O O . GLY A 1 307 ? -19.455 2.406 -8.325 1.00 98.25 307 GLY A O 1
ATOM 2387 N N . PHE A 1 308 ? -17.747 3.779 -8.782 1.00 98.81 308 PHE A N 1
ATOM 2388 C CA . PHE A 1 308 ? -17.054 3.540 -7.510 1.00 98.81 308 PHE A CA 1
ATOM 2389 C C . PHE A 1 308 ? -17.732 4.326 -6.377 1.00 98.81 308 PHE A C 1
ATOM 2391 O O . PHE A 1 308 ? -18.391 5.334 -6.619 1.00 98.81 308 PHE A O 1
ATOM 2398 N N . VAL A 1 309 ? -17.567 3.865 -5.138 1.00 98.44 309 VAL A N 1
ATOM 2399 C CA . VAL A 1 309 ? -18.136 4.470 -3.920 1.00 98.44 309 VAL A CA 1
ATOM 2400 C C . VAL A 1 309 ? -17.070 5.226 -3.129 1.00 98.44 309 VAL A C 1
ATOM 2402 O O . VAL A 1 309 ? -17.363 6.250 -2.517 1.00 98.44 309 VAL A O 1
ATOM 2405 N N . SER A 1 310 ? -15.826 4.745 -3.150 1.00 98.75 310 SER A N 1
ATOM 2406 C CA . SER A 1 310 ? -14.708 5.408 -2.485 1.00 98.75 310 SER A CA 1
ATOM 2407 C C . SER A 1 310 ? -13.376 5.151 -3.180 1.00 98.75 310 SER A C 1
ATOM 2409 O O . SER A 1 310 ? -13.236 4.219 -3.978 1.00 98.75 310 SER A O 1
ATOM 2411 N N . ALA A 1 311 ? -12.391 5.988 -2.858 1.00 98.75 311 ALA A N 1
ATOM 2412 C CA . ALA A 1 311 ? -11.022 5.844 -3.307 1.00 98.75 311 ALA A CA 1
ATOM 2413 C C . ALA A 1 311 ? -10.013 6.267 -2.231 1.00 98.75 311 ALA A C 1
ATOM 2415 O O . ALA A 1 311 ? -10.162 7.318 -1.600 1.00 98.75 311 ALA A O 1
ATOM 2416 N N . ALA A 1 312 ? -8.972 5.457 -2.044 1.00 98.62 312 ALA A N 1
ATOM 2417 C CA . ALA A 1 312 ? -7.948 5.656 -1.030 1.00 98.62 312 ALA A CA 1
ATOM 2418 C C . ALA A 1 312 ? -6.630 6.206 -1.596 1.00 98.62 312 ALA A C 1
ATOM 2420 O O . ALA A 1 312 ? -6.146 5.766 -2.641 1.00 98.62 312 ALA A O 1
ATOM 2421 N N . THR A 1 313 ? -6.035 7.158 -0.873 1.00 98.25 313 THR A N 1
ATOM 2422 C CA . THR A 1 313 ? -4.719 7.754 -1.142 1.00 98.25 313 THR A CA 1
ATOM 2423 C C . THR A 1 313 ? -3.658 7.156 -0.207 1.00 98.25 313 THR A C 1
ATOM 2425 O O . THR A 1 313 ? -3.921 6.203 0.525 1.00 98.25 313 THR A O 1
ATOM 2428 N N . THR A 1 314 ? -2.435 7.680 -0.240 1.00 95.25 314 THR A N 1
ATOM 2429 C CA . THR A 1 314 ? -1.338 7.344 0.694 1.00 95.25 314 THR A CA 1
ATOM 2430 C C . THR A 1 314 ? -1.014 8.514 1.628 1.00 95.25 314 THR A C 1
ATOM 2432 O O . THR A 1 314 ? 0.041 8.555 2.258 1.00 95.25 314 THR A O 1
ATOM 2435 N N . GLU A 1 315 ? -1.905 9.507 1.697 1.00 93.06 315 GLU A N 1
ATOM 2436 C CA . GLU A 1 315 ? -1.738 10.661 2.574 1.00 93.06 315 GLU A CA 1
ATOM 2437 C C . GLU A 1 315 ? -1.984 10.237 4.026 1.00 93.06 315 GLU A C 1
ATOM 2439 O O . GLU A 1 315 ? -3.099 9.851 4.380 1.00 93.06 315 GLU A O 1
ATOM 2444 N N . ASP A 1 316 ? -0.951 10.344 4.863 1.00 91.25 316 ASP A N 1
ATOM 2445 C CA . ASP A 1 316 ? -1.027 10.037 6.294 1.00 91.25 316 ASP A CA 1
ATOM 2446 C C . ASP A 1 316 ? -1.600 11.236 7.068 1.00 91.25 316 ASP A C 1
ATOM 2448 O O . ASP A 1 316 ? -0.877 12.083 7.602 1.00 91.25 316 ASP A O 1
ATOM 2452 N N . LEU A 1 317 ? -2.927 11.352 7.027 1.00 88.62 317 LEU A N 1
ATOM 2453 C CA . LEU A 1 317 ? -3.720 12.379 7.699 1.00 88.62 317 LEU A CA 1
ATOM 2454 C C . LEU A 1 317 ? -4.981 11.752 8.322 1.00 88.62 317 LEU A C 1
ATOM 2456 O O . LEU A 1 317 ? -5.414 10.685 7.887 1.00 88.62 317 LEU A O 1
ATOM 2460 N N . PRO A 1 318 ? -5.619 12.407 9.308 1.00 86.69 318 PRO A N 1
ATOM 2461 C CA . PRO A 1 318 ? -6.894 11.938 9.847 1.00 86.69 318 PRO A CA 1
ATOM 2462 C C . PRO A 1 318 ? -8.015 11.937 8.794 1.00 86.69 318 PRO A C 1
ATOM 2464 O O . PRO A 1 318 ? -8.145 12.891 8.024 1.00 86.69 318 PRO A O 1
ATOM 2467 N N . ASN A 1 319 ? -8.874 10.911 8.811 1.00 91.31 319 ASN A N 1
ATOM 2468 C CA . ASN A 1 319 ? -10.167 10.949 8.123 1.00 91.31 319 ASN A CA 1
ATOM 2469 C C . ASN A 1 319 ? -11.204 11.593 9.051 1.00 91.31 319 ASN A C 1
ATOM 2471 O O . ASN A 1 319 ? -11.528 11.041 10.104 1.00 91.31 319 ASN A O 1
ATOM 2475 N N . LEU A 1 320 ? -11.691 12.772 8.669 1.00 88.06 320 LEU A N 1
ATOM 2476 C CA . LEU A 1 320 ? -12.682 13.537 9.428 1.00 88.06 320 LEU A CA 1
ATOM 2477 C C . LEU A 1 320 ? -14.095 13.285 8.883 1.00 88.06 320 LEU A C 1
ATOM 2479 O O . LEU A 1 320 ? -14.228 13.000 7.689 1.00 88.06 320 LEU A O 1
ATOM 2483 N N . PRO A 1 321 ? -15.152 13.435 9.702 1.00 87.19 321 PRO A N 1
ATOM 2484 C CA . PRO A 1 321 ? -16.520 13.445 9.195 1.00 87.19 321 PRO A CA 1
ATOM 2485 C C . PRO A 1 321 ? -16.687 14.432 8.029 1.00 87.19 321 PRO A C 1
ATOM 2487 O O . PRO A 1 321 ? -16.183 15.555 8.084 1.00 87.19 321 PRO A O 1
ATOM 2490 N N . GLY A 1 322 ? -17.365 14.006 6.963 1.00 86.00 322 GLY A N 1
ATOM 2491 C CA . GLY A 1 322 ? -17.539 14.792 5.736 1.00 86.00 322 GLY A CA 1
ATOM 2492 C C . GLY A 1 322 ? -16.328 14.825 4.792 1.00 86.00 322 GLY A C 1
ATOM 2493 O O . GLY A 1 322 ? -16.345 15.579 3.819 1.00 86.00 322 GLY A O 1
ATOM 2494 N N . VAL A 1 323 ? -15.276 14.032 5.045 1.00 90.94 323 VAL A N 1
ATOM 2495 C CA . VAL A 1 323 ? -14.174 13.851 4.083 1.00 90.94 323 VAL A CA 1
ATOM 2496 C C . VAL A 1 323 ? -14.709 13.331 2.744 1.00 90.94 323 VAL A C 1
ATOM 2498 O O . VAL A 1 323 ? -15.610 12.495 2.712 1.00 90.94 323 VAL A O 1
ATOM 2501 N N . ASP A 1 324 ? -14.138 13.801 1.629 1.00 95.19 324 ASP A N 1
ATOM 2502 C CA . ASP A 1 324 ? -14.469 13.260 0.306 1.00 95.19 324 ASP A CA 1
ATOM 2503 C C . ASP A 1 324 ? -14.136 11.755 0.277 1.00 95.19 324 ASP A C 1
ATOM 2505 O O . ASP A 1 324 ? -12.960 11.396 0.435 1.00 95.19 324 ASP A O 1
ATOM 2509 N N . PRO A 1 325 ? -15.120 10.860 0.048 1.00 97.31 325 PRO A N 1
ATOM 2510 C CA . PRO A 1 325 ? -14.874 9.423 0.009 1.00 97.31 325 PRO A CA 1
ATOM 2511 C C . PRO A 1 325 ? -13.929 9.017 -1.128 1.00 97.31 325 PRO A C 1
ATOM 2513 O O . PRO A 1 325 ? -13.419 7.904 -1.112 1.00 97.31 325 PRO A O 1
ATOM 2516 N N . PHE A 1 326 ? -13.640 9.894 -2.095 1.00 98.38 326 PHE A N 1
ATOM 2517 C CA . PHE A 1 326 ? -12.656 9.660 -3.158 1.00 98.38 326 PHE A CA 1
ATOM 2518 C C . PHE A 1 326 ? -11.251 10.175 -2.828 1.00 98.38 326 PHE A C 1
ATOM 2520 O O . PHE A 1 326 ? -10.383 10.186 -3.703 1.00 98.38 326 PHE A O 1
ATOM 2527 N N . ALA A 1 327 ? -11.015 10.605 -1.590 1.00 97.25 327 ALA A N 1
ATOM 2528 C CA . ALA A 1 327 ? -9.722 11.072 -1.110 1.00 97.25 327 ALA A CA 1
ATOM 2529 C C . ALA A 1 327 ? -9.411 10.543 0.303 1.00 97.25 327 ALA A C 1
ATOM 2531 O O . ALA A 1 327 ? -8.819 11.268 1.111 1.00 97.25 327 ALA A O 1
ATOM 2532 N N . LEU A 1 328 ? -9.804 9.297 0.600 1.00 98.12 328 LEU A N 1
ATOM 2533 C CA . LEU A 1 328 ? -9.596 8.674 1.909 1.00 98.12 328 LEU A CA 1
ATOM 2534 C C . LEU A 1 328 ? -8.109 8.582 2.250 1.00 98.12 328 LEU A C 1
ATOM 2536 O O . LEU A 1 328 ? -7.293 8.149 1.437 1.00 98.12 328 LEU A O 1
ATOM 2540 N N . LYS A 1 329 ? -7.770 8.974 3.474 1.00 96.56 329 LYS A N 1
ATOM 2541 C CA . LYS A 1 329 ? -6.404 9.038 3.994 1.00 96.56 329 LYS A CA 1
ATOM 2542 C C . LYS A 1 329 ? -5.996 7.690 4.565 1.00 96.56 329 LYS A C 1
ATOM 2544 O O . LYS A 1 329 ? -6.811 7.035 5.219 1.00 96.56 329 LYS A O 1
ATOM 2549 N N . ARG A 1 330 ? -4.748 7.277 4.329 1.00 97.19 330 ARG A N 1
ATOM 2550 C CA . ARG A 1 330 ? -4.224 5.993 4.809 1.00 97.19 330 ARG A CA 1
ATOM 2551 C C . ARG A 1 330 ? -2.872 6.149 5.472 1.00 97.19 330 ARG A C 1
ATOM 2553 O O . ARG A 1 330 ? -1.996 6.845 4.964 1.00 97.19 330 ARG A O 1
ATOM 2560 N N . LYS A 1 331 ? -2.685 5.407 6.559 1.00 95.56 331 LYS A N 1
ATOM 2561 C CA . LYS A 1 331 ? -1.386 5.231 7.201 1.00 95.56 331 LYS A CA 1
ATOM 2562 C C . LYS A 1 331 ? -0.722 3.985 6.619 1.00 95.56 331 LYS A C 1
ATOM 2564 O O . LYS A 1 331 ? -1.159 2.865 6.883 1.00 95.56 331 LYS A O 1
ATOM 2569 N N . VAL A 1 332 ? 0.306 4.189 5.795 1.00 96.31 332 VAL A N 1
ATOM 2570 C CA . VAL A 1 332 ? 1.069 3.094 5.178 1.00 96.31 332 VAL A CA 1
ATOM 2571 C C . VAL A 1 332 ? 2.052 2.531 6.202 1.00 96.31 332 VAL A C 1
ATOM 2573 O O . VAL A 1 332 ? 2.892 3.256 6.740 1.00 96.31 332 VAL A O 1
ATOM 2576 N N . LEU A 1 333 ? 1.940 1.237 6.484 1.00 96.88 333 LEU A N 1
ATOM 2577 C CA . LEU A 1 333 ? 2.740 0.535 7.476 1.00 96.88 333 LEU A CA 1
ATOM 2578 C C . LEU A 1 333 ? 3.594 -0.554 6.820 1.00 96.88 333 LEU A C 1
ATOM 2580 O O . LEU A 1 333 ? 3.177 -1.231 5.886 1.00 96.88 333 LEU A O 1
ATOM 2584 N N . TRP A 1 334 ? 4.800 -0.718 7.352 1.00 96.62 334 TRP A N 1
ATOM 2585 C CA . TRP A 1 334 ? 5.778 -1.739 6.976 1.00 96.62 334 TRP A CA 1
ATOM 2586 C C . TRP A 1 334 ? 6.597 -2.108 8.220 1.00 96.62 334 TRP A C 1
ATOM 2588 O O . TRP A 1 334 ? 6.384 -1.520 9.283 1.00 96.62 334 TRP A O 1
ATOM 2598 N N . GLU A 1 335 ? 7.540 -3.044 8.115 1.00 96.31 335 GLU A N 1
ATOM 2599 C CA . GLU A 1 335 ? 8.268 -3.594 9.273 1.00 96.31 335 GLU A CA 1
ATOM 2600 C C . GLU A 1 335 ? 8.820 -2.527 10.237 1.00 96.31 335 GLU A C 1
ATOM 2602 O O . GLU A 1 335 ? 8.581 -2.552 11.448 1.00 96.31 335 GLU A O 1
ATOM 2607 N N . ASN A 1 336 ? 9.511 -1.515 9.703 1.00 92.75 336 ASN A N 1
ATOM 2608 C CA . ASN A 1 336 ? 10.138 -0.487 10.536 1.00 92.75 336 ASN A CA 1
ATOM 2609 C C . ASN A 1 336 ? 9.170 0.601 11.025 1.00 92.75 336 ASN A C 1
ATOM 2611 O O . ASN A 1 336 ? 9.586 1.490 11.777 1.00 92.75 336 ASN A O 1
ATOM 2615 N N . SER A 1 337 ? 7.885 0.549 10.660 1.00 93.25 337 SER A N 1
ATOM 2616 C CA . SER A 1 337 ? 6.877 1.421 11.272 1.00 93.25 337 SER A CA 1
ATOM 2617 C C . SER A 1 337 ? 6.751 1.150 12.776 1.00 93.25 337 SER A C 1
ATOM 2619 O O . SER A 1 337 ? 6.603 2.102 13.546 1.00 93.25 337 SER A O 1
ATOM 2621 N N . SER A 1 338 ? 6.926 -0.109 13.188 1.00 94.69 338 SER A N 1
ATOM 2622 C CA . SER A 1 338 ? 6.810 -0.616 14.565 1.00 94.69 338 SER A CA 1
ATOM 2623 C C . SER A 1 338 ? 8.130 -0.994 15.235 1.00 94.69 338 SER A C 1
ATOM 2625 O O . SER A 1 338 ? 8.125 -1.457 16.376 1.00 94.69 338 SER A O 1
ATOM 2627 N N . ALA A 1 339 ? 9.266 -0.828 14.557 1.00 92.69 339 ALA A N 1
ATOM 2628 C CA . ALA A 1 339 ? 10.561 -1.201 15.116 1.00 92.69 339 ALA A CA 1
ATOM 2629 C C . ALA A 1 339 ? 10.955 -0.291 16.296 1.00 92.69 339 ALA A C 1
ATOM 2631 O O . ALA A 1 339 ? 11.006 0.937 16.177 1.00 92.69 339 ALA A O 1
ATOM 2632 N N . GLY A 1 340 ? 11.259 -0.913 17.436 1.00 90.50 340 GLY A N 1
ATOM 2633 C CA . GLY A 1 340 ? 11.778 -0.264 18.637 1.00 90.50 340 GLY A CA 1
ATOM 2634 C C . GLY A 1 340 ? 13.287 -0.024 18.595 1.00 90.50 340 GLY A C 1
ATOM 2635 O O . GLY A 1 340 ? 13.940 -0.139 17.558 1.00 90.50 340 GLY A O 1
ATOM 2636 N N . ILE A 1 341 ? 13.866 0.276 19.760 1.00 90.06 341 ILE A N 1
ATOM 2637 C CA . ILE A 1 341 ? 15.295 0.609 19.924 1.00 90.06 341 ILE A CA 1
ATOM 2638 C C . ILE A 1 341 ? 16.201 -0.489 19.341 1.00 90.06 341 ILE A C 1
ATOM 2640 O O . ILE A 1 341 ? 17.135 -0.198 18.586 1.00 90.06 341 ILE A O 1
ATOM 2644 N N . LEU A 1 342 ? 15.868 -1.751 19.624 1.00 87.50 342 LEU A N 1
ATOM 2645 C CA . LEU A 1 342 ? 16.621 -2.929 19.190 1.00 87.50 342 LEU A CA 1
ATOM 2646 C C . LEU A 1 342 ? 16.367 -3.325 17.725 1.00 87.50 342 LEU A C 1
ATOM 2648 O O . LEU A 1 342 ? 16.981 -4.263 17.238 1.00 87.50 342 LEU A O 1
ATOM 2652 N N . GLY A 1 343 ? 15.492 -2.620 17.000 1.00 85.94 343 GLY A N 1
ATOM 2653 C CA . GLY A 1 343 ? 15.150 -2.960 15.614 1.00 85.94 343 GLY A CA 1
ATOM 2654 C C . GLY A 1 343 ? 14.124 -4.081 15.461 1.00 85.94 343 GLY A C 1
ATOM 2655 O O . GLY A 1 343 ? 13.763 -4.397 14.339 1.00 85.94 343 GLY A O 1
ATOM 2656 N N . VAL A 1 344 ? 13.626 -4.629 16.568 1.00 90.62 344 VAL A N 1
ATOM 2657 C CA . VAL A 1 344 ? 12.516 -5.589 16.597 1.00 90.62 344 VAL A CA 1
ATOM 2658 C C . VAL A 1 344 ? 11.199 -4.882 16.910 1.00 90.62 344 VAL A C 1
ATOM 2660 O O . VAL A 1 344 ? 11.200 -3.732 17.362 1.00 90.62 344 VAL A O 1
ATOM 2663 N N . TYR A 1 345 ? 10.078 -5.573 16.702 1.00 95.88 345 TYR A N 1
ATOM 2664 C CA . TYR A 1 345 ? 8.745 -5.074 17.037 1.00 95.88 345 TYR A CA 1
ATOM 2665 C C . TYR A 1 345 ? 8.669 -4.480 18.456 1.00 95.88 345 TYR A C 1
ATOM 2667 O O . TYR A 1 345 ? 9.133 -5.076 19.430 1.00 95.88 345 TYR A O 1
ATOM 2675 N N . SER A 1 346 ? 8.020 -3.321 18.573 1.00 96.62 346 SER A N 1
ATOM 2676 C CA . SER A 1 346 ? 7.701 -2.664 19.836 1.00 96.62 346 SER A CA 1
ATOM 2677 C C . SER A 1 346 ? 6.222 -2.287 19.886 1.00 96.62 346 SER A C 1
ATOM 2679 O O . SER A 1 346 ? 5.730 -1.533 19.040 1.00 96.62 346 SER A O 1
ATOM 2681 N N . LYS A 1 347 ? 5.528 -2.758 20.929 1.00 95.44 347 LYS A N 1
ATOM 2682 C CA . LYS A 1 347 ? 4.130 -2.395 21.193 1.00 95.44 347 LYS A CA 1
ATOM 2683 C C . LYS A 1 347 ? 3.969 -0.890 21.406 1.00 95.44 347 LYS A C 1
ATOM 2685 O O . LYS A 1 347 ? 3.120 -0.287 20.766 1.00 95.44 347 LYS A O 1
ATOM 2690 N N . ALA A 1 348 ? 4.849 -0.268 22.192 1.00 94.38 348 ALA A N 1
ATOM 2691 C CA . ALA A 1 348 ? 4.829 1.177 22.430 1.00 94.38 348 ALA A CA 1
ATOM 2692 C C . ALA A 1 348 ? 4.980 1.990 21.131 1.00 94.38 348 ALA A C 1
ATOM 2694 O O . ALA A 1 348 ? 4.216 2.916 20.875 1.00 94.38 348 ALA A O 1
ATOM 2695 N N . VAL A 1 349 ? 5.929 1.620 20.257 1.00 94.31 349 VAL A N 1
ATOM 2696 C CA . VAL A 1 349 ? 6.080 2.288 18.949 1.00 94.31 349 VAL A CA 1
ATOM 2697 C C . VAL A 1 349 ? 4.839 2.083 18.083 1.00 94.31 349 VAL A C 1
ATOM 2699 O O . VAL A 1 349 ? 4.415 3.021 17.407 1.00 94.31 349 VAL A O 1
ATOM 2702 N N . THR A 1 350 ? 4.254 0.886 18.113 1.00 95.06 350 THR A N 1
ATOM 2703 C CA . THR A 1 350 ? 3.025 0.561 17.382 1.00 95.06 350 THR A CA 1
ATOM 2704 C C . THR A 1 350 ? 1.860 1.419 17.868 1.00 95.06 350 THR A C 1
ATOM 2706 O O . THR A 1 350 ? 1.280 2.136 17.059 1.00 95.06 350 THR A O 1
ATOM 2709 N N . ALA A 1 351 ? 1.575 1.436 19.171 1.00 93.38 351 ALA A N 1
ATOM 2710 C CA . ALA A 1 351 ? 0.494 2.216 19.769 1.00 93.38 351 ALA A CA 1
ATOM 2711 C C . ALA A 1 351 ? 0.636 3.719 19.463 1.00 93.38 351 ALA A C 1
ATOM 2713 O O . ALA A 1 351 ? -0.276 4.331 18.904 1.00 93.38 351 ALA A O 1
ATOM 2714 N N . CYS A 1 352 ? 1.826 4.290 19.675 1.00 92.19 352 CYS A N 1
ATOM 2715 C CA . CYS A 1 352 ? 2.142 5.670 19.294 1.00 92.19 352 CYS A CA 1
ATOM 2716 C C . CYS A 1 352 ? 1.969 5.948 17.789 1.00 92.19 352 CYS A C 1
ATOM 2718 O O . CYS A 1 352 ? 1.605 7.059 17.399 1.00 92.19 352 CYS A O 1
ATOM 2720 N N . THR A 1 353 ? 2.268 4.972 16.926 1.00 91.75 353 THR A N 1
ATOM 2721 C CA . THR A 1 353 ? 2.118 5.108 15.468 1.00 91.75 353 THR A CA 1
ATOM 2722 C C . THR A 1 353 ? 0.647 5.065 15.061 1.00 91.75 353 THR A C 1
ATOM 2724 O O . THR A 1 353 ? 0.214 5.914 14.283 1.00 91.75 353 THR A O 1
ATOM 2727 N N . LEU A 1 354 ? -0.137 4.132 15.610 1.00 91.38 354 LEU A N 1
ATOM 2728 C CA . LEU A 1 354 ? -1.578 4.018 15.366 1.00 91.38 354 LEU A CA 1
ATOM 2729 C C . LEU A 1 354 ? -2.339 5.246 15.887 1.00 91.38 354 LEU A C 1
ATOM 2731 O O . LEU A 1 354 ? -3.293 5.690 15.255 1.00 91.38 354 LEU A O 1
ATOM 2735 N N . ASN A 1 355 ? -1.880 5.836 16.994 1.00 88.50 355 ASN A N 1
ATOM 2736 C CA . ASN A 1 355 ? -2.469 7.034 17.592 1.00 88.50 355 ASN A CA 1
ATOM 2737 C C . ASN A 1 355 ? -1.920 8.363 17.044 1.00 88.50 355 ASN A C 1
ATOM 2739 O O . ASN A 1 355 ? -2.312 9.431 17.509 1.00 88.50 355 ASN A O 1
ATOM 2743 N N . ASP A 1 356 ? -1.022 8.321 16.057 1.00 85.50 356 ASP A N 1
ATOM 2744 C CA . ASP A 1 356 ? -0.350 9.500 15.494 1.00 85.50 356 ASP A CA 1
ATOM 2745 C C . ASP A 1 356 ? 0.308 10.416 16.554 1.00 85.50 356 ASP A C 1
ATOM 2747 O O . ASP A 1 356 ? 0.451 11.630 16.378 1.00 85.50 356 ASP A O 1
ATOM 2751 N N . THR A 1 357 ? 0.737 9.835 17.678 1.00 82.31 357 THR A N 1
ATOM 2752 C CA . THR A 1 357 ? 1.302 10.539 18.839 1.00 82.31 357 THR A CA 1
ATOM 2753 C C . THR A 1 357 ? 2.565 11.302 18.450 1.00 82.31 357 THR A C 1
ATOM 2755 O O . THR A 1 357 ? 2.701 12.503 18.690 1.00 82.31 357 THR A O 1
ATOM 2758 N N . LEU A 1 358 ? 3.482 10.621 17.759 1.00 77.12 358 LEU A N 1
ATOM 2759 C CA . LEU A 1 358 ? 4.749 11.206 17.318 1.00 77.12 358 LEU A CA 1
ATOM 2760 C C . LEU A 1 358 ? 4.586 12.141 16.106 1.00 77.12 358 LEU A C 1
ATOM 2762 O O . LEU A 1 358 ? 5.454 12.982 15.859 1.00 77.12 358 LEU A O 1
ATOM 2766 N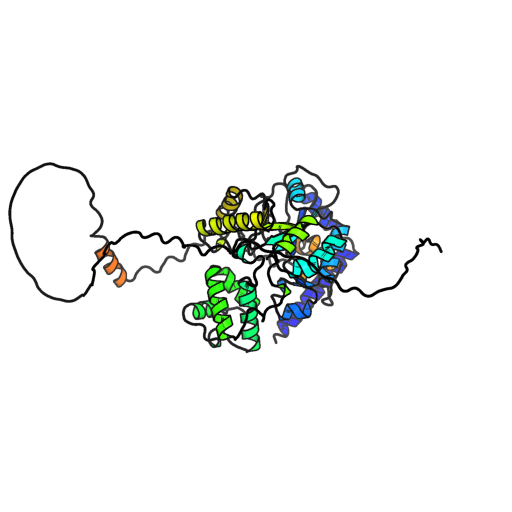 N . GLY A 1 359 ? 3.511 11.984 15.328 1.00 74.06 359 GLY A N 1
ATOM 2767 C CA . GLY A 1 359 ? 3.150 12.872 14.218 1.00 74.06 359 GLY A CA 1
ATOM 2768 C C . GLY A 1 359 ? 2.633 14.216 14.724 1.00 74.06 359 GLY A C 1
ATOM 2769 O O . GLY A 1 359 ? 3.104 15.272 14.290 1.00 74.06 359 GLY A O 1
ATOM 2770 N N . THR A 1 360 ? 1.744 14.164 15.717 1.00 71.94 360 THR A N 1
ATOM 2771 C CA . THR A 1 360 ? 1.157 15.327 16.399 1.00 71.94 360 THR A CA 1
ATOM 2772 C C . THR A 1 360 ? 2.220 16.191 17.073 1.00 71.94 360 THR A C 1
ATOM 2774 O O . THR A 1 360 ? 2.189 17.413 16.962 1.00 71.94 360 THR A O 1
ATOM 2777 N N . LEU A 1 361 ? 3.213 15.564 17.705 1.00 68.62 361 LEU A N 1
ATOM 2778 C CA . LEU A 1 361 ? 4.310 16.258 18.386 1.00 68.62 361 LEU A CA 1
ATOM 2779 C C . LEU A 1 361 ? 5.453 16.676 17.445 1.00 68.62 361 LEU A C 1
ATOM 2781 O O . LEU A 1 361 ? 6.517 17.081 17.905 1.00 68.62 361 LEU A O 1
ATOM 2785 N N . ALA A 1 362 ? 5.264 16.539 16.127 1.00 65.94 362 ALA A N 1
ATOM 2786 C CA . ALA A 1 362 ? 6.253 16.819 15.084 1.00 65.94 362 ALA A CA 1
ATOM 2787 C C . ALA A 1 362 ? 7.584 16.042 15.198 1.00 65.94 362 ALA A C 1
ATOM 2789 O O . ALA A 1 362 ? 8.486 16.261 14.390 1.00 65.94 362 ALA A O 1
ATOM 2790 N N . LEU A 1 363 ? 7.687 15.062 16.102 1.00 57.72 363 LEU A N 1
ATOM 2791 C CA . LEU A 1 363 ? 8.865 14.203 16.297 1.00 57.72 363 LEU A CA 1
ATOM 2792 C C . LEU A 1 363 ? 9.165 13.309 15.081 1.00 57.72 363 LEU A C 1
ATOM 2794 O O . LEU A 1 363 ? 10.249 12.739 14.970 1.00 57.72 363 LEU A O 1
ATOM 2798 N N . THR A 1 364 ? 8.214 13.196 14.151 1.00 49.22 364 THR A N 1
ATOM 2799 C CA . THR A 1 364 ? 8.338 12.438 12.893 1.00 49.22 364 THR A CA 1
ATOM 2800 C C . THR A 1 364 ? 8.140 13.292 11.634 1.00 49.22 364 THR A C 1
ATOM 2802 O O . THR A 1 364 ? 8.361 12.804 10.523 1.00 49.22 364 THR A O 1
ATOM 2805 N N . ARG A 1 365 ? 7.785 14.584 11.751 1.00 42.06 365 ARG A N 1
ATOM 2806 C CA . ARG A 1 365 ? 7.491 15.424 10.578 1.00 42.06 365 ARG A CA 1
ATOM 2807 C C . ARG A 1 365 ? 8.763 15.994 9.945 1.00 42.06 365 ARG A C 1
ATOM 2809 O O . ARG A 1 365 ? 9.175 17.113 10.222 1.00 42.06 365 ARG A O 1
ATOM 2816 N N . ARG A 1 366 ? 9.267 15.302 8.921 1.00 35.16 366 ARG A N 1
ATOM 2817 C CA . ARG A 1 366 ? 9.575 15.980 7.650 1.00 35.16 366 ARG A CA 1
ATOM 2818 C C . ARG A 1 366 ? 8.365 15.769 6.752 1.00 35.16 366 ARG A C 1
ATOM 2820 O O . ARG A 1 366 ? 8.304 14.805 5.999 1.00 35.16 366 ARG A O 1
ATOM 2827 N N . ALA A 1 367 ? 7.375 16.650 6.867 1.00 34.81 367 ALA A N 1
ATOM 2828 C CA . ALA A 1 367 ? 6.298 16.701 5.894 1.00 34.81 367 ALA A CA 1
ATOM 2829 C C . ALA A 1 367 ? 6.928 16.963 4.516 1.00 34.81 367 ALA A C 1
ATOM 2831 O O . ALA A 1 367 ? 7.293 18.096 4.196 1.00 34.81 367 ALA A O 1
ATOM 2832 N N . ARG A 1 368 ? 7.058 15.926 3.679 1.00 32.25 368 ARG A N 1
ATOM 2833 C CA . ARG A 1 368 ? 6.993 16.139 2.236 1.00 32.25 368 ARG A CA 1
ATOM 2834 C C . ARG A 1 368 ? 5.595 16.720 2.016 1.00 32.25 368 ARG A C 1
ATOM 2836 O O . ARG A 1 368 ? 4.618 15.985 1.961 1.00 32.25 368 ARG A O 1
ATOM 2843 N N . ARG A 1 369 ? 5.490 18.052 1.927 1.00 28.52 369 ARG A N 1
ATOM 2844 C CA . ARG A 1 369 ? 4.402 18.724 1.203 1.00 28.52 369 ARG A CA 1
ATOM 2845 C C . ARG A 1 369 ? 4.528 18.303 -0.264 1.00 28.52 369 ARG A C 1
ATOM 2847 O O . ARG A 1 369 ? 4.904 19.098 -1.112 1.00 28.52 369 ARG A O 1
ATOM 2854 N N . THR A 1 370 ? 4.261 17.043 -0.577 1.00 32.72 370 THR A N 1
ATOM 2855 C CA . THR A 1 370 ? 3.744 16.702 -1.892 1.00 32.72 370 THR A CA 1
ATOM 2856 C C . THR A 1 370 ? 2.280 17.045 -1.781 1.00 32.72 370 THR A C 1
ATOM 2858 O O . THR A 1 370 ? 1.489 16.274 -1.248 1.00 32.72 370 THR A O 1
ATOM 2861 N N . SER A 1 371 ? 1.939 18.272 -2.169 1.00 33.00 371 SER A N 1
ATOM 2862 C CA . SER A 1 371 ? 0.561 18.596 -2.481 1.00 33.00 371 SER A CA 1
ATOM 2863 C C . SER A 1 371 ? 0.040 17.477 -3.384 1.00 33.00 371 SER A C 1
ATOM 2865 O O . SER A 1 371 ? 0.463 17.364 -4.533 1.00 33.00 371 SER A O 1
ATOM 2867 N N . GLY A 1 372 ? -0.857 16.639 -2.856 1.00 36.38 372 GLY A N 1
ATOM 2868 C CA . GLY A 1 372 ? -1.607 15.651 -3.636 1.00 36.38 372 GLY A CA 1
ATOM 2869 C C . GLY A 1 372 ? -2.420 16.311 -4.755 1.00 36.38 372 GLY A C 1
ATOM 2870 O O . GLY A 1 372 ? -2.876 15.653 -5.676 1.00 36.38 372 GLY A O 1
ATOM 2871 N N . HIS A 1 373 ? -2.528 17.643 -4.736 1.00 38.38 373 HIS A N 1
ATOM 2872 C CA . HIS A 1 373 ? -2.688 18.450 -5.933 1.00 38.38 373 HIS A CA 1
ATOM 2873 C C . HIS A 1 373 ? -1.333 18.682 -6.605 1.00 38.38 373 HIS A C 1
ATOM 2875 O O . HIS A 1 373 ? -0.582 19.590 -6.229 1.00 38.38 373 HIS A O 1
ATOM 2881 N N . ARG A 1 374 ? -1.050 17.944 -7.681 1.00 38.59 374 ARG A N 1
ATOM 2882 C CA . ARG A 1 374 ? -0.166 18.478 -8.719 1.00 38.59 374 ARG A CA 1
ATOM 2883 C C . ARG A 1 374 ? -0.933 19.645 -9.347 1.00 38.59 374 ARG A C 1
ATOM 2885 O O . ARG A 1 374 ? -1.677 19.466 -10.306 1.00 38.59 374 ARG A O 1
ATOM 2892 N N . ALA A 1 375 ? -0.812 20.836 -8.751 1.00 30.58 375 ALA A N 1
ATOM 2893 C CA . ALA A 1 375 ? -1.152 22.072 -9.438 1.00 30.58 375 ALA A CA 1
ATOM 2894 C C . ALA A 1 375 ? -0.471 21.979 -10.799 1.00 30.58 375 ALA A C 1
ATOM 2896 O O . ALA A 1 375 ? 0.711 21.636 -10.854 1.00 30.58 375 ALA A O 1
ATOM 2897 N N . THR A 1 376 ? -1.238 22.171 -11.869 1.00 33.16 376 THR A N 1
ATOM 2898 C CA . THR A 1 376 ? -0.778 22.121 -13.255 1.00 33.16 376 THR A CA 1
ATOM 2899 C C . THR A 1 376 ? 0.510 22.927 -13.375 1.00 33.16 376 THR A C 1
ATOM 2901 O O . THR A 1 376 ? 0.483 24.154 -13.481 1.00 33.16 376 THR A O 1
ATOM 2904 N N . GLY A 1 377 ? 1.650 22.243 -13.269 1.00 27.39 377 GLY A N 1
ATOM 2905 C CA . GLY A 1 377 ? 2.950 22.870 -13.348 1.00 27.39 377 GLY A CA 1
ATOM 2906 C C . GLY A 1 377 ? 3.025 23.485 -14.726 1.00 27.39 377 GLY A C 1
ATOM 2907 O O . GLY A 1 377 ? 2.847 22.779 -15.721 1.00 27.39 377 GLY A O 1
ATOM 2908 N N . ARG A 1 378 ? 3.226 24.806 -14.782 1.00 29.56 378 ARG A N 1
ATOM 2909 C CA . ARG A 1 378 ? 3.594 25.495 -16.016 1.00 29.56 378 ARG A CA 1
ATOM 2910 C C . ARG A 1 378 ? 4.675 24.651 -16.675 1.00 29.56 378 ARG A C 1
ATOM 2912 O O . ARG A 1 378 ? 5.784 24.552 -16.151 1.00 29.56 378 ARG A O 1
ATOM 2919 N N . ARG A 1 379 ? 4.342 24.030 -17.810 1.00 30.75 379 ARG A N 1
ATOM 2920 C CA . ARG A 1 379 ? 5.349 23.537 -18.745 1.00 30.75 379 ARG A CA 1
ATOM 2921 C C . ARG A 1 379 ? 6.354 24.676 -18.887 1.00 30.75 379 ARG A C 1
ATOM 2923 O O . ARG A 1 379 ? 5.937 25.807 -19.153 1.00 30.75 379 ARG A O 1
ATOM 2930 N N . ARG A 1 380 ? 7.649 24.408 -18.683 1.00 29.92 380 ARG A N 1
ATOM 2931 C CA . ARG A 1 380 ? 8.676 25.306 -19.219 1.00 29.92 380 ARG A CA 1
ATOM 2932 C C . ARG A 1 380 ? 8.272 25.549 -20.668 1.00 29.92 380 ARG A C 1
ATOM 2934 O O . ARG A 1 380 ? 8.074 24.585 -21.410 1.00 29.92 380 ARG A O 1
ATOM 2941 N N . ALA A 1 381 ? 8.028 26.812 -21.009 1.00 30.00 381 ALA A N 1
ATOM 2942 C CA . ALA A 1 381 ? 7.705 27.181 -22.373 1.00 30.00 381 ALA A CA 1
ATOM 2943 C C . ALA A 1 381 ? 8.775 26.557 -23.284 1.00 30.00 381 ALA A C 1
ATOM 2945 O O . ALA A 1 381 ? 9.956 26.577 -22.910 1.00 30.00 381 ALA A O 1
ATOM 2946 N N . PRO A 1 382 ? 8.395 25.965 -24.430 1.00 34.66 382 PRO A N 1
ATOM 2947 C CA . PRO A 1 382 ? 9.377 25.551 -25.420 1.00 34.66 382 PRO A CA 1
ATOM 2948 C C . PRO A 1 382 ? 10.304 26.736 -25.696 1.00 34.66 382 PRO A C 1
ATOM 2950 O O . PRO A 1 382 ? 9.834 27.879 -25.733 1.00 34.66 382 PRO A O 1
ATOM 2953 N N . ARG A 1 383 ? 11.609 26.481 -25.858 1.00 37.69 383 ARG A N 1
ATOM 2954 C CA . ARG A 1 383 ? 12.535 27.523 -26.320 1.00 37.69 383 ARG A CA 1
ATOM 2955 C C . ARG A 1 383 ? 11.916 28.200 -27.551 1.00 37.69 383 ARG A C 1
ATOM 2957 O O . ARG A 1 383 ? 11.359 27.492 -28.394 1.00 37.69 383 ARG A O 1
ATOM 2964 N N . PRO A 1 384 ? 11.955 29.541 -27.646 1.00 37.41 384 PRO A N 1
ATOM 2965 C CA . PRO A 1 384 ? 11.472 30.214 -28.838 1.00 37.41 384 PRO A CA 1
ATOM 2966 C C . PRO A 1 384 ? 12.215 29.642 -30.056 1.00 37.41 384 PRO A C 1
ATOM 2968 O O . PRO A 1 384 ? 13.432 29.460 -29.967 1.00 37.41 384 PRO A O 1
ATOM 2971 N N . PRO A 1 385 ? 11.510 29.344 -31.161 1.00 41.03 385 PRO A N 1
ATOM 2972 C CA . PRO A 1 385 ? 12.129 28.767 -32.345 1.00 41.03 385 PRO A CA 1
ATOM 2973 C C . PRO A 1 385 ? 13.235 29.690 -32.850 1.00 41.03 385 PRO A C 1
ATOM 2975 O O . PRO A 1 385 ? 13.062 30.922 -32.855 1.00 41.03 385 PRO A O 1
ATOM 2978 N N . THR A 1 386 ? 14.357 29.094 -33.253 1.00 59.00 386 THR A N 1
ATOM 2979 C CA . THR A 1 386 ? 15.457 29.807 -33.911 1.00 59.00 386 THR A CA 1
ATOM 2980 C C . THR A 1 386 ? 14.962 30.402 -35.228 1.00 59.00 386 THR A C 1
ATOM 2982 O O . THR A 1 386 ? 13.963 29.943 -35.790 1.00 59.00 386 THR A O 1
ATOM 2985 N N . ASP A 1 387 ? 15.631 31.434 -35.746 1.00 42.88 387 ASP A N 1
ATOM 2986 C CA . ASP A 1 387 ? 15.190 32.108 -36.978 1.00 42.88 387 ASP A CA 1
ATOM 2987 C C . ASP A 1 387 ? 15.079 31.148 -38.179 1.00 42.88 387 ASP A C 1
ATOM 2989 O O . ASP A 1 387 ? 14.198 31.313 -39.023 1.00 42.88 387 ASP A O 1
ATOM 2993 N N . SER A 1 388 ? 15.845 30.051 -38.171 1.00 41.41 388 SER A N 1
ATOM 2994 C CA . SER A 1 388 ? 15.736 28.950 -39.137 1.00 41.41 388 SER A CA 1
ATOM 2995 C C . SER A 1 388 ? 14.412 28.163 -39.070 1.00 41.41 388 SER A C 1
ATOM 2997 O O . SER A 1 388 ? 13.916 27.691 -40.093 1.00 41.41 388 SER A O 1
ATOM 2999 N N . GLU A 1 389 ? 13.787 28.036 -37.895 1.00 40.62 389 GLU A N 1
ATOM 3000 C CA . GLU A 1 389 ? 12.526 27.298 -37.699 1.00 40.62 389 GLU A CA 1
ATOM 3001 C C . GLU A 1 389 ? 11.285 28.163 -38.000 1.00 40.62 389 GLU A C 1
ATOM 3003 O O . GLU A 1 389 ? 10.230 27.654 -38.410 1.00 40.62 389 GLU A O 1
ATOM 3008 N N . ARG A 1 390 ? 11.408 29.492 -37.867 1.00 41.84 390 ARG A N 1
ATOM 3009 C CA . ARG A 1 390 ? 10.346 30.458 -38.216 1.00 41.84 390 ARG A CA 1
ATOM 3010 C C . ARG A 1 390 ? 10.146 30.590 -39.723 1.00 41.84 390 ARG A C 1
ATOM 3012 O O . ARG A 1 390 ? 9.028 30.842 -40.178 1.00 41.84 390 ARG A O 1
ATOM 3019 N N . GLU A 1 391 ? 11.199 30.383 -40.505 1.00 39.25 391 GLU A N 1
ATOM 3020 C CA . GLU A 1 391 ? 11.134 30.477 -41.964 1.00 39.25 391 GLU A CA 1
ATOM 3021 C C . GLU A 1 391 ? 10.430 29.259 -42.595 1.00 39.25 391 GLU A C 1
ATOM 3023 O O . GLU A 1 391 ? 9.692 29.385 -43.577 1.00 39.25 391 GLU A O 1
ATOM 3028 N N . CYS A 1 392 ? 10.543 28.088 -41.959 1.00 36.75 392 CYS A N 1
ATOM 3029 C CA . CYS A 1 392 ? 9.899 26.852 -42.411 1.00 36.75 392 CYS A CA 1
ATOM 3030 C C . CYS A 1 392 ? 8.381 26.831 -42.116 1.00 36.75 392 CYS A C 1
ATOM 3032 O O . CYS A 1 392 ? 7.579 26.350 -42.920 1.00 36.75 392 CYS A O 1
ATOM 3034 N N . THR A 1 393 ? 7.948 27.441 -41.006 1.00 40.31 393 THR A N 1
ATOM 3035 C CA . THR A 1 393 ? 6.526 27.521 -40.612 1.00 40.31 393 THR A CA 1
ATOM 3036 C C . THR A 1 393 ? 5.731 28.591 -41.370 1.00 40.31 393 THR A C 1
ATOM 3038 O O . THR A 1 393 ? 4.531 28.408 -41.588 1.00 40.31 393 THR A O 1
ATOM 3041 N N . ARG A 1 394 ? 6.376 29.658 -41.871 1.00 38.88 394 ARG A N 1
ATOM 3042 C CA . ARG A 1 394 ? 5.731 30.657 -42.751 1.00 38.88 394 ARG A CA 1
ATOM 3043 C C . ARG A 1 394 ? 5.420 30.131 -44.157 1.00 38.88 394 ARG A C 1
ATOM 3045 O O . ARG A 1 394 ? 4.442 30.568 -44.755 1.00 38.88 394 ARG A O 1
ATOM 3052 N N . LYS A 1 395 ? 6.181 29.159 -44.677 1.00 38.66 395 LYS A N 1
ATOM 3053 C CA . LYS A 1 395 ? 5.896 28.538 -45.989 1.00 38.66 395 LYS A CA 1
ATOM 3054 C C . LYS A 1 395 ? 4.763 27.501 -45.945 1.00 38.66 395 LYS A C 1
ATOM 3056 O O . LYS A 1 395 ? 4.130 27.258 -46.968 1.00 38.66 395 LYS A O 1
ATOM 3061 N N . ALA A 1 396 ? 4.447 26.937 -44.776 1.00 38.88 396 ALA A N 1
ATOM 3062 C CA . ALA A 1 396 ? 3.386 25.934 -44.622 1.00 38.88 396 ALA A CA 1
ATOM 3063 C C . ALA A 1 396 ? 1.986 26.524 -44.332 1.00 38.88 396 ALA A C 1
ATOM 3065 O O . ALA A 1 396 ? 0.978 25.846 -44.544 1.00 38.88 396 ALA A O 1
ATOM 3066 N N . SER A 1 397 ? 1.888 27.780 -43.880 1.00 33.97 397 SER A N 1
ATOM 3067 C CA . SER A 1 397 ? 0.616 28.418 -43.496 1.00 33.97 397 SER A CA 1
ATOM 3068 C C . SER A 1 397 ? -0.131 29.122 -44.641 1.00 33.97 397 SER A C 1
ATOM 3070 O O . SER A 1 397 ? -1.308 29.440 -44.477 1.00 33.97 397 SER A O 1
ATOM 3072 N N . CYS A 1 398 ? 0.475 29.276 -45.824 1.00 33.06 398 CYS A N 1
ATOM 3073 C CA . CYS A 1 398 ? -0.186 29.850 -47.009 1.00 33.06 398 CYS A CA 1
ATOM 3074 C C . CYS A 1 398 ? -1.010 28.850 -47.851 1.00 33.06 398 CYS A C 1
ATOM 3076 O O . CYS A 1 398 ? -1.640 29.263 -48.817 1.00 33.06 398 CYS A O 1
ATOM 3078 N N . VAL A 1 399 ? -1.060 27.553 -47.508 1.00 34.94 399 VAL A N 1
ATOM 3079 C CA . VAL A 1 399 ? -1.742 26.524 -48.339 1.00 34.94 399 VAL A CA 1
ATOM 3080 C C . VAL A 1 399 ? -3.072 26.022 -47.743 1.00 34.94 399 VAL A C 1
ATOM 3082 O O . VAL A 1 399 ? -3.757 25.187 -48.328 1.00 34.94 399 VAL A O 1
ATOM 3085 N N . ARG A 1 400 ? -3.526 26.546 -46.598 1.00 33.69 400 ARG A N 1
ATOM 3086 C CA . ARG A 1 400 ? -4.818 26.150 -46.002 1.00 33.69 400 ARG A CA 1
ATOM 3087 C C . ARG A 1 400 ? -5.553 27.337 -45.384 1.00 33.69 400 ARG A C 1
ATOM 3089 O O . ARG A 1 400 ? -5.522 27.498 -44.169 1.00 33.69 400 ARG A O 1
ATOM 3096 N N . ARG A 1 401 ? -6.248 28.133 -46.208 1.00 30.48 401 ARG A N 1
ATOM 3097 C CA . ARG A 1 401 ? -7.424 28.955 -45.832 1.00 30.48 401 ARG A CA 1
ATOM 3098 C C . ARG A 1 401 ? -8.097 29.537 -47.090 1.00 30.48 401 ARG A C 1
ATOM 3100 O O . ARG A 1 401 ? -7.455 30.254 -47.840 1.00 30.48 401 ARG A O 1
ATOM 3107 N N . GLY A 1 402 ? -9.388 29.233 -47.273 1.00 27.19 402 GLY A N 1
ATOM 3108 C CA . GLY A 1 402 ? -10.280 29.762 -48.325 1.00 27.19 402 GLY A CA 1
ATOM 3109 C C . GLY A 1 402 ? -11.147 28.652 -48.943 1.00 27.19 402 GLY A C 1
ATOM 3110 O O . GLY A 1 402 ? -10.751 28.075 -49.942 1.00 27.19 402 GLY A O 1
ATOM 3111 N N . ARG A 1 403 ? -12.089 28.038 -48.208 1.00 31.03 403 ARG A N 1
ATOM 3112 C CA . ARG A 1 403 ? -13.522 28.378 -48.002 1.00 31.03 403 ARG A CA 1
ATOM 3113 C C . ARG A 1 403 ? -14.415 28.338 -49.257 1.00 31.03 403 ARG A C 1
ATOM 3115 O O . ARG A 1 403 ? -14.140 28.965 -50.267 1.00 31.03 403 ARG A O 1
ATOM 3122 N N . SER A 1 404 ? -15.513 27.604 -49.087 1.00 28.17 404 SER A N 1
ATOM 3123 C CA . SER A 1 404 ? -16.681 27.394 -49.939 1.00 28.17 404 SER A CA 1
ATOM 3124 C C . SER A 1 404 ? -17.683 28.558 -49.893 1.00 28.17 404 SER A C 1
ATOM 3126 O O . SER A 1 404 ? -17.951 29.100 -48.821 1.00 28.17 404 SER A O 1
ATOM 3128 N N . SER A 1 405 ? -18.281 28.902 -51.040 1.00 29.95 405 SER A N 1
ATOM 3129 C CA . SER A 1 405 ? -19.701 29.279 -51.252 1.00 29.95 405 SER A CA 1
ATOM 3130 C C . SER A 1 405 ? -19.941 29.632 -52.737 1.00 29.95 405 SER A C 1
ATOM 3132 O O . SER A 1 405 ? -18.998 29.899 -53.472 1.00 29.95 405 SER A O 1
ATOM 3134 N N . SER A 1 406 ? -21.194 29.495 -53.178 1.00 29.48 406 SER A N 1
ATOM 3135 C CA . SER A 1 406 ? -21.672 29.224 -54.551 1.00 29.48 406 SER A CA 1
ATOM 3136 C C . SER A 1 406 ? -21.984 30.511 -55.387 1.00 29.48 406 SER A C 1
ATOM 3138 O O . SER A 1 406 ? -21.532 31.577 -54.979 1.00 29.48 406 SER A O 1
ATOM 3140 N N . PRO A 1 407 ? -22.659 30.491 -56.569 1.00 43.97 407 PRO A N 1
ATOM 3141 C CA . PRO A 1 407 ? -22.044 30.863 -57.851 1.00 43.97 407 PRO A CA 1
ATOM 3142 C C . PRO A 1 407 ? -22.676 32.085 -58.559 1.00 43.97 407 PRO A C 1
ATOM 3144 O O . PRO A 1 407 ? -23.886 32.276 -58.525 1.00 43.97 407 PRO A O 1
ATOM 3147 N N . ALA A 1 408 ? -21.886 32.844 -59.326 1.00 27.73 408 ALA A N 1
ATOM 3148 C CA . ALA A 1 408 ? -22.386 33.698 -60.412 1.00 27.73 408 ALA A CA 1
ATOM 3149 C C . ALA A 1 408 ? -21.239 34.164 -61.324 1.00 27.73 408 ALA A C 1
ATOM 3151 O O . ALA A 1 408 ? -20.164 34.506 -60.844 1.00 27.73 408 ALA A O 1
ATOM 3152 N N . GLY A 1 409 ? -21.506 34.260 -62.630 1.00 25.75 409 GLY A N 1
ATOM 3153 C CA . GLY A 1 409 ? -20.754 35.151 -63.522 1.00 25.75 409 GLY A CA 1
ATOM 3154 C C . GLY A 1 409 ? -19.783 34.481 -64.494 1.00 25.75 409 GLY A C 1
ATOM 3155 O O . GLY A 1 409 ? -18.644 34.169 -64.173 1.00 25.75 409 GLY A O 1
ATOM 3156 N N . ARG A 1 410 ? -20.236 34.346 -65.743 1.00 26.80 410 ARG A N 1
ATOM 3157 C CA . ARG A 1 410 ? -19.426 34.068 -66.938 1.00 26.80 410 ARG A CA 1
ATOM 3158 C C . ARG A 1 410 ? -18.292 35.097 -67.089 1.00 26.80 410 ARG A C 1
ATOM 3160 O O . ARG A 1 410 ? -18.579 36.286 -66.989 1.00 26.80 410 ARG A O 1
ATOM 3167 N N . ARG A 1 411 ? -17.097 34.667 -67.523 1.00 26.56 411 ARG A N 1
ATOM 3168 C CA . ARG A 1 411 ? -16.360 35.198 -68.702 1.00 26.56 411 ARG A CA 1
ATOM 3169 C C . ARG A 1 411 ? -15.031 34.457 -68.930 1.00 26.56 411 ARG A C 1
ATOM 3171 O O . ARG A 1 411 ? -14.466 33.859 -68.026 1.00 26.56 411 ARG A O 1
ATOM 3178 N N . ARG A 1 412 ? -14.643 34.437 -70.207 1.00 24.77 412 ARG A N 1
ATOM 3179 C CA . ARG A 1 412 ? -13.584 33.660 -70.872 1.00 24.77 412 ARG A CA 1
ATOM 3180 C C . ARG A 1 412 ? -12.194 34.326 -70.812 1.00 24.77 412 ARG A C 1
ATOM 3182 O O . ARG A 1 412 ? -12.124 35.529 -70.592 1.00 24.77 412 ARG A O 1
ATOM 3189 N N . CYS A 1 413 ? -11.196 33.541 -71.258 1.00 24.81 413 CYS A N 1
ATOM 3190 C CA . CYS A 1 413 ? -9.891 33.918 -71.850 1.00 24.81 413 CYS A CA 1
ATOM 3191 C C . CYS A 1 413 ? -8.816 34.385 -70.847 1.00 24.81 413 CYS A C 1
ATOM 3193 O O . CYS A 1 413 ? -9.143 35.030 -69.868 1.00 24.81 413 CYS A O 1
ATOM 3195 N N . SER A 1 414 ? -7.514 34.119 -70.995 1.00 26.17 414 SER A N 1
ATOM 3196 C CA . SER A 1 414 ? -6.692 33.481 -72.040 1.00 26.17 414 SER A CA 1
ATOM 3197 C C . SER A 1 414 ? -5.283 33.217 -71.472 1.00 26.17 414 SER A C 1
ATOM 3199 O O . SER A 1 414 ? -4.919 33.735 -70.420 1.00 26.17 414 SER A O 1
ATOM 3201 N N . ALA A 1 415 ? -4.511 32.395 -72.181 1.00 28.03 415 ALA A N 1
ATOM 3202 C CA . ALA A 1 415 ? -3.176 31.910 -71.847 1.00 28.03 415 ALA A CA 1
ATOM 3203 C C . ALA A 1 415 ? -2.037 32.949 -71.931 1.00 28.03 415 ALA A C 1
ATOM 3205 O O . ALA A 1 415 ? -2.050 33.803 -72.809 1.00 28.03 415 ALA A O 1
ATOM 3206 N N . SER A 1 416 ? -1.010 32.753 -71.094 1.00 28.20 416 SER A N 1
ATOM 3207 C CA . SER A 1 416 ? 0.435 32.997 -71.325 1.00 28.20 416 SER A CA 1
ATOM 3208 C C . SER A 1 416 ? 1.148 32.663 -69.999 1.00 28.20 416 SER A C 1
ATOM 3210 O O . SER A 1 416 ? 0.720 33.148 -68.962 1.00 28.20 416 SER A O 1
ATOM 3212 N N . GLY A 1 417 ? 2.157 31.806 -69.861 1.00 25.31 417 GLY A N 1
ATOM 3213 C CA . GLY A 1 417 ? 3.244 31.482 -70.771 1.00 25.31 417 GLY A CA 1
ATOM 3214 C C . GLY A 1 417 ? 4.525 32.164 -70.281 1.00 25.31 417 GLY A C 1
ATOM 3215 O O . GLY A 1 417 ? 4.836 33.235 -70.772 1.00 25.31 417 GLY A O 1
ATOM 3216 N N . SER A 1 418 ? 5.263 31.557 -69.344 1.00 28.23 418 SER A N 1
ATOM 3217 C CA . SER A 1 418 ? 6.731 31.666 -69.269 1.00 28.23 418 SER A CA 1
ATOM 3218 C C . SER A 1 418 ? 7.315 30.689 -68.242 1.00 28.23 418 SER A C 1
ATOM 3220 O O . SER A 1 418 ? 6.823 30.514 -67.129 1.00 28.23 418 SER A O 1
ATOM 3222 N N . ARG A 1 419 ? 8.358 29.989 -68.689 1.00 25.56 419 ARG A N 1
ATOM 3223 C CA . ARG A 1 419 ? 9.191 29.061 -67.926 1.00 25.56 419 ARG A CA 1
ATOM 3224 C C . ARG A 1 419 ? 10.245 29.862 -67.161 1.00 25.56 419 ARG A C 1
ATOM 3226 O O . ARG A 1 419 ? 10.818 30.779 -67.735 1.00 25.56 419 ARG A O 1
ATOM 3233 N N . CYS A 1 420 ? 10.585 29.428 -65.951 1.00 25.33 420 CYS A N 1
ATOM 3234 C CA . CYS A 1 420 ? 11.931 29.602 -65.414 1.00 25.33 420 CYS A CA 1
ATOM 3235 C C . CYS A 1 420 ? 12.347 28.322 -64.681 1.00 25.33 420 CYS A C 1
ATOM 3237 O O . CYS A 1 420 ? 11.566 27.708 -63.954 1.00 25.33 420 CYS A O 1
ATOM 3239 N N . SER A 1 421 ? 13.555 27.885 -65.003 1.00 26.53 421 SER A N 1
ATOM 3240 C CA . SER A 1 421 ? 14.191 26.603 -64.718 1.00 26.53 421 SER A CA 1
ATOM 3241 C C . SER A 1 421 ? 14.986 26.601 -63.410 1.00 26.53 421 SER A C 1
ATOM 3243 O O . SER A 1 421 ? 15.421 27.655 -62.958 1.00 26.53 421 SER A O 1
ATOM 3245 N N . SER A 1 422 ? 15.267 25.378 -62.925 1.00 27.81 422 SER A N 1
ATOM 3246 C CA . SER A 1 422 ? 16.287 24.966 -61.928 1.00 27.81 422 SER A CA 1
ATOM 3247 C C . SER A 1 422 ? 16.119 25.518 -60.499 1.00 27.81 422 SER A C 1
ATOM 3249 O O . SER A 1 422 ? 15.883 26.695 -60.307 1.00 27.81 422 SER A O 1
ATOM 3251 N N . SER A 1 423 ? 16.232 24.752 -59.412 1.00 28.00 423 SER A N 1
ATOM 3252 C CA . SER A 1 423 ? 16.860 23.443 -59.203 1.00 28.00 423 SER A CA 1
ATOM 3253 C C . SER A 1 423 ? 16.493 22.910 -57.807 1.00 28.00 423 SER A C 1
ATOM 3255 O O . SER A 1 423 ? 16.486 23.662 -56.840 1.00 28.00 423 SER A O 1
ATOM 3257 N N . GLY A 1 424 ? 16.246 21.598 -57.721 1.00 25.47 424 GLY A N 1
ATOM 3258 C CA . GLY A 1 424 ? 16.598 20.752 -56.573 1.00 25.47 424 GLY A CA 1
ATOM 3259 C C . GLY A 1 424 ? 15.834 20.910 -55.253 1.00 25.47 424 GLY A C 1
ATOM 3260 O O . GLY A 1 424 ? 16.326 21.551 -54.337 1.00 25.47 424 GLY A O 1
ATOM 3261 N N . CYS A 1 425 ? 14.725 20.178 -55.087 1.00 24.25 425 CYS A N 1
ATOM 3262 C CA . CYS A 1 425 ? 14.507 19.372 -53.876 1.00 24.25 425 CYS A CA 1
ATOM 3263 C C . CYS A 1 425 ? 13.425 18.311 -54.142 1.00 24.25 425 CYS A C 1
ATOM 3265 O O . CYS A 1 425 ? 12.256 18.620 -54.381 1.00 24.25 425 CYS A O 1
ATOM 3267 N N . SER A 1 426 ? 13.828 17.044 -54.165 1.00 25.41 426 SER A N 1
ATOM 3268 C CA . SER A 1 426 ? 12.972 15.894 -54.446 1.00 25.41 426 SER A CA 1
ATOM 3269 C C . SER A 1 426 ? 12.047 15.580 -53.266 1.00 25.41 426 SER A C 1
ATOM 3271 O O . SER A 1 426 ? 12.464 14.951 -52.297 1.00 25.41 426 SER A O 1
ATOM 3273 N N . ILE A 1 427 ? 10.766 15.938 -53.373 1.00 25.98 427 ILE A N 1
ATOM 3274 C CA . ILE A 1 427 ? 9.700 15.361 -52.543 1.00 25.98 427 ILE A CA 1
ATOM 3275 C C . ILE A 1 427 ? 8.983 14.308 -53.390 1.00 25.98 427 ILE A C 1
ATOM 3277 O O . ILE A 1 427 ? 8.146 14.630 -54.233 1.00 25.98 427 ILE A O 1
ATOM 3281 N N . ARG A 1 428 ? 9.293 13.025 -53.167 1.00 25.22 428 ARG A N 1
ATOM 3282 C CA . ARG A 1 428 ? 8.444 11.931 -53.655 1.00 25.22 428 ARG A CA 1
ATOM 3283 C C . ARG A 1 428 ? 7.163 11.902 -52.818 1.00 25.22 428 ARG A C 1
ATOM 3285 O O . ARG A 1 428 ? 7.156 11.440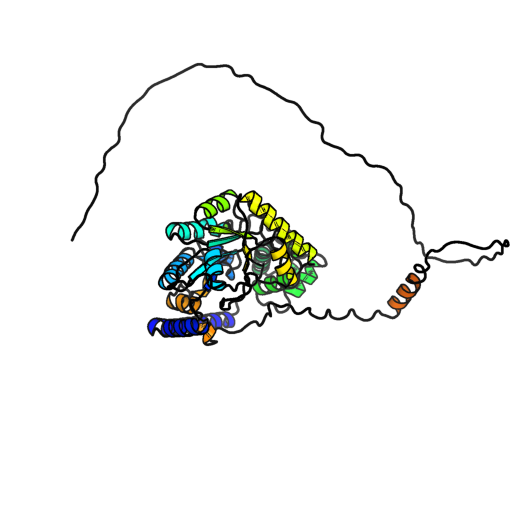 -51.684 1.00 25.22 428 ARG A O 1
ATOM 3292 N N . ARG A 1 429 ? 6.061 12.368 -53.408 1.00 26.41 429 ARG A N 1
ATOM 3293 C CA . ARG A 1 429 ? 4.700 11.912 -53.095 1.00 26.41 429 ARG A CA 1
ATOM 3294 C C . ARG A 1 429 ? 4.173 11.129 -54.290 1.00 26.41 429 ARG A C 1
ATOM 3296 O O . ARG A 1 429 ? 4.174 11.659 -55.395 1.00 26.41 429 ARG A O 1
ATOM 3303 N N . ARG A 1 430 ? 3.683 9.919 -54.024 1.00 25.91 430 ARG A N 1
ATOM 3304 C CA . ARG A 1 430 ? 2.592 9.159 -54.675 1.00 25.91 430 ARG A CA 1
ATOM 3305 C C . ARG A 1 430 ? 2.698 7.735 -54.105 1.00 25.91 430 ARG A C 1
ATOM 3307 O O . ARG A 1 430 ? 3.803 7.272 -53.875 1.00 25.91 430 ARG A O 1
ATOM 3314 N N . SER A 1 431 ? 1.637 7.011 -53.798 1.00 25.30 431 SER A N 1
ATOM 3315 C CA . SER A 1 431 ? 0.221 7.186 -54.111 1.00 25.30 431 SER A CA 1
ATOM 3316 C C . SER A 1 431 ? -0.567 6.203 -53.251 1.00 25.30 431 SER A C 1
ATOM 3318 O O . SER A 1 431 ? -0.124 5.078 -53.033 1.00 25.30 431 SER A O 1
ATOM 3320 N N . ALA A 1 432 ? -1.751 6.622 -52.816 1.00 26.00 432 ALA A N 1
ATOM 3321 C CA . ALA A 1 432 ? -2.790 5.708 -52.383 1.00 26.00 432 ALA A CA 1
ATOM 3322 C C . ALA A 1 432 ? -3.171 4.781 -53.548 1.00 26.00 432 ALA A C 1
ATOM 3324 O O . ALA A 1 432 ? -3.362 5.251 -54.670 1.00 26.00 432 ALA A O 1
ATOM 3325 N N . SER A 1 433 ? -3.322 3.490 -53.263 1.00 25.48 433 SER A N 1
ATOM 3326 C CA . SER A 1 433 ? -4.190 2.617 -54.043 1.00 25.48 433 SER A CA 1
ATOM 3327 C C . SER A 1 433 ? -5.121 1.893 -53.078 1.00 25.48 433 SER A C 1
ATOM 3329 O O . SER A 1 433 ? -4.715 1.313 -52.075 1.00 25.48 433 SER A O 1
ATOM 3331 N N . THR A 1 434 ? -6.400 2.061 -53.358 1.00 26.48 434 THR A N 1
ATOM 3332 C CA . THR A 1 434 ? -7.555 1.410 -52.761 1.00 26.48 434 THR A CA 1
ATOM 3333 C C . THR A 1 434 ? -7.605 -0.062 -53.157 1.00 26.48 434 THR A C 1
ATOM 3335 O O . THR A 1 434 ? -7.555 -0.355 -54.348 1.00 26.48 434 THR A O 1
ATOM 3338 N N . SER A 1 435 ? -7.844 -0.973 -52.212 1.00 25.48 435 SER A N 1
ATOM 3339 C CA . SER A 1 435 ? -8.703 -2.143 -52.461 1.00 25.48 435 SER A CA 1
ATOM 3340 C C . SER A 1 435 ? -9.118 -2.857 -51.166 1.00 25.48 435 SER A C 1
ATOM 3342 O O . SER A 1 435 ? -8.318 -3.437 -50.452 1.00 25.48 435 SER A O 1
ATOM 3344 N N . ARG A 1 436 ? -10.427 -2.748 -50.911 1.00 24.23 436 ARG A N 1
ATOM 3345 C CA . ARG A 1 436 ? -11.391 -3.770 -50.471 1.00 24.23 436 ARG A CA 1
ATOM 3346 C C . ARG A 1 436 ? -11.088 -4.676 -49.266 1.00 24.23 436 ARG A C 1
ATOM 3348 O O . ARG A 1 436 ? -10.245 -5.558 -49.284 1.00 24.23 436 ARG A O 1
ATOM 3355 N N . CYS A 1 437 ? -11.993 -4.507 -48.301 1.00 24.09 437 CYS A N 1
ATOM 3356 C CA . CYS A 1 437 ? -12.597 -5.485 -47.404 1.00 24.09 437 CYS A CA 1
ATOM 3357 C C . CYS A 1 437 ? -12.457 -6.963 -47.811 1.00 24.09 437 CYS A C 1
ATOM 3359 O O . CYS A 1 437 ? -12.901 -7.363 -48.885 1.00 24.09 437 CYS A O 1
ATOM 3361 N N . GLY A 1 438 ? -12.001 -7.773 -46.858 1.00 23.31 438 GLY A N 1
ATOM 3362 C CA . GLY A 1 438 ? -12.184 -9.218 -46.828 1.00 23.31 438 GLY A CA 1
ATOM 3363 C C . GLY A 1 438 ? -12.171 -9.682 -45.377 1.00 23.31 438 GLY A C 1
ATOM 3364 O O . GLY A 1 438 ? -11.119 -9.746 -44.755 1.00 23.31 438 GLY A O 1
ATOM 3365 N N . TRP A 1 439 ? -13.356 -9.927 -44.823 1.00 25.72 439 TRP A N 1
ATOM 3366 C CA . TRP A 1 439 ? -13.526 -10.634 -43.559 1.00 25.72 439 TRP A CA 1
ATOM 3367 C C . TRP A 1 439 ? -13.069 -12.084 -43.734 1.00 25.72 439 TRP A C 1
ATOM 3369 O O . TRP A 1 439 ? -13.612 -12.791 -44.579 1.00 25.72 439 TRP A O 1
ATOM 3379 N N . SER A 1 440 ? -12.147 -12.552 -42.900 1.00 24.34 440 SER A N 1
ATOM 3380 C CA . SER A 1 440 ? -11.854 -13.977 -42.732 1.00 24.34 440 SER A CA 1
ATOM 3381 C C . SER A 1 440 ? -12.288 -14.406 -41.332 1.00 24.34 440 SER A C 1
ATOM 3383 O O . SER A 1 440 ? -11.590 -14.215 -40.339 1.00 24.34 440 SER A O 1
ATOM 3385 N N . ARG A 1 441 ? -13.498 -14.972 -41.262 1.00 27.64 441 ARG A N 1
ATOM 3386 C CA . ARG A 1 441 ? -13.915 -15.859 -40.170 1.00 27.64 441 ARG A CA 1
ATOM 3387 C C . ARG A 1 441 ? -13.172 -17.201 -40.299 1.00 27.64 441 ARG A C 1
ATOM 3389 O O . ARG A 1 441 ? -12.910 -17.622 -41.426 1.00 27.64 441 ARG A O 1
ATOM 3396 N N . PRO A 1 442 ? -12.879 -17.889 -39.185 1.00 28.39 442 PRO A N 1
ATOM 3397 C CA . PRO A 1 442 ? -12.257 -19.207 -39.206 1.00 28.39 442 PRO A CA 1
ATOM 3398 C C . PRO A 1 442 ? -13.274 -20.277 -39.633 1.00 28.39 442 PRO A C 1
ATOM 3400 O O . PRO A 1 442 ? -14.433 -20.238 -39.215 1.00 28.39 442 PRO A O 1
ATOM 3403 N N . ALA A 1 443 ? -12.839 -21.228 -40.462 1.00 26.45 443 ALA A N 1
ATOM 3404 C CA . ALA A 1 443 ? -13.603 -22.431 -40.784 1.00 26.45 443 ALA A CA 1
ATOM 3405 C C . ALA A 1 443 ? -13.308 -23.559 -39.768 1.00 26.45 443 ALA A C 1
ATOM 3407 O O . ALA A 1 443 ? -12.220 -23.579 -39.188 1.00 26.45 443 ALA A O 1
ATOM 3408 N N . PRO A 1 444 ? -14.266 -24.477 -39.536 1.00 29.73 444 PRO A N 1
ATOM 3409 C CA . PRO A 1 444 ? -14.274 -25.410 -38.413 1.00 29.73 444 PRO A CA 1
ATOM 3410 C C . PRO A 1 444 ? -13.724 -26.793 -38.794 1.00 29.73 444 PRO A C 1
ATOM 3412 O O . PRO A 1 444 ? -13.917 -27.251 -39.919 1.00 29.73 444 PRO A O 1
ATOM 3415 N N . SER A 1 445 ? -13.136 -27.510 -37.836 1.00 27.38 445 SER A N 1
ATOM 3416 C CA . SER A 1 445 ? -12.933 -28.959 -37.936 1.00 27.38 445 SER A CA 1
ATOM 3417 C C . SER A 1 445 ? -13.789 -29.703 -36.901 1.00 27.38 445 SER A C 1
ATOM 3419 O O . SER A 1 445 ? -13.649 -29.556 -35.690 1.00 27.38 445 SER A O 1
ATOM 3421 N N . SER A 1 446 ? -14.739 -30.449 -37.467 1.00 25.66 446 SER A N 1
ATOM 3422 C CA . SER A 1 446 ? -15.497 -31.624 -37.002 1.00 25.66 446 SER A CA 1
ATOM 3423 C C . SER A 1 446 ? -14.967 -32.347 -35.753 1.00 25.66 446 SER A C 1
ATOM 3425 O O . SER A 1 446 ? -13.796 -32.696 -35.680 1.00 25.66 446 SER A O 1
ATOM 3427 N N . CYS A 1 447 ? -15.799 -32.564 -34.728 1.00 24.05 447 CYS A N 1
ATOM 3428 C CA . CYS A 1 447 ? -16.722 -33.709 -34.578 1.00 24.05 447 CYS A CA 1
ATOM 3429 C C . CYS A 1 447 ? -16.040 -35.091 -34.573 1.00 24.05 447 CYS A C 1
ATOM 3431 O O . CYS A 1 447 ? -15.819 -35.665 -35.630 1.00 24.05 447 CYS A O 1
ATOM 3433 N N . CYS A 1 448 ? -15.881 -35.669 -33.377 1.00 23.55 448 CYS A N 1
ATOM 3434 C CA . CYS A 1 448 ? -15.985 -37.112 -33.145 1.00 23.55 448 CYS A CA 1
ATOM 3435 C C . CYS A 1 448 ? -16.893 -37.335 -31.927 1.00 23.55 448 CYS A C 1
ATOM 3437 O O . CYS A 1 448 ? -16.677 -36.773 -30.854 1.00 23.55 448 CYS A O 1
ATOM 3439 N N . ARG A 1 449 ? -17.956 -38.114 -32.133 1.00 23.16 449 ARG A N 1
ATOM 3440 C CA . ARG A 1 449 ? -19.025 -38.423 -31.179 1.00 23.16 449 ARG A CA 1
ATOM 3441 C C . ARG A 1 449 ? -18.893 -39.903 -30.799 1.00 23.16 449 ARG A C 1
ATOM 3443 O O . ARG A 1 449 ? -18.809 -40.727 -31.693 1.00 23.16 449 ARG A O 1
ATOM 3450 N N . TRP A 1 450 ? -18.924 -40.172 -29.492 1.00 24.78 450 TRP A N 1
ATOM 3451 C CA . TRP A 1 450 ? -19.482 -41.344 -28.792 1.00 24.78 450 TRP A CA 1
ATOM 3452 C C . TRP A 1 450 ? -19.109 -42.779 -29.213 1.00 24.78 450 TRP A C 1
ATOM 3454 O O . TRP A 1 450 ? -19.389 -43.223 -30.318 1.00 24.78 450 TRP A O 1
ATOM 3464 N N . GLY A 1 451 ? -18.687 -43.559 -28.211 1.00 22.36 451 GLY A N 1
ATOM 3465 C CA . GLY A 1 451 ? -18.760 -45.020 -28.218 1.00 22.36 451 GLY A CA 1
ATOM 3466 C C . GLY A 1 451 ? -18.110 -45.650 -26.983 1.00 22.36 451 GLY A C 1
ATOM 3467 O O . GLY A 1 451 ? -16.906 -45.869 -26.969 1.00 22.36 451 GLY A O 1
ATOM 3468 N N . SER A 1 452 ? -18.900 -45.951 -25.947 1.00 25.28 452 SER A N 1
ATOM 3469 C CA . SER A 1 452 ? -18.541 -46.969 -24.943 1.00 25.28 452 SER A CA 1
ATOM 3470 C C . SER A 1 452 ? -18.638 -48.368 -25.565 1.00 25.28 452 SER A C 1
ATOM 3472 O O . SER A 1 452 ? -19.479 -48.579 -26.442 1.00 25.28 452 SER A O 1
ATOM 3474 N N . PRO A 1 453 ? -17.879 -49.351 -25.053 1.00 30.36 453 PRO A N 1
ATOM 3475 C CA . PRO A 1 453 ? -18.563 -50.468 -24.398 1.00 30.36 453 PRO A CA 1
ATOM 3476 C C . PRO A 1 453 ? -17.884 -50.968 -23.106 1.00 30.36 453 PRO A C 1
ATOM 3478 O O . PRO A 1 453 ? -16.840 -50.492 -22.674 1.00 30.36 453 PRO A O 1
ATOM 3481 N N . ARG A 1 454 ? -18.604 -51.891 -22.464 1.00 25.33 454 ARG A N 1
ATOM 3482 C CA . ARG A 1 454 ? -18.557 -52.380 -21.080 1.00 25.33 454 ARG A CA 1
ATOM 3483 C C . ARG A 1 454 ? -17.433 -53.389 -20.756 1.00 25.33 454 ARG A C 1
ATOM 3485 O O . ARG A 1 454 ? -17.036 -54.154 -21.617 1.00 25.33 454 ARG A O 1
ATOM 3492 N N . ALA A 1 455 ? -17.119 -53.430 -19.452 1.00 25.77 455 ALA A N 1
ATOM 3493 C CA . ALA A 1 455 ? -16.956 -54.576 -18.529 1.00 25.77 455 ALA A CA 1
ATOM 3494 C C . ALA A 1 455 ? -16.011 -55.758 -18.835 1.00 25.77 455 ALA A C 1
ATOM 3496 O O . ALA A 1 455 ? -16.238 -56.491 -19.785 1.00 25.77 455 ALA A O 1
ATOM 3497 N N . SER A 1 456 ? -15.116 -56.045 -17.871 1.00 24.95 456 SER A N 1
ATOM 3498 C CA . SER A 1 456 ? -15.022 -57.317 -17.100 1.00 24.95 456 SER A CA 1
ATOM 3499 C C . SER A 1 456 ? -13.776 -57.281 -16.184 1.00 24.95 456 SER A C 1
ATOM 3501 O O . SER A 1 456 ? -12.660 -57.157 -16.671 1.00 24.95 456 SER A O 1
ATOM 3503 N N . THR A 1 457 ? -13.948 -57.113 -14.866 1.00 25.80 457 THR A N 1
ATOM 3504 C CA . THR A 1 457 ? -13.718 -58.125 -13.801 1.00 25.80 457 THR A CA 1
ATOM 3505 C C . THR A 1 457 ? -12.303 -58.707 -13.682 1.00 25.80 457 THR A C 1
ATOM 3507 O O . THR A 1 457 ? -11.941 -59.573 -14.464 1.00 25.80 457 THR A O 1
ATOM 3510 N N . THR A 1 458 ? -11.614 -58.371 -12.583 1.00 27.02 458 THR A N 1
ATOM 3511 C CA . THR A 1 458 ? -11.066 -59.367 -11.638 1.00 27.02 458 THR A CA 1
ATOM 3512 C C . THR A 1 458 ? -10.820 -58.723 -10.272 1.00 27.02 458 THR A C 1
ATOM 3514 O O . THR A 1 458 ? -10.126 -57.720 -10.142 1.00 27.02 458 THR A O 1
ATOM 3517 N N . SER A 1 459 ? -11.459 -59.317 -9.274 1.00 25.80 459 SER A N 1
ATOM 3518 C CA . SER A 1 459 ? -11.382 -59.110 -7.828 1.00 25.80 459 SER A CA 1
ATOM 3519 C C . SER A 1 459 ? -10.219 -59.884 -7.201 1.00 25.80 459 SER A C 1
ATOM 3521 O O . SER A 1 459 ? -9.946 -60.980 -7.674 1.00 25.80 459 SER A O 1
ATOM 3523 N N . PHE A 1 460 ? -9.665 -59.417 -6.073 1.00 25.89 460 PHE A N 1
ATOM 3524 C CA . PHE A 1 460 ? -9.341 -60.278 -4.918 1.00 25.89 460 PHE A CA 1
ATOM 3525 C C . PHE A 1 460 ? -9.269 -59.467 -3.598 1.00 25.89 460 PHE A C 1
ATOM 3527 O O . PHE A 1 460 ? -8.891 -58.300 -3.597 1.00 25.89 460 PHE A O 1
ATOM 3534 N N . HIS A 1 461 ? -9.734 -60.118 -2.524 1.00 29.38 461 HIS A N 1
ATOM 3535 C CA . HIS A 1 461 ? -10.059 -59.708 -1.137 1.00 29.38 461 HIS A CA 1
ATOM 3536 C C . HIS A 1 461 ? -8.969 -58.946 -0.345 1.00 29.38 461 HIS A C 1
ATOM 3538 O O . HIS A 1 461 ? -7.795 -59.113 -0.637 1.00 29.38 461 HIS A O 1
ATOM 3544 N N . GLY A 1 462 ? -9.273 -58.046 0.613 1.00 25.88 462 GLY A N 1
ATOM 3545 C CA . GLY A 1 462 ? -9.869 -58.245 1.966 1.00 25.88 462 GLY A CA 1
ATOM 3546 C C . GLY A 1 462 ? -8.734 -58.101 3.017 1.00 25.88 462 GLY A C 1
ATOM 3547 O O . GLY A 1 462 ? -7.652 -58.597 2.752 1.00 25.88 462 GLY A O 1
ATOM 3548 N N . ALA A 1 463 ? -8.803 -57.419 4.170 1.00 28.42 463 ALA A N 1
ATOM 3549 C CA . ALA A 1 463 ? -9.864 -57.297 5.168 1.00 28.42 463 ALA A CA 1
ATOM 3550 C C . ALA A 1 463 ? -9.564 -56.191 6.234 1.00 28.42 463 ALA A C 1
ATOM 3552 O O . ALA A 1 463 ? -8.404 -55.913 6.517 1.00 28.42 463 ALA A O 1
ATOM 3553 N N . THR A 1 464 ? -10.647 -55.648 6.833 1.00 30.19 464 THR A N 1
ATOM 3554 C CA . THR A 1 464 ? -10.880 -55.240 8.259 1.00 30.19 464 THR A CA 1
ATOM 3555 C C . THR A 1 464 ? -9.918 -54.260 8.961 1.00 30.19 464 THR A C 1
ATOM 3557 O O . THR A 1 464 ? -8.748 -54.566 9.121 1.00 30.19 464 THR A O 1
ATOM 3560 N N . GLY A 1 465 ? -10.341 -53.064 9.413 1.00 27.88 465 GLY A N 1
ATOM 3561 C CA . GLY A 1 465 ? -11.158 -52.787 10.627 1.00 27.88 465 GLY A CA 1
ATOM 3562 C C . GLY A 1 465 ? -10.206 -52.272 11.736 1.00 27.88 465 GLY A C 1
ATOM 3563 O O . GLY A 1 465 ? -9.128 -52.823 11.864 1.00 27.88 465 GLY A O 1
ATOM 3564 N N . THR A 1 466 ? -10.390 -51.208 12.524 1.00 30.67 466 THR A N 1
ATOM 3565 C CA . THR A 1 466 ? -11.550 -50.586 13.186 1.00 30.67 466 THR A CA 1
ATOM 3566 C C . THR A 1 466 ? -11.102 -49.255 13.835 1.00 30.67 466 THR A C 1
ATOM 3568 O O . THR A 1 466 ? -9.950 -49.126 14.241 1.00 30.67 466 THR A O 1
ATOM 3571 N N . ALA A 1 467 ? -12.025 -48.307 14.013 1.00 27.94 467 ALA A N 1
ATOM 3572 C CA . ALA A 1 467 ? -11.944 -47.154 14.931 1.00 27.94 467 ALA A CA 1
ATOM 3573 C C . ALA A 1 467 ? -13.140 -47.226 15.925 1.00 27.94 467 ALA A C 1
ATOM 3575 O O . ALA A 1 467 ? -13.957 -48.135 15.772 1.00 27.94 467 ALA A O 1
ATOM 3576 N N . PRO A 1 468 ? -13.417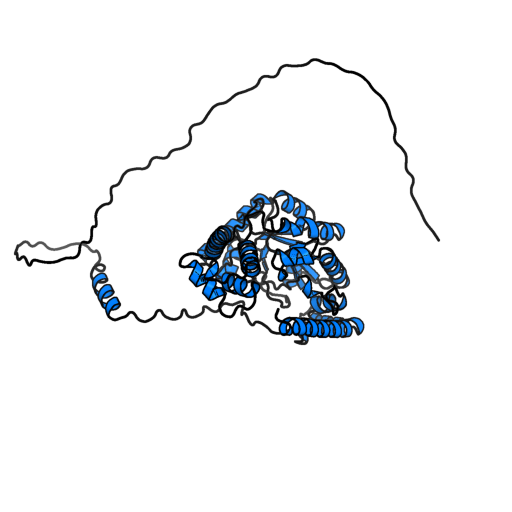 -46.204 16.765 1.00 55.69 468 PRO A N 1
ATOM 3577 C CA . PRO A 1 468 ? -12.810 -45.782 18.043 1.00 55.69 468 PRO A CA 1
ATOM 3578 C C . PRO A 1 468 ? -13.847 -45.923 19.211 1.00 55.69 468 PRO A C 1
ATOM 3580 O O . PRO A 1 468 ? -14.808 -46.670 19.021 1.00 55.69 468 PRO A O 1
ATOM 3583 N N . PRO A 1 469 ? -13.743 -45.257 20.397 1.00 47.81 469 PRO A N 1
ATOM 3584 C CA . PRO A 1 469 ? -14.244 -43.874 20.513 1.00 47.81 469 PRO A CA 1
ATOM 3585 C C . PRO A 1 469 ? -13.649 -42.964 21.630 1.00 47.81 469 PRO A C 1
ATOM 3587 O O . PRO A 1 469 ? -12.856 -43.342 22.482 1.00 47.81 469 PRO A O 1
ATOM 3590 N N . THR A 1 470 ? -14.115 -41.718 21.542 1.00 35.09 470 THR A N 1
ATOM 3591 C CA . THR A 1 470 ? -14.084 -40.498 22.375 1.00 35.09 470 THR A CA 1
ATOM 3592 C C . THR A 1 470 ? -14.120 -40.593 23.914 1.00 35.09 470 THR A C 1
ATOM 3594 O O . THR A 1 470 ? -14.902 -41.380 24.435 1.00 35.09 470 THR A O 1
ATOM 3597 N N . SER A 1 471 ? -13.531 -39.595 24.609 1.00 31.36 471 SER A N 1
ATOM 3598 C CA . SER A 1 471 ? -14.249 -38.761 25.612 1.00 31.36 471 SER A CA 1
ATOM 3599 C C . SER A 1 471 ? -13.467 -37.538 26.154 1.00 31.36 471 SER A C 1
ATOM 3601 O O . SER A 1 471 ? -12.353 -37.652 26.650 1.00 31.36 471 SER A O 1
ATOM 3603 N N . ARG A 1 472 ? -14.139 -36.383 26.049 1.00 34.41 472 ARG A N 1
ATOM 3604 C CA . ARG A 1 472 ? -14.199 -35.133 26.848 1.00 34.41 472 ARG A CA 1
ATOM 3605 C C . ARG A 1 472 ? -13.409 -34.965 28.174 1.00 34.41 472 ARG A C 1
ATOM 3607 O O . ARG A 1 472 ? -13.328 -35.862 29.000 1.00 34.41 472 ARG A O 1
ATOM 3614 N N . SER A 1 473 ? -12.980 -33.710 28.366 1.00 36.78 473 SER A N 1
ATOM 3615 C CA . SER A 1 473 ? -12.485 -32.999 29.570 1.00 36.78 473 SER A CA 1
ATOM 3616 C C . SER A 1 473 ? -13.600 -32.765 30.635 1.00 36.78 473 SER A C 1
ATOM 3618 O O . SER A 1 473 ? -14.756 -33.036 30.289 1.00 36.78 473 SER A O 1
ATOM 3620 N N . PRO A 1 474 ? -13.341 -32.305 31.899 1.00 53.72 474 PRO A N 1
ATOM 3621 C CA . PRO A 1 474 ? -12.686 -31.027 32.278 1.00 53.72 474 PRO A CA 1
ATOM 3622 C C . PRO A 1 474 ? -11.751 -31.030 33.530 1.00 53.72 474 PRO A C 1
ATOM 3624 O O . PRO A 1 474 ? -11.708 -31.969 34.315 1.00 53.72 474 PRO A O 1
ATOM 3627 N N . SER A 1 475 ? -11.018 -29.916 33.692 1.00 37.41 475 SER A N 1
ATOM 3628 C CA . SER A 1 475 ? -10.299 -29.376 34.881 1.00 37.41 475 SER A CA 1
ATOM 3629 C C . SER A 1 475 ? -11.175 -29.297 36.165 1.00 37.41 475 SER A C 1
ATOM 3631 O O . SER A 1 475 ? -12.391 -29.395 35.989 1.00 37.41 475 SER A O 1
ATOM 3633 N N . PRO A 1 476 ? -10.680 -29.017 37.411 1.00 61.72 476 PRO A N 1
ATOM 3634 C CA . PRO A 1 476 ? -9.516 -28.163 37.752 1.00 61.72 476 PRO A CA 1
ATOM 3635 C C . PRO A 1 476 ? -8.653 -28.527 38.994 1.00 61.72 476 PRO A C 1
ATOM 3637 O O . PRO A 1 476 ? -9.116 -29.176 39.930 1.00 61.72 476 PRO A O 1
ATOM 3640 N N . ARG A 1 477 ? -7.427 -27.983 39.045 1.00 42.09 477 ARG A N 1
ATOM 3641 C CA . ARG A 1 477 ? -6.831 -27.218 40.164 1.00 42.09 477 ARG A CA 1
ATOM 3642 C C . ARG A 1 477 ? -5.486 -26.633 39.754 1.00 42.09 477 ARG A C 1
ATOM 3644 O O . ARG A 1 477 ? -4.802 -27.294 38.943 1.00 42.09 477 ARG A O 1
#

Sequence (477 aa):
MDLKGEAMRIVRRAAKGAAAMAFHYTGAEELLASVQRRAVGGRRVLILSYHRVVGNFDLEATRSLPTLNIAQETFKKHLETLAEDYDIVALDRALEVLDGKSRPSRDIAVVTFDDGYRDVYDHAFPVMRDMKVPGIVYVPSAFTGTNRRIAHDRLWSALVRMKDRRLGPVSVGVPGRFESMLIDAWEGAETPNKVLENLISNNPTPVLYDLAAVLEDRLGLSENDGPAGQLPMSWEMLREMGSHGIETGAHTAEHTVLTNQPLDEARREIAQCKSVLEKGVGRPVRHFAYCNGWYSAGVAQALKGEGFVSAATTEDLPNLPGVDPFALKRKVLWENSSAGILGVYSKAVTACTLNDTLGTLALTRRARRTSGHRATGRRRAPRPPTDSERECTRKASCVRRGRSSSPAGRRRCSASGSRCSSSGCSIRRRSASTSRCGWSRPAPSSCCRWGSPRASTTSFHGATGTAPPTSRSPSPR